Protein AF-A0A7S2UNI7-F1 (afdb_monomer_lite)

InterPro domains:
  IPR012961 ATP-dependent RNA helicase Ski2/MTR4, C-terminal [PF08148] (230-385)
  IPR012961 ATP-dependent RNA helicase Ski2/MTR4, C-terminal [SM01142] (227-398)
  IPR027417 P-loop containing nucleoside triphosphate hydrolase [G3DSA:3.40.50.300] (7-50)
  IPR027417 P-loop containing nucleoside triphosphate hydrolase [SSF52540] (13-75)

Sequence (401 aa):
PDENSSGGAGGMAHRWLRVDEFWQMAGRAGRRGLDVVGYVLYAPALSVAGLKNIAPVHEFNRMLVGQVAPATSQLVVDRPFVLRHLLRGHGVSILSKTLKSDEMRRQNIVALERFSLEQNSALSAKAEEQMKGFERFDEIEATVSGKGGIGGLKIKLSQKQQKKLMAEQRAIINEYPGGMVAFRAAKTKAGEAQKTLQEIETKESLLKSTWNRHLDWLIMAGFVKDDGKNTLTPRGTCAAAFSDGEPLIMGTVIADGGLKKLNIKEICAWICLFIPYRASGDYPALPENPVSPSENLLETVEYSDSLAQQLGREDPLERTLMYLMLDWLTHKDLTRIAMITDPHLLGGFVKAVMRVLSYGDMIRQVLLGLGDYETHNTLDHHADALLGGLVTNESLYLHMH

Structure (mmCIF, N/CA/C/O backbone):
data_AF-A0A7S2UNI7-F1
#
_entry.id   AF-A0A7S2UNI7-F1
#
loop_
_atom_site.group_PDB
_atom_site.id
_atom_site.type_symbol
_atom_site.label_atom_id
_atom_site.label_alt_id
_atom_site.label_comp_id
_atom_site.label_asym_id
_atom_site.label_entity_id
_atom_site.label_seq_id
_atom_site.pdbx_PDB_ins_code
_atom_site.Cartn_x
_atom_site.Cartn_y
_atom_site.Cartn_z
_atom_site.occupancy
_atom_site.B_iso_or_equiv
_atom_site.auth_seq_id
_atom_site.auth_comp_id
_atom_site.auth_asym_id
_atom_site.auth_atom_id
_atom_site.pdbx_PDB_model_num
ATOM 1 N N . PRO A 1 1 ? -12.005 14.914 21.371 1.00 31.73 1 PRO A N 1
ATOM 2 C CA . PRO A 1 1 ? -10.714 15.481 20.932 1.00 31.73 1 PRO A CA 1
ATOM 3 C C . PRO A 1 1 ? -9.920 14.396 20.199 1.00 31.73 1 PRO A C 1
ATOM 5 O O . PRO A 1 1 ? -8.968 13.856 20.736 1.00 31.73 1 PRO A O 1
ATOM 8 N N . ASP A 1 2 ? -10.402 14.048 19.009 1.00 28.36 2 ASP A N 1
ATOM 9 C CA . ASP A 1 2 ? -9.762 13.115 18.082 1.00 28.36 2 ASP A CA 1
ATOM 10 C C . ASP A 1 2 ? -10.020 13.669 16.679 1.00 28.36 2 ASP A C 1
ATOM 12 O O . ASP A 1 2 ? -10.928 13.250 15.967 1.00 28.36 2 ASP A O 1
ATOM 16 N N . GLU A 1 3 ? -9.260 14.702 16.329 1.00 26.75 3 GLU A N 1
ATOM 17 C CA . GLU A 1 3 ? -9.060 15.114 14.945 1.00 26.75 3 GLU A CA 1
ATOM 18 C C . GLU A 1 3 ? -7.667 14.646 14.541 1.00 26.75 3 GLU A C 1
ATOM 20 O O . GLU A 1 3 ? -6.676 15.055 15.145 1.00 26.75 3 GLU A O 1
ATOM 25 N N . ASN A 1 4 ? -7.639 13.744 13.557 1.00 29.83 4 ASN A N 1
ATOM 26 C CA . ASN A 1 4 ? -6.586 13.495 12.561 1.00 29.83 4 ASN A CA 1
ATOM 27 C C . ASN A 1 4 ? -6.456 12.001 12.262 1.00 29.83 4 ASN A C 1
ATOM 29 O O . ASN A 1 4 ? -5.476 11.336 12.589 1.00 29.83 4 ASN A O 1
ATOM 33 N N . SER A 1 5 ? -7.474 11.491 11.573 1.00 29.25 5 SER A N 1
ATOM 34 C CA . SER A 1 5 ? -7.357 10.323 10.701 1.00 29.25 5 SER A CA 1
ATOM 35 C C . SER A 1 5 ? -7.854 10.704 9.305 1.00 29.25 5 SER A C 1
ATOM 37 O O . SER A 1 5 ? -8.846 10.190 8.804 1.00 29.25 5 SER A O 1
ATOM 39 N N . SER A 1 6 ? -7.166 11.653 8.673 1.00 27.09 6 SER A N 1
ATOM 40 C CA . SER A 1 6 ? -7.254 11.880 7.232 1.00 27.09 6 SER A CA 1
ATOM 41 C C . SER A 1 6 ? -5.892 11.570 6.622 1.00 27.09 6 SER A C 1
ATOM 43 O O . SER A 1 6 ? -4.889 12.233 6.880 1.00 27.09 6 SER A O 1
ATOM 45 N N . GLY A 1 7 ? -5.854 10.486 5.847 1.00 32.12 7 GLY A N 1
ATOM 46 C CA . GLY A 1 7 ? -4.756 10.201 4.940 1.00 32.12 7 GLY A CA 1
ATOM 47 C C . GLY A 1 7 ? -4.752 11.263 3.847 1.00 32.12 7 GLY A C 1
ATOM 48 O O . GLY A 1 7 ? -5.707 11.383 3.089 1.00 32.12 7 GLY A O 1
ATOM 49 N N . GLY A 1 8 ? -3.693 12.056 3.813 1.00 25.53 8 GLY A N 1
ATOM 50 C CA . GLY A 1 8 ? -3.479 13.120 2.845 1.00 25.53 8 GLY A CA 1
ATOM 51 C C . GLY A 1 8 ? -2.190 13.832 3.220 1.00 25.53 8 GLY A C 1
ATOM 52 O O . GLY A 1 8 ? -1.941 14.072 4.399 1.00 25.53 8 GLY A O 1
ATOM 53 N N . ALA A 1 9 ? -1.322 14.074 2.245 1.00 34.09 9 ALA A N 1
ATOM 54 C CA . ALA A 1 9 ? 0.006 14.640 2.430 1.00 34.09 9 ALA A CA 1
ATOM 55 C C . ALA A 1 9 ? -0.049 16.070 3.011 1.00 34.09 9 ALA A C 1
ATOM 57 O O . ALA A 1 9 ? 0.022 17.054 2.290 1.00 34.09 9 ALA A O 1
ATOM 58 N N . GLY A 1 10 ? -0.169 16.185 4.333 1.00 29.67 10 GLY A N 1
ATOM 59 C CA . GLY A 1 10 ? 0.085 17.405 5.090 1.00 29.67 10 GLY A CA 1
ATOM 60 C C . GLY A 1 10 ? 1.458 17.302 5.739 1.00 29.67 10 GLY A C 1
ATOM 61 O O . GLY A 1 10 ? 1.732 16.329 6.445 1.00 29.67 10 GLY A O 1
ATOM 62 N N . GLY A 1 11 ? 2.338 18.276 5.491 1.00 37.50 11 GLY A N 1
ATOM 63 C CA . GLY A 1 11 ? 3.626 18.377 6.175 1.00 37.50 11 GLY A CA 1
ATOM 64 C C . GLY A 1 11 ? 3.411 18.276 7.683 1.00 37.50 11 GLY A C 1
ATOM 65 O O . GLY A 1 11 ? 2.747 19.127 8.272 1.00 37.50 11 GLY A O 1
ATOM 66 N N . MET A 1 12 ? 3.899 17.195 8.298 1.00 45.16 12 MET A N 1
ATOM 67 C CA . MET A 1 12 ? 3.709 16.981 9.728 1.00 45.16 12 MET A CA 1
ATOM 68 C C . MET A 1 12 ? 4.378 18.131 10.474 1.00 45.16 12 MET A C 1
ATOM 70 O O . MET A 1 12 ? 5.601 18.277 10.440 1.00 45.16 12 MET A O 1
ATOM 74 N N . ALA A 1 13 ? 3.565 18.937 11.155 1.00 62.25 13 ALA A N 1
ATOM 75 C CA . ALA A 1 13 ? 4.050 19.868 12.156 1.00 62.25 13 ALA A CA 1
ATOM 76 C C . ALA A 1 13 ? 4.971 19.119 13.132 1.00 62.25 13 ALA A C 1
ATOM 78 O O . ALA A 1 13 ? 4.741 17.948 13.453 1.00 62.25 13 ALA A O 1
ATOM 79 N N . HIS A 1 14 ? 6.031 19.788 13.582 1.00 73.50 14 HIS A N 1
ATOM 80 C CA . HIS A 1 14 ? 7.009 19.196 14.486 1.00 73.50 14 HIS A CA 1
ATOM 81 C C . HIS A 1 14 ? 6.301 18.636 15.733 1.00 73.50 14 HIS A C 1
ATOM 83 O O . HIS A 1 14 ? 5.658 19.387 16.469 1.00 73.50 14 HIS A O 1
ATOM 89 N N . ARG A 1 15 ? 6.409 17.322 15.971 1.00 86.50 15 ARG A N 1
ATOM 90 C CA . ARG A 1 15 ? 5.826 16.649 17.143 1.00 86.50 15 ARG A CA 1
ATOM 91 C C . ARG A 1 15 ? 6.909 16.111 18.066 1.00 86.50 15 ARG A C 1
ATOM 93 O O . ARG A 1 15 ? 7.998 15.761 17.616 1.00 86.50 15 ARG A O 1
ATOM 100 N N . TRP A 1 16 ? 6.585 15.989 19.348 1.00 87.50 16 TRP A N 1
ATOM 101 C CA . TRP A 1 16 ? 7.442 15.280 20.293 1.00 87.50 16 TRP A CA 1
ATOM 102 C C . TRP A 1 16 ? 7.503 13.783 19.965 1.00 87.50 16 TRP A C 1
ATOM 104 O O . TRP A 1 16 ? 6.597 13.215 19.336 1.00 87.50 16 TRP A O 1
ATOM 114 N N . LEU A 1 17 ? 8.602 13.153 20.377 1.00 90.31 17 LEU A N 1
ATOM 115 C CA . LEU A 1 17 ? 8.784 11.713 20.248 1.00 90.31 17 LEU A CA 1
ATOM 116 C C . LEU A 1 17 ? 7.745 10.981 21.092 1.00 90.31 17 LEU A C 1
ATOM 118 O O . LEU A 1 17 ? 7.406 11.402 22.201 1.00 90.31 17 LEU A O 1
ATOM 122 N N . ARG A 1 18 ? 7.266 9.855 20.573 1.00 91.12 18 ARG A N 1
ATOM 123 C CA . ARG A 1 18 ? 6.477 8.919 21.366 1.00 91.12 18 ARG A CA 1
ATOM 124 C C . ARG A 1 18 ? 7.389 8.160 22.331 1.00 91.12 18 ARG A C 1
ATOM 126 O O . ARG A 1 18 ? 8.605 8.095 22.148 1.00 91.12 18 ARG A O 1
ATOM 133 N N . VAL A 1 19 ? 6.780 7.578 23.360 1.00 94.12 19 VAL A N 1
ATOM 134 C CA . VAL A 1 19 ? 7.479 6.808 24.401 1.00 94.12 19 VAL A CA 1
ATOM 135 C C . VAL A 1 19 ? 8.316 5.684 23.788 1.00 94.12 19 VAL A C 1
ATOM 137 O O . VAL A 1 19 ? 9.496 5.549 24.090 1.00 94.12 19 VAL A O 1
ATOM 140 N N . ASP A 1 20 ? 7.721 4.918 22.877 1.00 92.94 20 ASP A N 1
ATOM 141 C CA . ASP A 1 20 ? 8.355 3.812 22.160 1.00 92.94 20 ASP A CA 1
ATOM 142 C C . ASP A 1 20 ? 9.530 4.270 21.292 1.00 92.94 20 ASP A C 1
ATOM 144 O O . ASP A 1 20 ? 10.588 3.645 21.316 1.00 92.94 20 ASP A O 1
ATOM 148 N N . GLU A 1 21 ? 9.381 5.392 20.586 1.00 93.44 21 GLU A N 1
ATOM 149 C CA . GLU A 1 21 ? 10.449 5.980 19.767 1.00 93.44 21 GLU A CA 1
ATOM 150 C C . GLU A 1 21 ? 11.643 6.393 20.637 1.00 93.44 21 GLU A C 1
ATOM 152 O O . GLU A 1 21 ? 12.790 6.063 20.325 1.00 93.44 21 GLU A O 1
ATOM 157 N N . PHE A 1 22 ? 11.381 7.074 21.759 1.00 93.88 22 PHE A N 1
ATOM 158 C CA . PHE A 1 22 ? 12.428 7.466 22.700 1.00 93.88 22 PHE A CA 1
ATOM 159 C C . PHE A 1 22 ? 13.125 6.243 23.298 1.00 93.88 22 PHE A C 1
ATOM 161 O O . PHE A 1 22 ? 14.353 6.177 23.282 1.00 93.88 22 PHE A O 1
ATOM 168 N N . TRP A 1 23 ? 12.369 5.246 23.762 1.00 93.44 23 TRP A N 1
ATOM 169 C CA . TRP A 1 23 ? 12.922 4.033 24.370 1.00 93.44 23 TRP A CA 1
ATOM 170 C C . TRP A 1 23 ? 13.747 3.216 23.374 1.00 93.44 23 TRP A C 1
ATOM 172 O O . TRP A 1 23 ? 14.802 2.698 23.736 1.00 93.44 23 TRP A O 1
ATOM 182 N N . GLN A 1 24 ? 13.326 3.140 22.109 1.00 93.25 24 GLN A N 1
ATOM 183 C CA . GLN A 1 24 ? 14.070 2.437 21.065 1.00 93.25 24 GLN A CA 1
ATOM 184 C C . GLN A 1 24 ? 15.435 3.084 20.780 1.00 93.25 24 GLN A C 1
ATOM 186 O O . GLN A 1 24 ? 16.403 2.376 20.488 1.00 93.25 24 GLN A O 1
ATOM 191 N N . MET A 1 25 ? 15.528 4.415 20.865 1.00 94.81 25 MET A N 1
ATOM 192 C CA . MET A 1 25 ? 16.787 5.147 20.701 1.00 94.81 25 MET A CA 1
ATOM 193 C C . MET A 1 25 ? 17.642 5.096 21.972 1.00 94.81 25 MET A C 1
ATOM 195 O O . MET A 1 25 ? 18.801 4.686 21.918 1.00 94.81 25 MET A O 1
ATOM 199 N N . ALA A 1 26 ? 17.063 5.454 23.119 1.00 93.94 26 ALA A N 1
ATOM 200 C CA . ALA A 1 26 ? 17.731 5.499 24.418 1.00 93.94 26 ALA A CA 1
ATOM 201 C C . ALA A 1 26 ? 18.233 4.117 24.868 1.00 93.94 26 ALA A C 1
ATOM 203 O O . ALA A 1 26 ? 19.325 4.000 25.422 1.00 93.94 26 ALA A O 1
ATOM 204 N N . GLY A 1 27 ? 17.488 3.051 24.560 1.00 93.12 27 GLY A N 1
ATOM 205 C CA . GLY A 1 27 ? 17.850 1.670 24.885 1.00 93.12 27 GLY A CA 1
ATOM 206 C C . GLY A 1 27 ? 19.130 1.171 24.206 1.00 93.12 27 GLY A C 1
ATOM 207 O O . GLY A 1 27 ? 19.660 0.137 24.603 1.00 93.12 27 GLY A O 1
ATOM 208 N N . ARG A 1 28 ? 19.665 1.899 23.215 1.00 94.69 28 ARG A N 1
ATOM 209 C CA . ARG A 1 28 ? 20.945 1.582 22.558 1.00 94.69 28 ARG A CA 1
ATOM 210 C C . ARG A 1 28 ? 22.172 2.152 23.282 1.00 94.69 28 ARG A C 1
ATOM 212 O O . ARG A 1 28 ? 23.287 1.825 22.890 1.00 94.69 28 ARG A O 1
ATOM 219 N N . ALA A 1 29 ? 21.995 2.990 24.307 1.00 95.75 29 ALA A N 1
ATOM 220 C CA . ALA A 1 29 ? 23.092 3.729 24.942 1.00 95.75 29 ALA A CA 1
ATOM 221 C C . ALA A 1 29 ? 24.028 2.879 25.826 1.00 95.75 29 ALA A C 1
ATOM 223 O O . ALA A 1 29 ? 25.133 3.320 26.124 1.00 95.75 29 ALA A O 1
ATOM 224 N N . GLY A 1 30 ? 23.608 1.689 26.271 1.00 93.50 30 GLY A N 1
ATOM 225 C CA . GLY A 1 30 ? 24.415 0.816 27.131 1.00 93.50 30 GLY A CA 1
ATOM 226 C C . GLY A 1 30 ? 24.935 -0.418 26.397 1.00 93.50 30 GLY A C 1
ATOM 227 O O . GLY A 1 30 ? 24.144 -1.209 25.879 1.00 93.50 30 GLY A O 1
ATOM 228 N N . ARG A 1 31 ? 26.256 -0.634 26.385 1.00 94.62 31 ARG A N 1
ATOM 229 C CA . ARG A 1 31 ? 26.854 -1.849 25.811 1.00 94.62 31 ARG A CA 1
ATOM 230 C C . ARG A 1 31 ? 26.945 -2.943 26.868 1.00 94.62 31 ARG A C 1
ATOM 232 O O . ARG A 1 31 ? 27.666 -2.825 27.861 1.00 94.62 31 ARG A O 1
ATOM 239 N N . ARG A 1 32 ? 26.225 -4.041 26.631 1.00 95.19 32 ARG A N 1
ATOM 240 C CA . ARG A 1 32 ? 26.165 -5.190 27.543 1.00 95.19 32 ARG A CA 1
ATOM 241 C C . ARG A 1 32 ? 27.569 -5.733 27.836 1.00 95.19 32 ARG A C 1
ATOM 243 O O . ARG A 1 32 ? 28.271 -6.148 26.922 1.00 95.19 32 ARG A O 1
ATOM 250 N N . GLY A 1 33 ? 27.941 -5.761 29.115 1.00 94.25 33 GLY A N 1
ATOM 251 C CA . GLY A 1 33 ? 29.217 -6.308 29.593 1.00 94.25 33 GLY A CA 1
ATOM 252 C C . GLY A 1 33 ? 30.417 -5.357 29.510 1.00 94.25 33 GLY A C 1
ATOM 253 O O . GLY A 1 33 ? 31.473 -5.710 30.020 1.00 94.25 33 GLY A O 1
ATOM 254 N N . LEU A 1 34 ? 30.264 -4.170 28.912 1.00 95.31 34 LEU A N 1
ATOM 255 C CA . LEU A 1 34 ? 31.314 -3.145 28.851 1.00 95.31 34 LEU A CA 1
ATOM 256 C C . LEU A 1 34 ? 30.984 -1.944 29.738 1.00 95.31 34 LEU A C 1
ATOM 258 O O . LEU A 1 34 ? 31.850 -1.452 30.455 1.00 95.31 34 LEU A O 1
ATOM 262 N N . ASP A 1 35 ? 29.730 -1.495 29.700 1.00 96.31 35 ASP A N 1
ATOM 263 C CA . ASP A 1 35 ? 29.294 -0.303 30.417 1.00 96.31 35 ASP A CA 1
ATOM 264 C C . ASP A 1 35 ? 28.469 -0.695 31.651 1.00 96.31 35 ASP A C 1
ATOM 266 O O . ASP A 1 35 ? 27.578 -1.544 31.579 1.00 96.31 35 ASP A O 1
ATOM 270 N N . VAL A 1 36 ? 28.743 -0.052 32.790 1.00 95.06 36 VAL A N 1
ATOM 271 C CA . VAL A 1 36 ? 27.933 -0.195 34.017 1.00 95.06 36 VAL A CA 1
ATOM 272 C C . VAL A 1 36 ? 26.631 0.608 33.903 1.00 95.06 36 VAL A C 1
ATOM 274 O O . VAL A 1 36 ? 25.598 0.204 34.430 1.00 95.06 36 VAL A O 1
ATOM 277 N N . VAL A 1 37 ? 26.677 1.741 33.194 1.00 95.44 37 VAL A N 1
ATOM 278 C CA . VAL A 1 37 ? 25.553 2.661 32.980 1.00 95.44 37 VAL A CA 1
ATOM 279 C C . VAL A 1 37 ? 25.591 3.165 31.536 1.00 95.44 37 VAL A C 1
ATOM 281 O O . VAL A 1 37 ? 26.653 3.540 31.045 1.00 95.44 37 VAL A O 1
ATOM 284 N N . GLY A 1 38 ? 24.439 3.194 30.862 1.00 94.56 38 GLY A N 1
ATOM 285 C CA . GLY A 1 38 ? 24.276 3.861 29.567 1.00 94.56 38 GLY A CA 1
ATOM 286 C C . GLY A 1 38 ? 23.821 5.306 29.762 1.00 94.56 38 GLY A C 1
ATOM 287 O O . GLY A 1 38 ? 22.796 5.547 30.399 1.00 94.56 38 GLY A O 1
ATOM 288 N N . TYR A 1 39 ? 24.566 6.271 29.224 1.00 95.38 39 TYR A N 1
ATOM 289 C CA . TYR A 1 39 ? 24.226 7.692 29.329 1.00 95.38 39 TYR A CA 1
ATOM 290 C C . TYR A 1 39 ? 23.385 8.139 28.131 1.00 95.38 39 TYR A C 1
ATOM 292 O O . TYR A 1 39 ? 23.781 7.956 26.982 1.00 95.38 39 TYR A O 1
ATOM 300 N N . VAL A 1 40 ? 22.239 8.765 28.401 1.00 94.62 40 VAL A N 1
ATOM 301 C CA . VAL A 1 40 ? 21.339 9.320 27.381 1.00 94.62 40 VAL A CA 1
ATOM 302 C C . VAL A 1 40 ? 21.298 10.834 27.546 1.00 94.62 40 VAL A C 1
ATOM 304 O O . VAL A 1 40 ? 20.975 11.335 28.622 1.00 94.62 40 VAL A O 1
ATOM 307 N N . LEU A 1 41 ? 21.628 11.564 26.481 1.00 92.25 41 LEU A N 1
ATOM 308 C CA . LEU A 1 41 ? 21.668 13.025 26.473 1.00 92.25 41 LEU A CA 1
ATOM 309 C C . LEU A 1 41 ? 20.483 13.568 25.670 1.00 92.25 41 LEU A C 1
ATOM 311 O O . LEU A 1 41 ? 20.366 13.314 24.473 1.00 92.25 41 LEU A O 1
ATOM 315 N N . TYR A 1 42 ? 19.611 14.333 26.325 1.00 88.25 42 TYR A N 1
ATOM 316 C CA . TYR A 1 42 ? 18.563 15.099 25.654 1.00 88.25 42 TYR A CA 1
ATOM 317 C C . TYR A 1 42 ? 19.098 16.491 25.305 1.00 88.25 42 TYR A C 1
ATOM 319 O O . TYR A 1 42 ? 19.392 17.286 26.197 1.00 88.25 42 TYR A O 1
ATOM 327 N N . ALA A 1 43 ? 19.227 16.777 24.009 1.00 86.44 43 ALA A N 1
ATOM 328 C CA . ALA A 1 43 ? 19.735 18.046 23.496 1.00 86.44 43 ALA A CA 1
ATOM 329 C C . ALA A 1 43 ? 18.625 18.792 22.730 1.00 86.44 43 ALA A C 1
ATOM 331 O O . ALA A 1 43 ? 18.360 18.464 21.571 1.00 86.44 43 ALA A O 1
ATOM 332 N N . PRO A 1 44 ? 17.942 19.776 23.341 1.00 80.88 44 PRO A N 1
ATOM 333 C CA . PRO A 1 44 ? 16.937 20.565 22.638 1.00 80.88 44 PRO A CA 1
ATOM 334 C C . PRO A 1 44 ? 17.605 21.475 21.596 1.00 80.88 44 PRO A C 1
ATOM 336 O O . PRO A 1 44 ? 18.557 22.192 21.904 1.00 80.88 44 PRO A O 1
ATOM 339 N N . ALA A 1 45 ? 17.096 21.476 20.360 1.00 70.19 45 ALA A N 1
ATOM 340 C CA . ALA A 1 45 ? 17.589 22.360 19.307 1.00 70.19 45 ALA A CA 1
ATOM 341 C C . ALA A 1 45 ? 17.176 23.809 19.606 1.00 70.19 45 ALA A C 1
ATOM 343 O O . ALA A 1 45 ? 16.023 24.186 19.399 1.00 70.19 45 ALA A O 1
ATOM 344 N N . LEU A 1 46 ? 18.102 24.629 20.103 1.00 64.81 46 LEU A N 1
ATOM 345 C CA . LEU A 1 46 ? 17.853 26.048 20.349 1.00 64.81 46 LEU A CA 1
ATOM 346 C C . LEU A 1 46 ? 17.619 26.755 19.004 1.00 64.81 46 LEU A C 1
ATOM 348 O O . LEU A 1 46 ? 18.540 26.923 18.210 1.00 64.81 46 LEU A O 1
ATOM 352 N N . SER A 1 47 ? 16.374 27.145 18.726 1.00 58.16 47 SER A N 1
ATOM 353 C CA . SER A 1 47 ? 16.068 28.018 17.590 1.00 58.16 47 SER A CA 1
ATOM 354 C C . SER A 1 47 ? 16.665 29.407 17.833 1.00 58.16 47 SER A C 1
ATOM 356 O O . SER A 1 47 ? 16.674 29.892 18.967 1.00 58.16 47 SER A O 1
ATOM 358 N N . VAL A 1 48 ? 17.094 30.078 16.757 1.00 54.78 48 VAL A N 1
ATOM 359 C CA . VAL A 1 48 ? 17.603 31.466 16.760 1.00 54.78 48 VAL A CA 1
ATOM 360 C C . VAL A 1 48 ? 16.588 32.450 17.381 1.00 54.78 48 VAL A C 1
ATOM 362 O O . VAL A 1 48 ? 16.965 33.519 17.847 1.00 54.78 48 VAL A O 1
ATOM 365 N N . ALA A 1 49 ? 15.307 32.065 17.471 1.00 53.81 49 ALA A N 1
ATOM 366 C CA . ALA A 1 49 ? 14.225 32.829 18.099 1.00 53.81 49 ALA A CA 1
ATOM 367 C C . ALA A 1 49 ? 13.812 32.337 19.513 1.00 53.81 49 ALA A C 1
ATOM 369 O O . ALA A 1 49 ? 12.680 32.574 19.944 1.00 53.81 49 ALA A O 1
ATOM 370 N N . GLY A 1 50 ? 14.698 31.654 20.249 1.00 53.34 50 GLY A N 1
ATOM 371 C CA . GLY A 1 50 ? 14.502 31.301 21.663 1.00 53.34 50 GLY A CA 1
ATOM 372 C C . GLY A 1 50 ? 13.917 29.905 21.936 1.00 53.34 50 GLY A C 1
ATOM 373 O O . GLY A 1 50 ? 13.719 29.097 21.031 1.00 53.34 50 GLY A O 1
ATOM 374 N N . LEU A 1 51 ? 13.656 29.634 23.227 1.00 56.03 51 LEU A N 1
ATOM 375 C CA . LEU A 1 51 ? 13.367 28.347 23.911 1.00 56.03 51 LEU A CA 1
ATOM 376 C C . LEU A 1 51 ? 12.151 27.525 23.408 1.00 56.03 51 LEU A C 1
ATOM 378 O O . LEU A 1 51 ? 11.692 26.618 24.100 1.00 56.03 51 LEU A O 1
ATOM 382 N N . LYS A 1 52 ? 11.608 27.799 22.219 1.00 60.12 52 LYS A N 1
ATOM 383 C CA . LYS A 1 52 ? 10.375 27.178 21.697 1.00 60.12 52 LYS A CA 1
ATOM 384 C C . LYS A 1 52 ? 10.474 25.669 21.416 1.00 60.12 52 LYS A C 1
ATOM 386 O O . LYS A 1 52 ? 9.446 25.035 21.221 1.00 60.12 52 LYS A O 1
ATOM 391 N N . ASN A 1 53 ? 11.676 25.094 21.442 1.00 69.44 53 ASN A N 1
ATOM 392 C CA . ASN A 1 53 ? 11.929 23.683 21.125 1.00 69.44 53 ASN A CA 1
ATOM 393 C C . ASN A 1 53 ? 12.285 22.823 22.351 1.00 69.44 53 ASN A C 1
ATOM 395 O O . ASN A 1 53 ? 12.799 21.715 22.198 1.00 69.44 53 ASN A O 1
ATOM 399 N N . ILE A 1 54 ? 12.023 23.307 23.568 1.00 81.62 54 ILE A N 1
ATOM 400 C CA . ILE A 1 54 ? 12.136 22.488 24.781 1.00 81.62 54 ILE A CA 1
ATOM 401 C C . ILE A 1 54 ? 10.808 21.774 25.021 1.00 81.62 54 ILE A C 1
ATOM 403 O O . ILE A 1 54 ? 9.755 22.412 25.056 1.00 81.62 54 ILE A O 1
ATOM 407 N N . ALA A 1 55 ? 10.861 20.453 25.207 1.00 84.44 55 ALA A N 1
ATOM 408 C CA . ALA A 1 55 ? 9.682 19.673 25.557 1.00 84.44 55 ALA A CA 1
ATOM 409 C C . ALA A 1 55 ? 9.108 20.163 26.899 1.00 84.44 55 ALA A C 1
ATOM 411 O O . ALA A 1 55 ? 9.848 20.224 27.887 1.00 84.44 55 ALA A O 1
ATOM 412 N N . PRO A 1 56 ? 7.805 20.493 26.980 1.00 88.31 56 PRO A N 1
ATOM 413 C CA . PRO A 1 56 ? 7.160 20.774 28.255 1.00 88.31 56 PRO A CA 1
ATOM 414 C C . PRO A 1 56 ? 7.371 19.622 29.240 1.00 88.31 56 PRO A C 1
ATOM 416 O O . PRO A 1 56 ? 7.365 18.459 28.843 1.00 88.31 56 PRO A O 1
ATOM 419 N N . VAL A 1 57 ? 7.492 19.924 30.537 1.00 89.62 57 VAL A N 1
ATOM 420 C CA . VAL A 1 57 ? 7.799 18.917 31.575 1.00 89.62 57 VAL A CA 1
ATOM 421 C C . VAL A 1 57 ? 6.839 17.723 31.539 1.00 89.62 57 VAL A C 1
ATOM 423 O O . VAL A 1 57 ? 7.270 16.592 31.733 1.00 89.62 57 VAL A O 1
ATOM 426 N N . HIS A 1 58 ? 5.552 17.945 31.257 1.00 91.19 58 HIS A N 1
ATOM 427 C CA . HIS A 1 58 ? 4.569 16.862 31.162 1.00 91.19 58 HIS A CA 1
ATOM 428 C C . HIS A 1 58 ? 4.804 15.948 29.949 1.00 91.19 58 HIS A C 1
ATOM 430 O O . HIS A 1 58 ? 4.737 14.732 30.101 1.00 91.19 58 HIS A O 1
ATOM 436 N N . GLU A 1 59 ? 5.134 16.503 28.779 1.00 90.44 59 GLU A N 1
ATOM 437 C CA . GLU A 1 59 ? 5.487 15.717 27.588 1.00 90.44 59 GLU A CA 1
ATOM 438 C C . GLU A 1 59 ? 6.811 14.983 27.788 1.00 90.44 59 GLU A C 1
ATOM 440 O O . GLU A 1 59 ? 6.931 13.808 27.451 1.00 90.44 59 GLU A O 1
ATOM 445 N N . PHE A 1 60 ? 7.793 15.639 28.410 1.00 91.62 60 PHE A N 1
ATOM 446 C CA . PHE A 1 60 ? 9.071 15.012 28.725 1.00 91.62 60 PHE A CA 1
ATOM 447 C C . PHE A 1 60 ? 8.898 13.849 29.711 1.00 91.62 60 PHE A C 1
ATOM 449 O O . PHE A 1 60 ? 9.399 12.754 29.473 1.00 91.62 60 PHE A O 1
ATOM 456 N N . ASN A 1 61 ? 8.122 14.042 30.781 1.00 93.19 61 ASN A N 1
ATOM 457 C CA . ASN A 1 61 ? 7.822 12.984 31.746 1.00 93.19 61 ASN A CA 1
ATOM 458 C C . ASN A 1 61 ? 7.048 11.830 31.088 1.00 93.19 61 ASN A C 1
ATOM 460 O O . ASN A 1 61 ? 7.369 10.662 31.296 1.00 93.19 61 ASN A O 1
ATOM 464 N N . ARG A 1 62 ? 6.089 12.147 30.211 1.00 92.56 62 ARG A N 1
ATOM 465 C CA . ARG A 1 62 ? 5.380 11.145 29.410 1.00 92.56 62 ARG A CA 1
ATOM 466 C C . ARG A 1 62 ? 6.336 10.353 28.520 1.00 92.56 62 ARG A C 1
ATOM 468 O O . ARG A 1 62 ? 6.228 9.137 28.484 1.00 92.56 62 ARG A O 1
ATOM 475 N N . MET A 1 63 ? 7.273 11.005 27.838 1.00 92.38 63 MET A N 1
ATOM 476 C CA . MET A 1 63 ? 8.278 10.348 26.995 1.00 92.38 63 MET A CA 1
ATOM 477 C C . MET A 1 63 ? 9.205 9.421 27.801 1.00 92.38 63 MET A C 1
ATOM 479 O O . MET A 1 63 ? 9.568 8.351 27.318 1.00 92.38 63 MET A O 1
ATOM 483 N N . LEU A 1 64 ? 9.568 9.810 29.029 1.00 92.06 64 LEU A N 1
ATOM 484 C CA . LEU A 1 64 ? 10.460 9.033 29.894 1.00 92.06 64 LEU A CA 1
ATOM 485 C C . LEU A 1 64 ? 9.769 7.847 30.583 1.00 92.06 64 LEU A C 1
ATOM 487 O O . LEU A 1 64 ? 10.331 6.755 30.611 1.00 92.06 64 LEU A O 1
ATOM 491 N N . VAL A 1 65 ? 8.579 8.062 31.153 1.00 93.25 65 VAL A N 1
ATOM 492 C CA . VAL A 1 65 ? 7.931 7.131 32.105 1.00 93.25 65 VAL A CA 1
ATOM 493 C C . VAL A 1 65 ? 6.575 6.620 31.600 1.00 93.25 65 VAL A C 1
ATOM 495 O O . VAL A 1 65 ? 5.938 5.782 32.235 1.00 93.25 65 VAL A O 1
ATOM 498 N N . GLY A 1 66 ? 6.096 7.122 30.464 1.00 90.88 66 GLY A N 1
ATOM 499 C CA . GLY A 1 66 ? 4.811 6.727 29.904 1.00 90.88 66 GLY A CA 1
ATOM 500 C C . GLY A 1 66 ? 4.740 5.243 29.548 1.00 90.88 66 GLY A C 1
ATOM 501 O O . GLY A 1 66 ? 5.744 4.548 29.409 1.00 90.88 66 GLY A O 1
ATOM 502 N N . GLN A 1 67 ? 3.517 4.749 29.378 1.00 89.38 67 GLN A N 1
ATOM 503 C CA . GLN A 1 67 ? 3.297 3.402 28.865 1.00 89.38 67 GLN A CA 1
ATOM 504 C C . GLN A 1 67 ? 3.464 3.382 27.345 1.00 89.38 67 GLN A C 1
ATOM 506 O O . GLN A 1 67 ? 3.006 4.287 26.642 1.00 89.38 67 GLN A O 1
ATOM 511 N N . VAL A 1 68 ? 4.101 2.325 26.843 1.00 88.00 68 VAL A N 1
ATOM 512 C CA . VAL A 1 68 ? 4.197 2.053 25.407 1.00 88.00 68 VAL A CA 1
ATOM 513 C C . VAL A 1 68 ? 2.798 1.777 24.857 1.00 88.00 68 VAL A C 1
ATOM 515 O O . VAL A 1 68 ? 2.021 1.032 25.456 1.00 88.00 68 VAL A O 1
ATOM 518 N N . ALA A 1 69 ? 2.470 2.392 23.719 1.00 83.19 69 ALA A N 1
ATOM 519 C CA . ALA A 1 69 ? 1.180 2.184 23.075 1.00 83.19 69 ALA A CA 1
ATOM 520 C C . ALA A 1 69 ? 1.017 0.705 22.666 1.00 83.19 69 ALA A C 1
ATOM 522 O O . ALA A 1 69 ? 1.970 0.108 22.155 1.00 83.19 69 ALA A O 1
ATOM 523 N N . PRO A 1 70 ? -0.167 0.097 22.866 1.00 82.25 70 PRO A N 1
ATOM 524 C CA . PRO A 1 70 ? -0.398 -1.275 22.438 1.00 82.25 70 PRO A CA 1
ATOM 525 C C . PRO A 1 70 ? -0.329 -1.384 20.911 1.00 82.25 70 PRO A C 1
ATOM 527 O O . PRO A 1 70 ? -0.622 -0.429 20.186 1.00 82.25 70 PRO A O 1
ATOM 530 N N . ALA A 1 71 ? 0.024 -2.572 20.418 1.00 82.88 71 ALA A N 1
ATOM 531 C CA . ALA A 1 71 ? -0.052 -2.867 18.994 1.00 82.88 71 ALA A CA 1
ATOM 532 C C . ALA A 1 71 ? -1.505 -2.708 18.517 1.00 82.88 71 ALA A C 1
ATOM 534 O O . ALA A 1 71 ? -2.422 -3.257 19.126 1.00 82.88 71 ALA A O 1
ATOM 535 N N . THR A 1 72 ? -1.694 -1.930 17.451 1.00 85.06 72 THR A N 1
ATOM 536 C CA . THR A 1 72 ? -3.000 -1.680 16.832 1.00 85.06 72 THR A CA 1
ATOM 537 C C . THR A 1 72 ? -2.953 -2.023 15.351 1.00 85.06 72 THR A C 1
ATOM 539 O O . THR A 1 72 ? -1.950 -1.789 14.668 1.00 85.06 72 THR A O 1
ATOM 542 N N . SER A 1 73 ? -4.047 -2.569 14.834 1.00 86.69 73 SER A N 1
ATOM 543 C CA . SER A 1 73 ? -4.133 -3.029 13.463 1.00 86.69 73 SER A CA 1
ATOM 544 C C . SER A 1 73 ? -4.259 -1.844 12.515 1.00 86.69 73 SER A C 1
ATOM 546 O O . SER A 1 73 ? -5.205 -1.056 12.596 1.00 86.69 73 SER A O 1
ATOM 548 N N . GLN A 1 74 ? -3.319 -1.783 11.572 1.00 88.56 74 GLN A N 1
ATOM 549 C CA . GLN A 1 74 ? -3.278 -0.836 10.455 1.00 88.56 74 GLN A CA 1
ATOM 550 C C . GLN A 1 74 ? -3.949 -1.405 9.192 1.00 88.56 74 GLN A C 1
ATOM 552 O O . GLN A 1 74 ? -3.631 -1.001 8.078 1.00 88.56 74 GLN A O 1
ATOM 557 N N . LEU A 1 75 ? -4.833 -2.401 9.341 1.00 90.38 75 LEU A N 1
ATOM 558 C CA . LEU A 1 75 ? -5.515 -3.005 8.201 1.00 90.38 75 LEU A CA 1
ATOM 559 C C . LEU A 1 75 ? -6.422 -1.976 7.520 1.00 90.38 75 LEU A C 1
ATOM 561 O O . LEU A 1 75 ? -7.357 -1.463 8.135 1.00 90.38 75 LEU A O 1
ATOM 565 N N . VAL A 1 76 ? -6.191 -1.776 6.226 1.00 90.94 76 VAL A N 1
ATOM 566 C CA . VAL A 1 76 ? -7.073 -1.029 5.331 1.00 90.94 76 VAL A CA 1
ATOM 567 C C . VAL A 1 76 ? -7.664 -2.017 4.331 1.00 90.94 76 VAL A C 1
ATOM 569 O O . VAL A 1 76 ? -6.935 -2.749 3.665 1.00 90.94 76 VAL A O 1
ATOM 572 N N . VAL A 1 77 ? -8.995 -2.070 4.265 1.00 93.38 77 VAL A N 1
ATOM 573 C CA . VAL A 1 77 ? -9.715 -2.862 3.264 1.00 93.38 77 VAL A CA 1
ATOM 574 C C . VAL A 1 77 ? -9.939 -1.957 2.064 1.00 93.38 77 VAL A C 1
ATOM 576 O O . VAL A 1 77 ? -10.881 -1.176 2.061 1.00 93.38 77 VAL A O 1
ATOM 579 N N . ASP A 1 78 ? -9.048 -2.037 1.083 1.00 94.75 78 ASP A N 1
ATOM 580 C CA . ASP A 1 78 ? -9.126 -1.300 -0.176 1.00 94.75 78 ASP A CA 1
ATOM 581 C C . ASP A 1 78 ? -9.410 -2.238 -1.365 1.00 94.75 78 ASP A C 1
ATOM 583 O O . ASP A 1 78 ? -9.539 -3.459 -1.228 1.00 94.75 78 ASP A O 1
ATOM 587 N N . ARG A 1 79 ? -9.539 -1.670 -2.567 1.00 96.12 79 ARG A N 1
ATOM 588 C CA . ARG A 1 79 ? -9.838 -2.441 -3.786 1.00 96.12 79 ARG A CA 1
ATOM 589 C C . ARG A 1 79 ? -8.728 -3.462 -4.118 1.00 96.12 79 ARG A C 1
ATOM 591 O O . ARG A 1 79 ? -9.073 -4.622 -4.353 1.00 96.12 79 ARG A O 1
ATOM 598 N N . PRO A 1 80 ? -7.420 -3.115 -4.082 1.00 95.69 80 PRO A N 1
ATOM 599 C CA . PRO A 1 80 ? -6.348 -4.102 -4.252 1.00 95.69 80 PRO A CA 1
ATOM 600 C C . PRO A 1 80 ? -6.360 -5.219 -3.200 1.00 95.69 80 PRO A C 1
ATOM 602 O O . PRO A 1 80 ? -6.038 -6.369 -3.504 1.00 95.69 80 PRO A O 1
ATOM 605 N N . PHE A 1 81 ? -6.733 -4.924 -1.950 1.00 95.56 81 PHE A N 1
ATOM 606 C CA . PHE A 1 81 ? -6.913 -5.939 -0.916 1.00 95.56 81 PHE A CA 1
ATOM 607 C C . PHE A 1 81 ? -8.008 -6.939 -1.296 1.00 95.56 81 PHE A C 1
ATOM 609 O O . PHE A 1 81 ? -7.766 -8.143 -1.194 1.00 95.56 81 PHE A O 1
ATOM 616 N N . VAL A 1 82 ? -9.168 -6.474 -1.774 1.00 96.50 82 VAL A N 1
ATOM 617 C CA . VAL A 1 82 ? -10.259 -7.355 -2.229 1.00 96.50 82 VAL A CA 1
ATOM 618 C C . VAL A 1 82 ? -9.794 -8.244 -3.385 1.00 96.50 82 VAL A C 1
ATOM 620 O O . VAL A 1 82 ? -9.905 -9.465 -3.289 1.00 96.50 82 VAL A O 1
ATOM 623 N N . LEU A 1 83 ? -9.193 -7.665 -4.431 1.00 96.88 83 LEU A N 1
ATOM 624 C CA . LEU A 1 83 ? -8.718 -8.410 -5.605 1.00 96.88 83 LEU A CA 1
ATOM 625 C C . LEU A 1 83 ? -7.708 -9.510 -5.251 1.00 96.88 83 LEU A C 1
ATOM 627 O O . LEU A 1 83 ? -7.864 -10.652 -5.680 1.00 96.88 83 LEU A O 1
ATOM 631 N N . ARG A 1 84 ? -6.711 -9.200 -4.413 1.00 95.50 84 ARG A N 1
ATOM 632 C CA . ARG A 1 84 ? -5.703 -10.176 -3.959 1.00 95.50 84 ARG A CA 1
ATOM 633 C C . ARG A 1 84 ? -6.314 -11.368 -3.237 1.00 95.50 84 ARG A C 1
ATOM 635 O O . ARG A 1 84 ? -5.838 -12.493 -3.375 1.00 95.50 84 ARG A O 1
ATOM 642 N N . HIS A 1 85 ? -7.347 -11.127 -2.440 1.00 95.12 85 HIS A N 1
ATOM 643 C CA . HIS A 1 85 ? -8.012 -12.188 -1.696 1.00 95.12 85 HIS A CA 1
ATOM 644 C C . HIS A 1 85 ? -8.947 -13.002 -2.588 1.00 95.12 85 HIS A C 1
ATOM 646 O O . HIS A 1 85 ? -8.933 -14.227 -2.481 1.00 95.12 85 HIS A O 1
ATOM 652 N N . LEU A 1 86 ? -9.655 -12.363 -3.523 1.00 95.19 86 LEU A N 1
ATOM 653 C CA . LEU A 1 86 ? -10.437 -13.071 -4.537 1.00 95.19 86 LEU A CA 1
ATOM 654 C C . LEU A 1 86 ? -9.553 -13.973 -5.408 1.00 95.19 86 LEU A C 1
ATOM 656 O O . LEU A 1 86 ? -9.906 -15.131 -5.613 1.00 95.19 86 LEU A O 1
ATOM 660 N N . LEU A 1 87 ? -8.372 -13.501 -5.830 1.00 94.00 87 LEU A N 1
ATOM 661 C CA . LEU A 1 87 ? -7.407 -14.303 -6.598 1.00 94.00 87 LEU A CA 1
ATOM 662 C C . LEU A 1 87 ? -6.992 -15.582 -5.850 1.00 94.00 87 LEU A C 1
ATOM 664 O O . LEU A 1 87 ? -6.790 -16.628 -6.458 1.00 94.00 87 LEU A O 1
ATOM 668 N N . ARG A 1 88 ? -6.902 -15.517 -4.515 1.00 93.44 88 ARG A N 1
ATOM 669 C CA . ARG A 1 88 ? -6.578 -16.657 -3.637 1.00 93.44 88 ARG A CA 1
ATOM 670 C C . ARG A 1 88 ? -7.793 -17.528 -3.284 1.00 93.44 88 ARG A C 1
ATOM 672 O O . ARG A 1 88 ? -7.668 -18.438 -2.468 1.00 93.44 88 ARG A O 1
ATOM 679 N N . GLY A 1 89 ? -8.969 -17.248 -3.847 1.00 91.88 89 GLY A N 1
ATOM 680 C CA . GLY A 1 89 ? -10.210 -17.967 -3.549 1.00 91.88 89 GLY A CA 1
ATOM 681 C C . GLY A 1 89 ? -10.815 -17.620 -2.185 1.00 91.88 89 GLY A C 1
ATOM 682 O O . GLY A 1 89 ? -11.535 -18.426 -1.596 1.00 91.88 89 GLY A O 1
ATOM 683 N N . HIS A 1 90 ? -10.511 -16.441 -1.641 1.00 92.69 90 HIS A N 1
ATOM 684 C CA . HIS A 1 90 ? -11.063 -15.957 -0.378 1.00 92.69 90 HIS A CA 1
ATOM 685 C C . HIS A 1 90 ? -12.108 -14.861 -0.609 1.00 92.69 90 HIS A C 1
ATOM 687 O O . HIS A 1 90 ? -11.875 -13.904 -1.341 1.00 92.69 90 HIS A O 1
ATOM 693 N N . GLY A 1 91 ? -13.253 -14.979 0.068 1.00 90.31 91 GLY A N 1
ATOM 694 C CA . GLY A 1 91 ? -14.277 -13.933 0.128 1.00 90.31 91 GLY A CA 1
ATOM 695 C C . GLY A 1 91 ? -14.193 -13.099 1.408 1.00 90.31 91 GLY A C 1
ATOM 696 O O . GLY A 1 91 ? -13.207 -13.145 2.145 1.00 90.31 91 GLY A O 1
ATOM 697 N N . VAL A 1 92 ? -15.288 -12.406 1.734 1.00 91.25 92 VAL A N 1
ATOM 698 C CA . VAL A 1 92 ? -15.422 -11.540 2.926 1.00 91.25 92 VAL A CA 1
ATOM 699 C C . VAL A 1 92 ? -15.098 -12.243 4.256 1.00 91.25 92 VAL A C 1
ATOM 701 O O . VAL A 1 92 ? -14.737 -11.597 5.240 1.00 91.25 92 VAL A O 1
ATOM 704 N N . SER A 1 93 ? -15.177 -13.577 4.299 1.00 89.50 93 SER A N 1
ATOM 705 C CA . SER A 1 93 ? -14.854 -14.381 5.483 1.00 89.50 93 SER A CA 1
ATOM 706 C C . SER A 1 93 ? -13.415 -14.192 5.969 1.00 89.50 93 SER A C 1
ATOM 708 O O . SER A 1 93 ? -13.159 -14.375 7.161 1.00 89.50 93 SER A O 1
ATOM 710 N N . ILE A 1 94 ? -12.487 -13.763 5.104 1.00 91.12 94 ILE A N 1
ATOM 711 C CA . ILE A 1 94 ? -11.099 -13.495 5.497 1.00 91.12 94 ILE A CA 1
ATOM 712 C C . ILE A 1 94 ? -10.988 -12.418 6.578 1.00 91.12 94 ILE A C 1
ATOM 714 O O . ILE A 1 94 ? -10.102 -12.501 7.427 1.00 91.12 94 ILE A O 1
ATOM 718 N N . LEU A 1 95 ? -11.923 -11.462 6.615 1.00 89.56 95 LEU A N 1
ATOM 719 C CA . LEU A 1 95 ? -11.923 -10.374 7.593 1.00 89.56 95 LEU A CA 1
ATOM 720 C C . LEU A 1 95 ? -11.952 -10.900 9.034 1.00 89.56 95 LEU A C 1
ATOM 722 O O . LEU A 1 95 ? -11.294 -10.327 9.899 1.00 89.56 95 LEU A O 1
ATOM 726 N N . SER A 1 96 ? -12.613 -12.039 9.270 1.00 85.75 96 SER A N 1
ATOM 727 C CA . SER A 1 96 ? -12.687 -12.693 10.587 1.00 85.75 96 SER A CA 1
ATOM 728 C C . SER A 1 96 ? -11.349 -13.248 11.094 1.00 85.75 96 SER A C 1
ATOM 730 O O . SER A 1 96 ? -11.203 -13.511 12.285 1.00 85.75 96 SER A O 1
ATOM 732 N N . LYS A 1 97 ? -10.367 -13.431 10.200 1.00 87.06 97 LYS A N 1
ATOM 733 C CA . LYS A 1 97 ? -9.020 -13.933 10.521 1.00 87.06 97 LYS A CA 1
ATOM 734 C C . LYS A 1 97 ? -7.996 -12.812 10.711 1.00 87.06 97 LYS A C 1
ATOM 736 O O . LYS A 1 97 ? -6.822 -13.086 10.939 1.00 87.06 97 LYS A O 1
ATOM 741 N N . THR A 1 98 ? -8.405 -11.556 10.558 1.00 86.50 98 THR A N 1
ATOM 742 C CA . THR A 1 98 ? -7.487 -10.415 10.621 1.00 86.50 98 THR A CA 1
ATOM 743 C C . THR A 1 98 ? -7.206 -10.001 12.062 1.00 86.50 98 THR A C 1
ATOM 745 O O . THR A 1 98 ? -8.069 -10.132 12.930 1.00 86.50 98 THR A O 1
ATOM 748 N N . LEU A 1 99 ? -6.030 -9.407 12.306 1.00 84.88 99 LEU A N 1
ATOM 749 C CA . LEU A 1 99 ? -5.706 -8.802 13.604 1.00 84.88 99 LEU A CA 1
ATOM 750 C C . LEU A 1 99 ? -6.750 -7.754 14.010 1.00 84.88 99 LEU A C 1
ATOM 752 O O . LEU A 1 99 ? -7.071 -7.640 15.183 1.00 84.88 99 LEU A O 1
ATOM 756 N N . LYS A 1 100 ? -7.337 -7.037 13.043 1.00 84.31 100 LYS A N 1
ATOM 757 C CA . LYS A 1 100 ? -8.406 -6.070 13.308 1.00 84.31 100 LYS A CA 1
ATOM 758 C C . LYS A 1 100 ? -9.642 -6.731 13.919 1.00 84.31 100 LYS A C 1
ATOM 760 O O . LYS A 1 100 ? -10.233 -6.181 14.843 1.00 84.31 100 LYS A O 1
ATOM 765 N N . SER A 1 101 ? -10.024 -7.906 13.416 1.00 83.06 101 SER A N 1
ATOM 766 C CA . SER A 1 101 ? -11.127 -8.686 13.983 1.00 83.06 101 SER A CA 1
ATOM 767 C C . SER A 1 101 ? -10.765 -9.270 15.349 1.00 83.06 101 SER A C 1
ATOM 769 O O . SER A 1 101 ? -11.604 -9.252 16.244 1.00 83.06 101 SER A O 1
ATOM 771 N N . ASP A 1 102 ? -9.520 -9.712 15.555 1.00 82.19 102 ASP A N 1
ATOM 772 C CA . ASP A 1 102 ? -9.063 -10.186 16.869 1.00 82.19 102 ASP A CA 1
ATOM 773 C C . ASP A 1 102 ? -9.005 -9.055 17.912 1.00 82.19 102 ASP A C 1
ATOM 775 O O . ASP A 1 102 ? -9.463 -9.225 19.038 1.00 82.19 102 ASP A O 1
ATOM 779 N N . GLU A 1 103 ? -8.530 -7.865 17.538 1.00 82.38 103 GLU A N 1
ATOM 780 C CA . GLU A 1 103 ? -8.566 -6.661 18.377 1.00 82.38 103 GLU A CA 1
ATOM 781 C C . GLU A 1 103 ? -9.994 -6.298 18.774 1.00 82.38 103 GLU A C 1
ATOM 783 O O . GLU A 1 103 ? -10.257 -6.052 19.952 1.00 82.38 103 GLU A O 1
ATOM 788 N N . MET A 1 104 ? -10.926 -6.317 17.815 1.00 78.44 104 MET A N 1
ATOM 789 C CA . MET A 1 104 ? -12.345 -6.106 18.099 1.00 78.44 104 MET A CA 1
ATOM 790 C C . MET A 1 104 ? -12.898 -7.182 19.033 1.00 78.44 104 MET A C 1
ATOM 792 O O . MET A 1 104 ? -13.598 -6.850 19.986 1.00 78.44 104 MET A O 1
ATOM 796 N N . ARG A 1 105 ? -12.530 -8.454 18.840 1.00 77.56 105 ARG A N 1
ATOM 797 C CA . ARG A 1 105 ? -12.937 -9.553 19.726 1.00 77.56 105 ARG A CA 1
ATOM 798 C C . ARG A 1 105 ? -12.394 -9.380 21.141 1.00 77.56 105 ARG A C 1
ATOM 800 O O . ARG A 1 105 ? -13.138 -9.591 22.089 1.00 77.56 105 ARG A O 1
ATOM 807 N N . ARG A 1 106 ? -11.132 -8.983 21.307 1.00 80.00 106 ARG A N 1
ATOM 808 C CA . ARG A 1 106 ? -10.536 -8.718 22.628 1.00 80.00 106 ARG A CA 1
ATOM 809 C C . ARG A 1 106 ? -11.189 -7.525 23.308 1.00 80.00 106 ARG A C 1
ATOM 811 O O . ARG A 1 106 ? -11.451 -7.594 24.501 1.00 80.00 106 ARG A O 1
ATOM 818 N N . GLN A 1 107 ? -11.500 -6.464 22.562 1.00 75.06 107 GLN A N 1
ATOM 819 C CA . GLN A 1 107 ? -12.307 -5.356 23.079 1.00 75.06 107 GLN A CA 1
ATOM 820 C C . GLN A 1 107 ? -13.690 -5.844 23.520 1.00 75.06 107 GLN A C 1
ATOM 822 O O . GLN A 1 107 ? -14.155 -5.440 24.580 1.00 75.06 107 GLN A O 1
ATOM 827 N N . ASN A 1 108 ? -14.291 -6.766 22.764 1.00 70.81 108 ASN A N 1
ATOM 828 C CA . ASN A 1 108 ? -15.551 -7.418 23.114 1.00 70.81 108 ASN A CA 1
ATOM 829 C C . ASN A 1 108 ? -15.433 -8.216 24.416 1.00 70.81 108 ASN A C 1
ATOM 831 O O . ASN A 1 108 ? -16.247 -8.041 25.314 1.00 70.81 108 ASN A O 1
ATOM 835 N N . ILE A 1 109 ? -14.394 -9.045 24.548 1.00 72.94 109 ILE A N 1
ATOM 836 C CA . ILE A 1 109 ? -14.137 -9.836 25.755 1.00 72.94 109 ILE A CA 1
ATOM 837 C C . ILE A 1 109 ? -13.908 -8.912 26.946 1.00 72.94 109 ILE A C 1
ATOM 839 O O . ILE A 1 109 ? -14.558 -9.102 27.955 1.00 72.94 109 ILE A O 1
ATOM 843 N N . VAL A 1 110 ? -13.082 -7.869 26.835 1.00 73.19 110 VAL A N 1
ATOM 844 C CA . VAL A 1 110 ? -12.847 -6.924 27.940 1.00 73.19 110 VAL A CA 1
ATOM 845 C C . VAL A 1 110 ? -14.111 -6.136 28.292 1.00 73.19 110 VAL A C 1
ATOM 847 O O . VAL A 1 110 ? -14.350 -5.871 29.466 1.00 73.19 110 VAL A O 1
ATOM 850 N N . ALA A 1 111 ? -14.939 -5.760 27.315 1.00 69.12 111 ALA A N 1
ATOM 851 C CA . ALA A 1 111 ? -16.223 -5.111 27.576 1.00 69.12 111 ALA A CA 1
ATOM 852 C C . ALA A 1 111 ? -17.188 -6.060 28.310 1.00 69.12 111 ALA A C 1
ATOM 854 O O . ALA A 1 111 ? -17.794 -5.673 29.309 1.00 69.12 111 ALA A O 1
ATOM 855 N N . LEU A 1 112 ? -17.262 -7.319 27.870 1.00 65.75 112 LEU A N 1
ATOM 856 C CA . LEU A 1 112 ? -18.060 -8.377 28.491 1.00 65.75 112 LEU A CA 1
ATOM 857 C C . LEU A 1 112 ? -17.506 -8.814 29.852 1.00 65.75 112 LEU A C 1
ATOM 859 O O . LEU A 1 112 ? -18.277 -9.140 30.743 1.00 65.75 112 LEU A O 1
ATOM 863 N N . GLU A 1 113 ? -16.194 -8.804 30.055 1.00 65.25 113 GLU A N 1
ATOM 864 C CA . GLU A 1 113 ? -15.523 -9.092 31.323 1.00 65.25 113 GLU A CA 1
ATOM 865 C C . GLU A 1 113 ? -15.684 -7.933 32.296 1.00 65.25 113 GLU A C 1
ATOM 867 O O . GLU A 1 113 ? -15.966 -8.167 33.457 1.00 65.25 113 GLU A O 1
ATOM 872 N N . ARG A 1 114 ? -15.618 -6.673 31.857 1.00 63.09 114 ARG A N 1
ATOM 873 C CA . ARG A 1 114 ? -16.007 -5.536 32.711 1.00 63.09 114 ARG A CA 1
ATOM 874 C C . ARG A 1 114 ? -17.474 -5.615 33.120 1.00 63.09 114 ARG A C 1
ATOM 876 O O . ARG A 1 114 ? -17.812 -5.230 34.233 1.00 63.09 114 ARG A O 1
ATOM 883 N N . PHE A 1 115 ? -18.321 -6.137 32.239 1.00 59.00 115 PHE A N 1
ATOM 884 C CA . PHE A 1 115 ? -19.725 -6.396 32.532 1.00 59.00 115 PHE A CA 1
ATOM 885 C C . PHE A 1 115 ? -19.929 -7.606 33.468 1.00 59.00 115 PHE A C 1
ATOM 887 O O . PHE A 1 115 ? -20.775 -7.558 34.355 1.00 59.00 115 PHE A O 1
ATOM 894 N N . SER A 1 116 ? -19.138 -8.675 33.314 1.00 53.12 116 SER A N 1
ATOM 895 C CA . SER A 1 116 ? -19.309 -9.954 34.028 1.00 53.12 116 SER A CA 1
ATOM 896 C C . SER A 1 116 ? -18.404 -10.156 35.251 1.00 53.12 116 SER A C 1
ATOM 898 O O . SER A 1 116 ? -18.720 -10.970 36.102 1.00 53.12 116 SER A O 1
ATOM 900 N N . LEU A 1 117 ? -17.305 -9.426 35.431 1.00 45.44 117 LEU A N 1
ATOM 901 C CA . LEU A 1 117 ? -16.446 -9.545 36.620 1.00 45.44 117 LEU A CA 1
ATOM 902 C C . LEU A 1 117 ? -17.022 -8.821 37.845 1.00 45.44 117 LEU A C 1
ATOM 904 O O . LEU A 1 117 ? -16.605 -9.105 38.963 1.00 45.44 117 LEU A O 1
ATOM 908 N N . GLU A 1 118 ? -18.015 -7.944 37.680 1.00 49.25 118 GLU A N 1
ATOM 909 C CA . GLU A 1 118 ? -18.760 -7.375 38.817 1.00 49.25 118 GLU A CA 1
ATOM 910 C C . GLU A 1 118 ? -19.972 -8.228 39.223 1.00 49.25 118 GLU A C 1
ATOM 912 O O . GLU A 1 118 ? -20.656 -7.925 40.202 1.00 49.25 118 GLU A O 1
ATOM 917 N N . GLN A 1 119 ? -20.246 -9.318 38.505 1.00 47.59 119 GLN A N 1
ATOM 918 C CA . GLN A 1 119 ? -21.414 -10.139 38.758 1.00 47.59 119 GLN A CA 1
ATOM 919 C C . GLN A 1 119 ? -21.058 -11.596 38.369 1.00 47.59 119 GLN A C 1
ATOM 921 O O . GLN A 1 119 ? -20.893 -11.921 37.203 1.00 47.59 119 GLN A O 1
ATOM 926 N N . ASN A 1 120 ? -20.872 -12.482 39.359 1.00 45.41 120 ASN A N 1
ATOM 927 C CA . ASN A 1 120 ? -20.430 -13.884 39.203 1.00 45.41 120 ASN A CA 1
ATOM 928 C C . ASN A 1 120 ? -21.219 -14.688 38.146 1.00 45.41 120 ASN A C 1
ATOM 930 O O . ASN A 1 120 ? -22.381 -14.986 38.398 1.00 45.41 120 ASN A O 1
ATOM 934 N N . SER A 1 121 ? -20.566 -15.052 37.031 1.00 40.28 121 SER A N 1
ATOM 935 C CA . SER A 1 121 ? -20.675 -16.221 36.107 1.00 40.28 121 SER A CA 1
ATOM 936 C C . SER A 1 121 ? -21.962 -17.075 35.935 1.00 40.28 121 SER A C 1
ATOM 938 O O . SER A 1 121 ? -21.950 -18.019 35.150 1.00 40.28 121 SER A O 1
ATOM 940 N N . ALA A 1 122 ? -23.098 -16.745 36.547 1.00 45.06 122 ALA A N 1
ATOM 941 C CA . ALA A 1 122 ? -24.394 -17.427 36.441 1.00 45.06 122 ALA A CA 1
ATOM 942 C C . ALA A 1 122 ? -25.447 -16.588 35.673 1.00 45.06 122 ALA A C 1
ATOM 944 O O . ALA A 1 122 ? -26.647 -16.723 35.903 1.00 45.06 122 ALA A O 1
ATOM 945 N N . LEU A 1 123 ? -25.010 -15.649 34.820 1.00 48.62 123 LEU A N 1
ATOM 946 C CA . LEU A 1 123 ? -25.686 -14.351 34.674 1.00 48.62 123 LEU A CA 1
ATOM 947 C C . LEU A 1 123 ? -26.161 -13.909 33.290 1.00 48.62 123 LEU A C 1
ATOM 949 O O . LEU A 1 123 ? -26.662 -12.794 33.206 1.00 48.62 123 LEU A O 1
ATOM 953 N N . SER A 1 124 ? -26.112 -14.709 32.222 1.00 53.69 124 SER A N 1
ATOM 954 C CA . SER A 1 124 ? -26.711 -14.227 30.958 1.00 53.69 124 SER A CA 1
ATOM 955 C C . SER A 1 124 ? -28.221 -13.962 31.107 1.00 53.69 124 SER A C 1
ATOM 957 O O . SER A 1 124 ? -28.706 -12.921 30.678 1.00 53.69 124 SER A O 1
ATOM 959 N N . ALA A 1 125 ? -28.942 -14.832 31.827 1.00 55.81 125 ALA A N 1
ATOM 960 C CA . ALA A 1 125 ? -30.377 -14.677 32.081 1.00 55.81 125 ALA A CA 1
ATOM 961 C C . ALA A 1 125 ? -30.704 -13.518 33.044 1.00 55.81 125 ALA A C 1
ATOM 963 O O . ALA A 1 125 ? -31.648 -12.767 32.821 1.00 55.81 125 ALA A O 1
ATOM 964 N N . LYS A 1 126 ? -29.898 -13.333 34.096 1.00 59.19 126 LYS A N 1
ATOM 965 C CA . LYS A 1 126 ? -30.073 -12.234 35.063 1.00 59.19 126 LYS A CA 1
ATOM 966 C C . LYS A 1 126 ? -29.666 -10.876 34.491 1.00 59.19 126 LYS A C 1
ATOM 968 O O . LYS A 1 126 ? -30.272 -9.876 34.849 1.00 59.19 126 LYS A O 1
ATOM 973 N N . ALA A 1 127 ? -28.683 -10.830 33.594 1.00 61.53 127 ALA A N 1
ATOM 974 C CA . ALA A 1 127 ? -28.316 -9.621 32.863 1.00 61.53 127 ALA A CA 1
ATOM 975 C C . ALA A 1 127 ? -29.447 -9.162 31.929 1.00 61.53 127 ALA A C 1
ATOM 977 O O . ALA A 1 127 ? -29.777 -7.978 31.906 1.00 61.53 127 ALA A O 1
ATOM 978 N N . GLU A 1 128 ? -30.087 -10.093 31.212 1.00 65.38 128 GLU A N 1
ATOM 979 C CA . GLU A 1 128 ? -31.290 -9.795 30.421 1.00 65.38 128 GLU A CA 1
ATOM 980 C C . GLU A 1 128 ? -32.455 -9.312 31.298 1.00 65.38 128 GLU A C 1
ATOM 982 O O . GLU A 1 128 ? -33.173 -8.385 30.926 1.00 65.38 128 GLU A O 1
ATOM 987 N N . GLU A 1 129 ? -32.642 -9.912 32.473 1.00 69.88 129 GLU A N 1
ATOM 988 C CA . GLU A 1 129 ? -33.684 -9.523 33.427 1.00 69.88 129 GLU A CA 1
ATOM 989 C C . GLU A 1 129 ? -33.428 -8.126 34.025 1.00 69.88 129 GLU A C 1
ATOM 991 O O . GLU A 1 129 ? -34.343 -7.304 34.099 1.00 69.88 129 GLU A O 1
ATOM 996 N N . GLN A 1 130 ? -32.170 -7.802 34.347 1.00 72.12 130 GLN A N 1
ATOM 997 C CA . GLN A 1 130 ? -31.753 -6.468 34.791 1.00 72.12 130 GLN A CA 1
ATOM 998 C C . GLN A 1 130 ? -31.944 -5.408 33.701 1.00 72.12 130 GLN A C 1
ATOM 1000 O O . GLN A 1 130 ? -32.447 -4.323 33.994 1.00 72.12 130 GLN A O 1
ATOM 1005 N N . MET A 1 131 ? -31.615 -5.727 32.444 1.00 71.31 131 MET A N 1
ATOM 1006 C CA . MET A 1 131 ? -31.847 -4.839 31.298 1.00 71.31 131 MET A CA 1
ATOM 1007 C C . MET A 1 131 ? -33.333 -4.529 31.108 1.00 71.31 131 MET A C 1
ATOM 1009 O O . MET A 1 131 ? -33.700 -3.358 31.003 1.00 71.31 131 MET A O 1
ATOM 1013 N N . LYS A 1 132 ? -34.202 -5.546 31.180 1.00 79.00 132 LYS A N 1
ATOM 1014 C CA . LYS A 1 132 ? -35.662 -5.350 31.165 1.00 79.00 132 LYS A CA 1
ATOM 1015 C C . LYS A 1 132 ? -36.132 -4.486 32.337 1.00 79.00 132 LYS A C 1
ATOM 1017 O O . LYS A 1 132 ? -37.024 -3.659 32.169 1.00 79.00 132 LYS A O 1
ATOM 1022 N N . GLY A 1 133 ? -35.517 -4.635 33.512 1.00 80.06 133 GLY A N 1
ATOM 1023 C CA . GLY A 1 133 ? -35.764 -3.777 34.673 1.00 80.06 133 GLY A CA 1
ATOM 1024 C C . GLY A 1 133 ? -35.392 -2.308 34.431 1.00 80.06 133 GLY A C 1
ATOM 1025 O O . GLY A 1 133 ? -36.142 -1.414 34.831 1.00 80.06 133 GLY A O 1
ATOM 1026 N N . PHE A 1 134 ? -34.278 -2.038 33.741 1.00 82.31 134 PHE A N 1
ATOM 1027 C CA . PHE A 1 134 ? -33.867 -0.680 33.367 1.00 82.31 134 PHE A CA 1
ATOM 1028 C C . PHE A 1 134 ? -34.800 -0.055 32.328 1.00 82.31 134 PHE A C 1
ATOM 1030 O O . PHE A 1 134 ? -35.258 1.069 32.536 1.00 82.31 134 PHE A O 1
ATOM 1037 N N . GLU A 1 135 ? -35.133 -0.791 31.265 1.00 81.44 135 GLU A N 1
ATOM 1038 C CA . GLU A 1 135 ? -36.078 -0.354 30.228 1.00 81.44 135 GLU A CA 1
ATOM 1039 C C . GLU A 1 135 ? -37.448 -0.046 30.836 1.00 81.44 135 GLU A C 1
ATOM 1041 O O . GLU A 1 135 ? -38.023 1.019 30.607 1.00 81.44 135 GLU A O 1
ATOM 1046 N N . ARG A 1 136 ? -37.934 -0.931 31.713 1.00 82.62 136 ARG A N 1
ATOM 1047 C CA . ARG A 1 136 ? -39.203 -0.739 32.411 1.00 82.62 136 ARG A CA 1
ATOM 1048 C C . ARG A 1 136 ? -39.184 0.482 33.328 1.00 82.62 136 ARG A C 1
ATOM 1050 O O . ARG A 1 136 ? -40.177 1.203 33.415 1.00 82.62 136 ARG A O 1
ATOM 1057 N N . PHE A 1 137 ? -38.067 0.742 34.003 1.00 83.88 137 PHE A N 1
ATOM 1058 C CA . PHE A 1 137 ? -37.896 1.948 34.809 1.00 83.88 137 PHE A CA 1
ATOM 1059 C C . PHE A 1 137 ? -37.953 3.220 33.950 1.00 83.88 137 PHE A C 1
ATOM 1061 O O . PHE A 1 137 ? -38.618 4.180 34.345 1.00 83.88 137 PHE A O 1
ATOM 1068 N N . ASP A 1 138 ? -37.305 3.223 32.780 1.00 82.12 138 ASP A N 1
ATOM 1069 C CA . ASP A 1 138 ? -37.349 4.333 31.818 1.00 82.12 138 ASP A CA 1
ATOM 1070 C C . ASP A 1 138 ? -38.757 4.577 31.268 1.00 82.12 138 ASP A C 1
ATOM 1072 O O . ASP A 1 138 ? -39.212 5.721 31.217 1.00 82.12 138 ASP A O 1
ATOM 1076 N N . GLU A 1 139 ? -39.489 3.515 30.928 1.00 82.50 139 GLU A N 1
ATOM 1077 C CA . GLU A 1 139 ? -40.893 3.603 30.517 1.00 82.50 139 GLU A CA 1
ATOM 1078 C C . GLU A 1 139 ? -41.764 4.233 31.608 1.00 82.50 139 GLU A C 1
ATOM 1080 O O . GLU A 1 139 ? -42.567 5.133 31.337 1.00 82.50 139 GLU A O 1
ATOM 1085 N N . ILE A 1 140 ? -41.605 3.781 32.857 1.00 82.81 140 ILE A N 1
ATOM 1086 C CA . ILE A 1 140 ? -42.339 4.312 34.009 1.00 82.81 140 ILE A CA 1
ATOM 1087 C C . ILE A 1 140 ? -41.996 5.793 34.213 1.00 82.81 140 ILE A C 1
ATOM 1089 O O . ILE A 1 140 ? -42.901 6.611 34.388 1.00 82.81 140 ILE A O 1
ATOM 1093 N N . GLU A 1 141 ? -40.718 6.168 34.143 1.00 81.19 141 GLU A N 1
ATOM 1094 C CA . GLU A 1 141 ? -40.263 7.551 34.303 1.00 81.19 141 GLU A CA 1
ATOM 1095 C C . GLU A 1 141 ? -40.772 8.461 33.169 1.00 81.19 141 GLU A C 1
ATOM 1097 O O . GLU A 1 141 ? -41.263 9.565 33.430 1.00 81.19 141 GLU A O 1
ATOM 1102 N N . ALA A 1 142 ? -40.766 7.990 31.919 1.00 77.69 142 ALA A N 1
ATOM 1103 C CA . ALA A 1 142 ? -41.321 8.699 30.764 1.00 77.69 142 ALA A CA 1
ATOM 1104 C C . ALA A 1 142 ? -42.849 8.877 30.858 1.00 77.69 142 ALA A C 1
ATOM 1106 O O . ALA A 1 142 ? -43.385 9.935 30.506 1.00 77.69 142 ALA A O 1
ATOM 1107 N N . THR A 1 143 ? -43.546 7.868 31.385 1.00 78.31 143 THR A N 1
ATOM 1108 C CA . THR A 1 143 ? -45.003 7.871 31.586 1.00 78.31 143 THR A CA 1
ATOM 1109 C C . THR A 1 143 ? -45.410 8.804 32.731 1.00 78.31 143 THR A C 1
ATOM 1111 O O . THR A 1 143 ? -46.350 9.585 32.592 1.00 78.31 143 THR A O 1
ATOM 1114 N N . VAL A 1 144 ? -44.675 8.795 33.849 1.00 74.00 144 VAL A N 1
ATOM 1115 C CA . VAL A 1 144 ? -44.938 9.642 35.029 1.00 74.00 144 VAL A CA 1
ATOM 1116 C C . VAL A 1 144 ? -44.551 11.105 34.789 1.00 74.00 144 VAL A C 1
ATOM 1118 O O . VAL A 1 144 ? -45.266 12.003 35.234 1.00 74.00 144 VAL A O 1
ATOM 1121 N N . SER A 1 145 ? -43.465 11.364 34.054 1.00 69.69 145 SER A N 1
ATOM 1122 C CA . SER A 1 145 ? -43.041 12.724 33.676 1.00 69.69 145 SER A CA 1
ATOM 1123 C C . SER A 1 145 ? -43.868 13.336 32.535 1.00 69.69 145 SER A C 1
ATOM 1125 O O . SER A 1 145 ? -43.737 14.528 32.249 1.00 69.69 145 SER A O 1
ATOM 1127 N N . GLY A 1 146 ? -44.740 12.548 31.893 1.00 62.53 146 GLY A N 1
ATOM 1128 C CA . GLY A 1 146 ? -45.607 12.996 30.802 1.00 62.53 146 GLY A CA 1
ATOM 1129 C C . GLY A 1 146 ? -44.877 13.235 29.476 1.00 62.53 146 GLY A C 1
ATOM 1130 O O . GLY A 1 146 ? -45.393 13.968 28.634 1.00 62.53 146 GLY A O 1
ATOM 1131 N N . LYS A 1 147 ? -43.688 12.644 29.290 1.00 55.12 147 LYS A N 1
ATOM 1132 C CA . LYS A 1 147 ? -42.875 12.754 28.065 1.00 55.12 147 LYS A CA 1
ATOM 1133 C C . LYS A 1 147 ? -43.187 11.680 27.007 1.00 55.12 147 LYS A C 1
ATOM 1135 O O . LYS A 1 147 ? -42.705 11.800 25.890 1.00 55.12 147 LYS A O 1
ATOM 1140 N N . GLY A 1 148 ? -43.997 10.666 27.326 1.00 45.56 148 GLY A N 1
ATOM 1141 C CA . GLY A 1 148 ? -44.264 9.502 26.460 1.00 45.56 148 GLY A CA 1
ATOM 1142 C C . GLY A 1 148 ? -45.501 9.560 25.544 1.00 45.56 148 GLY A C 1
ATOM 1143 O O . GLY A 1 148 ? -45.961 8.516 25.096 1.00 45.56 148 GLY A O 1
ATOM 1144 N N . GLY A 1 149 ? -46.099 10.728 25.289 1.00 45.62 149 GLY A N 1
ATOM 1145 C CA . GLY A 1 149 ? -47.292 10.820 24.432 1.00 45.62 149 GLY A CA 1
ATOM 1146 C C . GLY A 1 149 ? -46.960 10.807 22.935 1.00 45.62 149 GLY A C 1
ATOM 1147 O O . GLY A 1 149 ? -46.191 11.651 22.475 1.00 45.62 149 GLY A O 1
ATOM 1148 N N . ILE A 1 150 ? -47.600 9.926 22.156 1.00 44.66 150 ILE A N 1
ATOM 1149 C CA . ILE A 1 150 ? -47.614 10.003 20.684 1.00 44.66 150 ILE A CA 1
ATOM 1150 C C . ILE A 1 150 ? -48.210 11.368 20.296 1.00 44.66 150 ILE A C 1
ATOM 1152 O O . ILE A 1 150 ? -49.378 11.640 20.567 1.00 44.66 150 ILE A O 1
ATOM 1156 N N . GLY A 1 151 ? -47.394 12.256 19.721 1.00 48.88 151 GLY A N 1
ATOM 1157 C CA . GLY A 1 151 ? -47.832 13.581 19.261 1.00 48.88 151 GLY A CA 1
ATOM 1158 C C . GLY A 1 151 ? -47.976 14.670 20.338 1.00 48.88 151 GLY A C 1
ATOM 1159 O O . GLY A 1 151 ? -48.687 15.642 20.110 1.00 48.88 151 GLY A O 1
ATOM 1160 N N . GLY A 1 152 ? -47.336 14.549 21.510 1.00 51.22 152 GLY A N 1
ATOM 1161 C CA . GLY A 1 152 ? -47.273 15.652 22.491 1.00 51.22 152 GLY A CA 1
ATOM 1162 C C . GLY A 1 152 ? -48.529 15.868 23.355 1.00 51.22 152 GLY A C 1
ATOM 1163 O O . GLY A 1 152 ? -48.587 16.818 24.138 1.00 51.22 152 GLY A O 1
ATOM 1164 N N . LEU A 1 153 ? -49.521 14.977 23.276 1.00 46.50 153 LEU A N 1
ATOM 1165 C CA . LEU A 1 153 ? -50.691 14.979 24.160 1.00 46.50 153 LEU A CA 1
ATOM 1166 C C . LEU A 1 153 ? -50.326 14.433 25.553 1.00 46.50 153 LEU A C 1
ATOM 1168 O O . LEU A 1 153 ? -50.026 13.252 25.724 1.00 46.50 153 LEU A O 1
ATOM 1172 N N . LYS A 1 154 ? -50.373 15.303 26.573 1.00 54.53 154 LYS A N 1
ATOM 1173 C CA . LYS A 1 154 ? -50.173 14.933 27.985 1.00 54.53 154 LYS A CA 1
ATOM 1174 C C . LYS A 1 154 ? -51.343 14.083 28.485 1.00 54.53 154 LYS A C 1
ATOM 1176 O O . LYS A 1 154 ? -52.397 14.612 28.834 1.00 54.53 154 LYS A O 1
ATOM 1181 N N . ILE A 1 155 ? -51.147 12.771 28.578 1.00 58.91 155 ILE A N 1
ATOM 1182 C CA . ILE A 1 155 ? -52.107 11.865 29.217 1.00 58.91 155 ILE A CA 1
ATOM 1183 C C . ILE A 1 155 ? -52.080 12.130 30.733 1.00 58.91 155 ILE A C 1
ATOM 1185 O O . ILE A 1 155 ? -51.096 11.837 31.411 1.00 58.91 155 ILE A O 1
ATOM 1189 N N . LYS A 1 156 ? -53.155 12.710 31.286 1.00 60.03 156 LYS A N 1
ATOM 1190 C CA . LYS A 1 156 ? -53.329 12.852 32.743 1.00 60.03 156 LYS A CA 1
ATOM 1191 C C . LYS A 1 156 ? -53.620 11.478 33.350 1.00 60.03 156 LYS A C 1
ATOM 1193 O O . LYS A 1 156 ? -54.740 10.983 33.266 1.00 60.03 156 LYS A O 1
ATOM 1198 N N . LEU A 1 157 ? -52.615 10.874 33.978 1.00 69.19 157 LEU A N 1
ATOM 1199 C CA . LEU A 1 157 ? -52.776 9.642 34.754 1.00 69.19 157 LEU A CA 1
ATOM 1200 C C . LEU A 1 157 ? -53.629 9.881 36.009 1.00 69.19 157 LEU A C 1
ATOM 1202 O O . LEU A 1 157 ? -53.491 10.898 36.690 1.00 69.19 157 LEU A O 1
ATOM 1206 N N . SER A 1 158 ? -54.478 8.909 36.348 1.00 76.69 158 SER A N 1
ATOM 1207 C CA . SER A 1 158 ? -55.225 8.896 37.613 1.00 76.69 158 SER A CA 1
ATOM 1208 C C . SER A 1 158 ? -54.274 8.786 38.813 1.00 76.69 158 SER A C 1
ATOM 1210 O O . SER A 1 158 ? -53.278 8.062 38.748 1.00 76.69 158 SER A O 1
ATOM 1212 N N . GLN A 1 159 ? -54.608 9.412 39.951 1.00 73.25 159 GLN A N 1
ATOM 1213 C CA . GLN A 1 159 ? -53.835 9.297 41.203 1.00 73.25 159 GLN A CA 1
ATOM 1214 C C . GLN A 1 159 ? -53.576 7.835 41.606 1.00 73.25 159 GLN A C 1
ATOM 1216 O O . GLN A 1 159 ? -52.518 7.507 42.146 1.00 73.25 159 GLN A O 1
ATOM 1221 N N . LYS A 1 160 ? -54.521 6.932 41.311 1.00 76.75 160 LYS A N 1
ATOM 1222 C CA . LYS A 1 160 ? -54.387 5.497 41.600 1.00 76.75 160 LYS A CA 1
ATOM 1223 C C . LYS A 1 160 ? -53.365 4.817 40.678 1.00 76.75 160 LYS A C 1
ATOM 1225 O O . LYS A 1 160 ? -52.625 3.947 41.128 1.00 76.75 160 LYS A O 1
ATOM 1230 N N . GLN A 1 161 ? -53.290 5.237 39.415 1.00 77.62 161 GLN A N 1
ATOM 1231 C CA . GLN A 1 161 ? -52.313 4.741 38.439 1.00 77.62 161 GLN A CA 1
ATOM 1232 C C . GLN A 1 161 ? -50.907 5.276 38.734 1.00 77.62 161 GLN A C 1
ATOM 1234 O O . GLN A 1 161 ? -49.954 4.504 38.711 1.00 77.62 161 GLN A O 1
ATOM 1239 N N . GLN A 1 162 ? -50.782 6.553 39.111 1.00 76.12 162 GLN A N 1
ATOM 1240 C CA . GLN A 1 162 ? -49.504 7.132 39.541 1.00 76.12 162 GLN A CA 1
ATOM 1241 C C . GLN A 1 162 ? -48.941 6.422 40.777 1.00 76.12 162 GLN A C 1
ATOM 1243 O O . GLN A 1 162 ? -47.767 6.063 40.791 1.00 76.12 162 GLN A O 1
ATOM 1248 N N . LYS A 1 163 ? -49.777 6.143 41.789 1.00 78.19 163 LYS A N 1
ATOM 1249 C CA . LYS A 1 163 ? -49.350 5.375 42.971 1.00 78.19 163 LYS A CA 1
ATOM 1250 C C . LYS A 1 163 ? -48.872 3.966 42.615 1.00 78.19 163 LYS A C 1
ATOM 1252 O O . LYS A 1 163 ? -47.901 3.503 43.205 1.00 78.19 163 LYS A O 1
ATOM 1257 N N . LYS A 1 164 ? -49.534 3.299 41.664 1.00 84.44 164 LYS A N 1
ATOM 1258 C CA . LYS A 1 164 ? -49.146 1.957 41.205 1.00 84.44 164 LYS A CA 1
ATOM 1259 C C . LYS A 1 164 ? -47.782 1.979 40.504 1.00 84.44 164 LYS A C 1
ATOM 1261 O O . LYS A 1 164 ? -46.914 1.200 40.873 1.00 84.44 164 LYS A O 1
ATOM 1266 N N . LEU A 1 165 ? -47.578 2.921 39.583 1.00 82.50 165 LEU A N 1
ATOM 1267 C CA . LEU A 1 165 ? -46.315 3.092 38.855 1.00 82.50 165 LEU A CA 1
ATOM 1268 C C . LEU A 1 165 ? -45.152 3.487 39.782 1.00 82.50 165 LEU A C 1
ATOM 1270 O O . LEU A 1 165 ? -44.054 2.964 39.645 1.00 82.50 165 LEU A O 1
ATOM 1274 N N . MET A 1 166 ? -45.388 4.347 40.779 1.00 80.44 166 MET A N 1
ATOM 1275 C CA . MET A 1 166 ? -44.365 4.693 41.779 1.00 80.44 166 MET A CA 1
ATOM 1276 C C . MET A 1 166 ? -44.019 3.528 42.719 1.00 80.44 166 MET A C 1
ATOM 1278 O O . MET A 1 166 ? -42.881 3.427 43.179 1.00 80.44 166 MET A O 1
ATOM 1282 N N . ALA A 1 167 ? -44.980 2.652 43.029 1.00 83.38 167 ALA A N 1
ATOM 1283 C CA . ALA A 1 167 ? -44.719 1.442 43.810 1.00 83.38 167 ALA A CA 1
ATOM 1284 C C . ALA A 1 167 ? -43.884 0.429 43.010 1.00 83.38 167 ALA A C 1
ATOM 1286 O O . ALA A 1 167 ? -42.936 -0.133 43.551 1.00 83.38 167 ALA A O 1
ATOM 1287 N N . GLU A 1 168 ? -44.188 0.265 41.721 1.00 83.81 168 GLU A N 1
ATOM 1288 C CA . GLU A 1 168 ? -43.415 -0.548 40.771 1.00 83.81 168 GLU A CA 1
ATOM 1289 C C . GLU A 1 168 ? -41.982 -0.008 40.623 1.00 83.81 168 GLU A C 1
ATOM 1291 O O . GLU A 1 168 ? -41.018 -0.752 40.765 1.00 83.81 168 GLU A O 1
ATOM 1296 N N . GLN A 1 169 ? -41.824 1.313 40.488 1.00 81.88 169 GLN A N 1
ATOM 1297 C CA . GLN A 1 169 ? -40.515 1.969 40.436 1.00 81.88 169 GLN A CA 1
ATOM 1298 C C . GLN A 1 169 ? -39.673 1.713 41.697 1.00 81.88 169 GLN A C 1
ATOM 1300 O O . GLN A 1 169 ? -38.470 1.469 41.615 1.00 81.88 169 GLN A O 1
ATOM 1305 N N . ARG A 1 170 ? -40.297 1.759 42.882 1.00 82.06 170 ARG A N 1
ATOM 1306 C CA . ARG A 1 170 ? -39.616 1.449 44.148 1.00 82.06 170 ARG A CA 1
ATOM 1307 C C . ARG A 1 170 ? -39.262 -0.028 44.276 1.00 82.06 170 ARG A C 1
ATOM 1309 O O . ARG A 1 170 ? -38.219 -0.319 44.847 1.00 82.06 170 ARG A O 1
ATOM 1316 N N . ALA A 1 171 ? -40.095 -0.931 43.761 1.00 84.50 171 ALA A N 1
ATOM 1317 C CA . ALA A 1 171 ? -39.791 -2.358 43.749 1.00 84.50 171 ALA A CA 1
ATOM 1318 C C . ALA A 1 171 ? -38.512 -2.634 42.943 1.00 84.50 171 ALA A C 1
ATOM 1320 O O . ALA A 1 171 ? -37.598 -3.248 43.480 1.00 84.50 171 ALA A O 1
ATOM 1321 N N . ILE A 1 172 ? -38.398 -2.050 41.742 1.00 82.75 172 ILE A N 1
ATOM 1322 C CA . ILE A 1 172 ? -37.204 -2.160 40.885 1.00 82.75 172 ILE A CA 1
ATOM 1323 C C . ILE A 1 172 ? -35.955 -1.604 41.592 1.00 82.75 172 ILE A C 1
ATOM 1325 O O . ILE A 1 172 ? -34.894 -2.217 41.564 1.00 82.75 172 ILE A O 1
ATOM 1329 N N . ILE A 1 173 ? -36.059 -0.451 42.265 1.00 82.31 173 ILE A N 1
ATOM 1330 C CA . ILE A 1 173 ? -34.919 0.136 42.994 1.00 82.31 173 ILE A CA 1
ATOM 1331 C C . ILE A 1 173 ? -34.495 -0.737 44.187 1.00 82.31 173 ILE A C 1
ATOM 1333 O O . ILE A 1 173 ? -33.304 -0.841 44.478 1.00 82.31 173 ILE A O 1
ATOM 1337 N N . ASN A 1 174 ? -35.454 -1.336 44.897 1.00 83.00 174 ASN A N 1
ATOM 1338 C CA . ASN A 1 174 ? -35.194 -2.111 46.112 1.00 83.00 174 ASN A CA 1
ATOM 1339 C C . ASN A 1 174 ? -34.465 -3.436 45.848 1.00 83.00 174 ASN A C 1
ATOM 1341 O O . ASN A 1 174 ? -33.917 -4.011 46.785 1.00 83.00 174 ASN A O 1
ATOM 1345 N N . GLU A 1 175 ? -34.419 -3.899 44.599 1.00 82.31 175 GLU A N 1
ATOM 1346 C CA . GLU A 1 175 ? -33.603 -5.049 44.194 1.00 82.31 175 GLU A CA 1
ATOM 1347 C C . GLU A 1 175 ? -32.093 -4.751 44.236 1.00 82.31 175 GLU A C 1
ATOM 1349 O O . GLU A 1 175 ? -31.282 -5.677 44.247 1.00 82.31 175 GLU A O 1
ATOM 1354 N N . TYR A 1 176 ? -31.699 -3.473 44.320 1.00 77.00 176 TYR A N 1
ATOM 1355 C CA . TYR A 1 176 ? -30.300 -3.050 44.323 1.00 77.00 176 TYR A CA 1
ATOM 1356 C C . TYR A 1 176 ? -29.836 -2.641 45.735 1.00 77.00 176 TYR A C 1
ATOM 1358 O O . TYR A 1 176 ? -30.353 -1.672 46.308 1.00 77.00 176 TYR A O 1
ATOM 1366 N N . PRO A 1 177 ? -28.824 -3.319 46.315 1.00 74.44 177 PRO A N 1
ATOM 1367 C CA . PRO A 1 177 ? -28.271 -2.951 47.616 1.00 74.44 177 PRO A CA 1
ATOM 1368 C C . PRO A 1 177 ? -27.584 -1.581 47.523 1.00 74.44 177 PRO A C 1
ATOM 1370 O O . PRO A 1 177 ? -26.607 -1.406 46.802 1.00 74.44 177 PRO A O 1
ATOM 1373 N N . GLY A 1 178 ? -28.126 -0.588 48.233 1.00 76.75 178 GLY A N 1
ATOM 1374 C CA . GLY A 1 178 ? -27.736 0.826 48.101 1.00 76.75 178 GLY A CA 1
ATOM 1375 C C . GLY A 1 178 ? -28.793 1.708 47.422 1.00 76.75 178 GLY A C 1
ATOM 1376 O O . GLY A 1 178 ? -28.573 2.908 47.238 1.00 76.75 178 GLY A O 1
ATOM 1377 N N . GLY A 1 179 ? -29.953 1.138 47.079 1.00 81.56 179 GLY A N 1
ATOM 1378 C CA . GLY A 1 179 ? -31.129 1.866 46.616 1.00 81.56 179 GLY A CA 1
ATOM 1379 C C . GLY A 1 179 ? -30.877 2.635 45.319 1.00 81.56 179 GLY A C 1
ATOM 1380 O O . GLY A 1 179 ? -30.216 2.155 44.401 1.00 81.56 179 GLY A O 1
ATOM 1381 N N . MET A 1 180 ? -31.400 3.861 45.229 1.00 80.38 180 MET A N 1
ATOM 1382 C CA . MET A 1 180 ? -31.382 4.637 43.981 1.00 80.38 180 MET A CA 1
ATOM 1383 C C . MET A 1 180 ? -29.964 4.974 43.488 1.00 80.38 180 MET A C 1
ATOM 1385 O O . MET A 1 180 ? -29.757 5.092 42.282 1.00 80.38 180 MET A O 1
ATOM 1389 N N . VAL A 1 181 ? -28.986 5.123 44.389 1.00 79.69 181 VAL A N 1
ATOM 1390 C CA . VAL A 1 181 ? -27.595 5.436 44.014 1.00 79.69 181 VAL A CA 1
ATOM 1391 C C . VAL A 1 181 ? -26.944 4.236 43.330 1.00 79.69 181 VAL A C 1
ATOM 1393 O O . VAL A 1 181 ? -26.386 4.384 42.244 1.00 79.69 181 VAL A O 1
ATOM 1396 N N . ALA A 1 182 ? -27.081 3.046 43.922 1.00 78.88 182 ALA A N 1
ATOM 1397 C CA . ALA A 1 182 ? -26.578 1.803 43.343 1.00 78.88 182 ALA A CA 1
ATOM 1398 C C . ALA A 1 182 ? -27.286 1.466 42.021 1.00 78.88 182 ALA A C 1
ATOM 1400 O O . ALA A 1 182 ? -26.622 1.136 41.042 1.00 78.88 182 ALA A O 1
ATOM 1401 N N . PHE A 1 183 ? -28.610 1.648 41.960 1.00 80.81 183 PHE A N 1
ATOM 1402 C CA . PHE A 1 183 ? -29.391 1.468 40.735 1.00 80.81 183 PHE A CA 1
ATOM 1403 C C . PHE A 1 183 ? -28.921 2.393 39.603 1.00 80.81 183 PHE A C 1
ATOM 1405 O O . PHE A 1 183 ? -28.680 1.936 38.490 1.00 80.81 183 PHE A O 1
ATOM 1412 N N . ARG A 1 184 ? -28.742 3.695 39.876 1.00 81.50 184 ARG A N 1
ATOM 1413 C CA . ARG A 1 184 ? -28.261 4.652 38.865 1.00 81.50 184 ARG A CA 1
ATOM 1414 C C . ARG A 1 184 ? -26.854 4.314 38.383 1.00 81.50 184 ARG A C 1
ATOM 1416 O O . ARG A 1 184 ? -26.614 4.370 37.185 1.00 81.50 184 ARG A O 1
ATOM 1423 N N . ALA A 1 185 ? -25.947 3.946 39.288 1.00 78.94 185 ALA A N 1
ATOM 1424 C CA . ALA A 1 185 ? -24.595 3.539 38.915 1.00 78.94 185 ALA A CA 1
ATOM 1425 C C . ALA A 1 185 ? -24.603 2.281 38.026 1.00 78.94 185 ALA A C 1
ATOM 1427 O O . ALA A 1 185 ? -23.926 2.260 37.000 1.00 78.94 185 ALA A O 1
ATOM 1428 N N . ALA A 1 186 ? -25.409 1.273 38.378 1.00 78.38 186 ALA A N 1
ATOM 1429 C CA . ALA A 1 186 ? -25.580 0.059 37.581 1.00 78.38 186 ALA A CA 1
ATOM 1430 C C . ALA A 1 186 ? -26.175 0.361 36.196 1.00 78.38 186 ALA A C 1
ATOM 1432 O O . ALA A 1 186 ? -25.652 -0.110 35.189 1.00 78.38 186 ALA A O 1
ATOM 1433 N N . LYS A 1 187 ? -27.204 1.213 36.133 1.00 80.00 187 LYS A N 1
ATOM 1434 C CA . LYS A 1 187 ? -27.839 1.640 34.881 1.00 80.00 187 LYS A CA 1
ATOM 1435 C C . LYS A 1 187 ? -26.876 2.399 33.962 1.00 80.00 187 LYS A C 1
ATOM 1437 O O . LYS A 1 187 ? -26.824 2.106 32.772 1.00 80.00 187 LYS A O 1
ATOM 1442 N N . THR A 1 188 ? -26.093 3.344 34.490 1.00 80.19 188 THR A N 1
ATOM 1443 C CA . THR A 1 188 ? -25.094 4.078 33.693 1.00 80.19 188 THR A CA 1
ATOM 1444 C C . THR A 1 188 ? -24.036 3.131 33.131 1.00 80.19 188 THR A C 1
ATOM 1446 O O . THR A 1 188 ? -23.767 3.167 31.933 1.00 80.19 188 THR A O 1
ATOM 1449 N N . LYS A 1 189 ? -23.492 2.231 33.961 1.00 73.06 189 LYS A N 1
ATOM 1450 C CA . LYS A 1 189 ? -22.512 1.228 33.515 1.00 73.06 189 LYS A CA 1
ATOM 1451 C C . LYS A 1 189 ? -23.084 0.281 32.455 1.00 73.06 189 LYS A C 1
ATOM 1453 O O . LYS A 1 189 ? -22.412 -0.004 31.469 1.00 73.06 189 LYS A O 1
ATOM 1458 N N . ALA A 1 190 ? -24.320 -0.191 32.632 1.00 73.88 190 ALA A N 1
ATOM 1459 C CA . ALA A 1 190 ? -24.995 -1.041 31.652 1.00 73.88 190 ALA A CA 1
ATOM 1460 C C . ALA A 1 190 ? -25.203 -0.308 30.317 1.00 73.88 190 ALA A C 1
ATOM 1462 O O . ALA A 1 190 ? -24.931 -0.876 29.261 1.00 73.88 190 ALA A O 1
ATOM 1463 N N . GLY A 1 191 ? -25.583 0.974 30.359 1.00 74.62 191 GLY A N 1
ATOM 1464 C CA . GLY A 1 191 ? -25.684 1.823 29.170 1.00 74.62 191 GLY A CA 1
ATOM 1465 C C . GLY A 1 191 ? -24.343 2.017 28.451 1.00 74.62 191 GLY A C 1
ATOM 1466 O O . GLY A 1 191 ? -24.287 1.935 27.226 1.00 74.62 191 GLY A O 1
ATOM 1467 N N . GLU A 1 192 ? -23.244 2.215 29.186 1.00 76.62 192 GLU A N 1
ATOM 1468 C CA . GLU A 1 192 ? -21.889 2.297 28.616 1.00 76.62 192 GLU A CA 1
ATOM 1469 C C . GLU A 1 192 ? -21.446 0.975 27.968 1.00 76.62 192 GLU A C 1
ATOM 1471 O O . GLU A 1 192 ? -20.882 0.979 26.870 1.00 76.62 192 GLU A O 1
ATOM 1476 N N . ALA A 1 193 ? -21.731 -0.164 28.605 1.00 70.56 193 ALA A N 1
ATOM 1477 C CA . ALA A 1 193 ? -21.430 -1.487 28.064 1.00 70.56 193 ALA A CA 1
ATOM 1478 C C . ALA A 1 193 ? -22.257 -1.791 26.805 1.00 70.56 193 ALA A C 1
ATOM 1480 O O . ALA A 1 193 ? -21.698 -2.213 25.793 1.00 70.56 193 ALA A O 1
ATOM 1481 N N . GLN A 1 194 ? -23.564 -1.512 26.825 1.00 73.75 194 GLN A N 1
ATOM 1482 C CA . GLN A 1 194 ? -24.442 -1.673 25.665 1.00 73.75 194 GLN A CA 1
ATOM 1483 C C . GLN A 1 194 ? -24.000 -0.779 24.505 1.00 73.75 194 GLN A C 1
ATOM 1485 O O . GLN A 1 194 ? -23.932 -1.240 23.367 1.00 73.75 194 GLN A O 1
ATOM 1490 N N . LYS A 1 195 ? -23.632 0.475 24.790 1.00 78.81 195 LYS A N 1
ATOM 1491 C CA . LYS A 1 195 ? -23.066 1.384 23.790 1.00 78.81 195 LYS A CA 1
ATOM 1492 C C . LYS A 1 195 ? -21.772 0.822 23.200 1.00 78.81 195 LYS A C 1
ATOM 1494 O O . LYS A 1 195 ? -21.611 0.824 21.986 1.00 78.81 195 LYS A O 1
ATOM 1499 N N . THR A 1 196 ? -20.888 0.279 24.036 1.00 72.12 196 THR A N 1
ATOM 1500 C CA . THR A 1 196 ? -19.638 -0.351 23.584 1.00 72.12 196 THR A CA 1
ATOM 1501 C C . THR A 1 196 ? -19.911 -1.564 22.686 1.00 72.12 196 THR A C 1
ATOM 1503 O O . THR A 1 196 ? -19.286 -1.698 21.636 1.00 72.12 196 THR A O 1
ATOM 1506 N N . LEU A 1 197 ? -20.872 -2.423 23.045 1.00 72.44 197 LEU A N 1
ATOM 1507 C CA . LEU A 1 197 ? -21.278 -3.574 22.228 1.00 72.44 197 LEU A CA 1
ATOM 1508 C C . LEU A 1 197 ? -21.863 -3.137 20.878 1.00 72.44 197 LEU A C 1
ATOM 1510 O O . LEU A 1 197 ? -21.452 -3.653 19.839 1.00 72.44 197 LEU A O 1
ATOM 1514 N N . GLN A 1 198 ? -22.754 -2.141 20.877 1.00 78.31 198 GLN A N 1
ATOM 1515 C CA . GLN A 1 198 ? -23.311 -1.564 19.649 1.00 78.31 198 GLN A CA 1
ATOM 1516 C C . GLN A 1 198 ? -22.224 -0.945 18.764 1.00 78.31 198 GLN A C 1
ATOM 1518 O O . GLN A 1 198 ? -22.233 -1.132 17.548 1.00 78.31 198 GLN A O 1
ATOM 1523 N N . GLU A 1 199 ? -21.259 -0.233 19.349 1.00 77.56 199 GLU A N 1
ATOM 1524 C CA . GLU A 1 199 ? -20.118 0.318 18.615 1.00 77.56 199 GLU A CA 1
ATOM 1525 C C . GLU A 1 199 ? -19.276 -0.784 17.959 1.00 77.56 199 GLU A C 1
ATOM 1527 O O . GLU A 1 199 ? -18.797 -0.603 16.838 1.00 77.56 199 GLU A O 1
ATOM 1532 N N . ILE A 1 200 ? -19.092 -1.926 18.624 1.00 71.06 200 ILE A N 1
ATOM 1533 C CA . ILE A 1 200 ? -18.341 -3.065 18.082 1.00 71.06 200 ILE A CA 1
ATOM 1534 C C . ILE A 1 200 ? -19.101 -3.726 16.930 1.00 71.06 200 ILE A C 1
ATOM 1536 O O . ILE A 1 200 ? -18.525 -3.914 15.859 1.00 71.06 200 ILE A O 1
ATOM 1540 N N . GLU A 1 201 ? -20.389 -4.023 17.106 1.00 77.12 201 GLU A N 1
ATOM 1541 C CA . GLU A 1 201 ? -21.225 -4.602 16.047 1.00 77.12 201 GLU A CA 1
ATOM 1542 C C . GLU A 1 201 ? -21.273 -3.683 14.815 1.00 77.12 201 GLU A C 1
ATOM 1544 O O . GLU A 1 201 ? -21.103 -4.126 13.674 1.00 77.12 201 GLU A O 1
ATOM 1549 N N . THR A 1 202 ? -21.380 -2.372 15.051 1.00 82.31 202 THR A N 1
ATOM 1550 C CA . THR A 1 202 ? -21.309 -1.353 13.999 1.00 82.31 202 THR A CA 1
ATOM 1551 C C . THR A 1 202 ? -19.965 -1.401 13.269 1.00 82.31 202 THR A C 1
ATOM 1553 O O . THR A 1 202 ? -19.938 -1.331 12.042 1.00 82.31 202 THR A O 1
ATOM 1556 N N . LYS A 1 203 ? -18.840 -1.569 13.981 1.00 79.75 203 LYS A N 1
ATOM 1557 C CA . LYS A 1 203 ? -17.497 -1.669 13.375 1.00 79.75 203 LYS A CA 1
ATOM 1558 C C . LYS A 1 203 ? -17.302 -2.955 12.565 1.00 79.75 203 LYS A C 1
ATOM 1560 O O . LYS A 1 203 ? -16.704 -2.903 11.489 1.00 79.75 203 LYS A O 1
ATOM 1565 N N . GLU A 1 204 ? -17.808 -4.098 13.025 1.00 79.12 204 GLU A N 1
ATOM 1566 C CA . GLU A 1 204 ? -17.752 -5.347 12.250 1.00 79.12 204 GLU A CA 1
ATOM 1567 C C . GLU A 1 204 ? -18.589 -5.256 10.969 1.00 79.12 204 GLU A C 1
ATOM 1569 O O . GLU A 1 204 ? -18.130 -5.633 9.883 1.00 79.12 204 GLU A O 1
ATOM 1574 N N . SER A 1 205 ? -19.799 -4.702 11.080 1.00 85.38 205 SER A N 1
ATOM 1575 C CA . SER A 1 205 ? -20.657 -4.404 9.933 1.00 85.38 205 SER A CA 1
ATOM 1576 C C . SER A 1 205 ? -19.996 -3.401 8.980 1.00 85.38 205 SER A C 1
ATOM 1578 O O . SER A 1 205 ? -20.050 -3.555 7.756 1.00 85.38 205 SER A O 1
ATOM 1580 N N . LEU A 1 206 ? -19.268 -2.417 9.516 1.00 87.38 206 LEU A N 1
ATOM 1581 C CA . LEU A 1 206 ? -18.531 -1.434 8.728 1.00 87.38 206 LEU A CA 1
ATOM 1582 C C . LEU A 1 206 ? -17.428 -2.079 7.877 1.00 87.38 206 LEU A C 1
ATOM 1584 O O . LEU A 1 206 ? -17.290 -1.732 6.706 1.00 87.38 206 LEU A O 1
ATOM 1588 N N . LEU A 1 207 ? -16.670 -3.047 8.403 1.00 88.06 207 LEU A N 1
ATOM 1589 C CA . LEU A 1 207 ? -15.660 -3.750 7.600 1.00 88.06 207 LEU A CA 1
ATOM 1590 C C . LEU A 1 207 ? -16.292 -4.558 6.462 1.00 88.06 207 LEU A C 1
ATOM 1592 O O . LEU A 1 207 ? -15.827 -4.482 5.324 1.00 88.06 207 LEU A O 1
ATOM 1596 N N . LYS A 1 208 ? -17.367 -5.302 6.748 1.00 91.44 208 LYS A N 1
ATOM 1597 C CA . LYS A 1 208 ? -18.082 -6.092 5.730 1.00 91.44 208 LYS A CA 1
ATOM 1598 C C . LYS A 1 208 ? -18.712 -5.202 4.660 1.00 91.44 208 LYS A C 1
ATOM 1600 O O . LYS A 1 208 ? -18.579 -5.481 3.474 1.00 91.44 208 LYS A O 1
ATOM 1605 N N . SER A 1 209 ? -19.356 -4.110 5.063 1.00 92.88 209 SER A N 1
ATOM 1606 C CA . SER A 1 209 ? -19.939 -3.143 4.126 1.00 92.88 209 SER A CA 1
ATOM 1607 C C . SER A 1 209 ? -18.873 -2.423 3.299 1.00 92.88 209 SER A C 1
ATOM 1609 O O . SER A 1 209 ? -19.098 -2.168 2.121 1.00 92.88 209 SER A O 1
ATOM 1611 N N . THR A 1 210 ? -17.697 -2.145 3.870 1.00 94.69 210 THR A N 1
ATOM 1612 C CA . THR A 1 210 ? -16.557 -1.575 3.133 1.00 94.69 210 THR A CA 1
ATOM 1613 C C . THR A 1 210 ? -16.032 -2.559 2.089 1.00 94.69 210 THR A C 1
ATOM 1615 O O . THR A 1 210 ? -15.851 -2.178 0.936 1.00 94.69 210 THR A O 1
ATOM 1618 N N . TRP A 1 211 ? -15.872 -3.837 2.453 1.00 95.88 211 TRP A N 1
ATOM 1619 C CA . TRP A 1 211 ? -15.525 -4.896 1.501 1.00 95.88 211 TRP A CA 1
ATOM 1620 C C . TRP A 1 211 ? -16.532 -4.974 0.351 1.00 95.88 211 TRP A C 1
ATOM 1622 O O . TRP A 1 211 ? -16.131 -4.929 -0.810 1.00 95.88 211 TRP A O 1
ATOM 1632 N N . ASN A 1 212 ? -17.829 -5.048 0.664 1.00 95.50 212 ASN A N 1
ATOM 1633 C CA . ASN A 1 212 ? -18.878 -5.160 -0.352 1.00 95.50 212 ASN A CA 1
ATOM 1634 C C . ASN A 1 212 ? -18.898 -3.933 -1.269 1.00 95.50 212 ASN A C 1
ATOM 1636 O O . ASN A 1 212 ? -18.895 -4.089 -2.478 1.00 95.50 212 ASN A O 1
ATOM 1640 N N . ARG A 1 213 ? -18.769 -2.720 -0.719 1.00 96.88 213 ARG A N 1
ATOM 1641 C CA . ARG A 1 213 ? -18.683 -1.487 -1.517 1.00 96.88 213 ARG A CA 1
ATOM 1642 C C . ARG A 1 213 ? -17.512 -1.506 -2.502 1.00 96.88 213 ARG A C 1
ATOM 1644 O O . ARG A 1 213 ? -17.644 -1.039 -3.631 1.00 96.88 213 ARG A O 1
ATOM 1651 N N . HIS A 1 214 ? -16.354 -2.015 -2.080 1.00 96.94 214 HIS A N 1
ATOM 1652 C CA . HIS A 1 214 ? -15.207 -2.165 -2.973 1.00 96.94 214 HIS A CA 1
ATOM 1653 C C . HIS A 1 214 ? -15.432 -3.255 -4.021 1.00 96.94 214 HIS A C 1
ATOM 1655 O O . HIS A 1 214 ? -15.049 -3.051 -5.170 1.00 96.94 214 HIS A O 1
ATOM 1661 N N . LEU A 1 215 ? -16.071 -4.367 -3.655 1.00 97.00 215 LEU A N 1
ATOM 1662 C CA . LEU A 1 215 ? -16.441 -5.431 -4.585 1.00 97.00 215 LEU A CA 1
ATOM 1663 C C . LEU A 1 215 ? -17.427 -4.939 -5.653 1.00 97.00 215 LEU A C 1
ATOM 1665 O O . LEU A 1 215 ? -17.168 -5.131 -6.835 1.00 97.00 215 LEU A O 1
ATOM 1669 N N . ASP A 1 216 ? -18.491 -4.243 -5.256 1.00 96.88 216 ASP A N 1
ATOM 1670 C CA . ASP A 1 216 ? -19.500 -3.693 -6.168 1.00 96.88 216 ASP A CA 1
ATOM 1671 C C . ASP A 1 216 ? -18.858 -2.738 -7.180 1.00 96.88 216 ASP A C 1
ATOM 1673 O O . ASP A 1 216 ? -19.121 -2.801 -8.382 1.00 96.88 216 ASP A O 1
ATOM 1677 N N . TRP A 1 217 ? -17.941 -1.885 -6.708 1.00 97.12 217 TRP A N 1
ATOM 1678 C CA . TRP A 1 217 ? -17.168 -1.010 -7.583 1.00 97.12 217 TRP A CA 1
ATOM 1679 C C . TRP A 1 217 ? -16.278 -1.804 -8.550 1.00 97.12 217 TRP A C 1
ATOM 1681 O O . TRP A 1 217 ? -16.198 -1.461 -9.725 1.00 97.12 217 TRP A O 1
ATOM 1691 N N . LEU A 1 218 ? -15.615 -2.867 -8.084 1.00 97.62 218 LEU A N 1
ATOM 1692 C CA . LEU A 1 218 ? -14.749 -3.705 -8.922 1.00 97.62 218 LEU A CA 1
ATOM 1693 C C . LEU A 1 218 ? -15.532 -4.472 -9.995 1.00 97.62 218 LEU A C 1
ATOM 1695 O O . LEU A 1 218 ? -15.005 -4.677 -11.090 1.00 97.62 218 LEU A O 1
ATOM 1699 N N . ILE A 1 219 ? -16.769 -4.873 -9.695 1.00 97.06 219 ILE A N 1
ATOM 1700 C CA . ILE A 1 219 ? -17.692 -5.468 -10.665 1.00 97.06 219 ILE A CA 1
ATOM 1701 C C . ILE A 1 219 ? -18.082 -4.420 -11.711 1.00 97.06 219 ILE A C 1
ATOM 1703 O O . ILE A 1 219 ? -17.891 -4.642 -12.905 1.00 97.06 219 ILE A O 1
ATOM 1707 N N . MET A 1 220 ? -18.534 -3.242 -11.267 1.00 95.94 220 MET A N 1
ATOM 1708 C CA . MET A 1 220 ? -18.899 -2.128 -12.151 1.00 95.94 220 MET A CA 1
ATOM 1709 C C . MET A 1 220 ? -17.744 -1.715 -13.078 1.00 95.94 220 MET A C 1
ATOM 1711 O O . MET A 1 220 ? -17.954 -1.486 -14.265 1.00 95.94 220 MET A O 1
ATOM 1715 N N . ALA A 1 221 ? -16.521 -1.644 -12.550 1.00 95.50 221 ALA A N 1
ATOM 1716 C CA . ALA A 1 221 ? -15.329 -1.249 -13.295 1.00 95.50 221 ALA A CA 1
ATOM 1717 C C . ALA A 1 221 ? -14.716 -2.386 -14.144 1.00 95.50 221 ALA A C 1
ATOM 1719 O O . ALA A 1 221 ? -13.691 -2.184 -14.794 1.00 95.50 221 ALA A O 1
ATOM 1720 N N . GLY A 1 222 ? -15.315 -3.584 -14.153 1.00 96.12 222 GLY A N 1
ATOM 1721 C CA . GLY A 1 222 ? -14.894 -4.697 -15.009 1.00 96.12 222 GLY A CA 1
ATOM 1722 C C . GLY A 1 222 ? -13.626 -5.428 -14.552 1.00 96.12 222 GLY A C 1
ATOM 1723 O O . GLY A 1 222 ? -12.988 -6.110 -15.355 1.00 96.12 222 GLY A O 1
ATOM 1724 N N . PHE A 1 223 ? -13.242 -5.319 -13.278 1.00 97.69 223 PHE A N 1
ATOM 1725 C CA . PHE A 1 223 ? -12.159 -6.120 -12.687 1.00 97.69 223 PHE A CA 1
ATOM 1726 C C . PHE A 1 223 ? -12.658 -7.488 -12.197 1.00 97.69 223 PHE A C 1
ATOM 1728 O O . PHE A 1 223 ? -11.898 -8.456 -12.148 1.00 97.69 223 PHE A O 1
ATOM 1735 N N . VAL A 1 224 ? -13.942 -7.585 -11.853 1.00 98.00 224 VAL A N 1
ATOM 1736 C CA . VAL A 1 224 ? -14.604 -8.812 -11.392 1.00 98.00 224 VAL A CA 1
ATOM 1737 C C . VAL A 1 224 ? -15.830 -9.059 -12.268 1.00 98.00 224 VAL A C 1
ATOM 1739 O O . VAL A 1 224 ? -16.535 -8.119 -12.624 1.00 98.00 224 VAL A O 1
ATOM 1742 N N . LYS A 1 225 ? -16.082 -10.313 -12.647 1.00 95.75 225 LYS A N 1
ATOM 1743 C CA . LYS A 1 225 ? -17.288 -10.690 -13.391 1.00 95.75 225 LYS A CA 1
ATOM 1744 C C . LYS A 1 225 ? -18.487 -10.781 -12.452 1.00 95.75 225 LYS A C 1
ATOM 1746 O O . LYS A 1 225 ? -18.377 -11.326 -11.356 1.00 95.75 225 LYS A O 1
ATOM 1751 N N . ASP A 1 226 ? -19.641 -10.331 -12.930 1.00 91.94 226 ASP A N 1
ATOM 1752 C CA . ASP A 1 226 ? -20.925 -10.510 -12.249 1.00 91.94 226 ASP A CA 1
ATOM 1753 C C . ASP A 1 226 ? -21.506 -11.908 -12.538 1.00 91.94 226 ASP A C 1
ATOM 1755 O O . ASP A 1 226 ? -22.477 -12.077 -13.271 1.00 91.94 226 ASP A O 1
ATOM 1759 N N . ASP A 1 227 ? -20.825 -12.949 -12.052 1.00 90.00 227 ASP A N 1
ATOM 1760 C CA . ASP A 1 227 ? -21.195 -14.358 -12.262 1.00 90.00 227 ASP A CA 1
ATOM 1761 C C . ASP A 1 227 ? -21.624 -15.074 -10.968 1.00 90.00 227 ASP A C 1
ATOM 1763 O O . ASP A 1 227 ? -21.759 -16.301 -10.934 1.00 90.00 227 ASP A O 1
ATOM 1767 N N . GLY A 1 228 ? -21.778 -14.321 -9.874 1.00 84.06 228 GLY A N 1
ATOM 1768 C CA . GLY A 1 228 ? -22.052 -14.835 -8.528 1.00 84.06 228 GLY A CA 1
ATOM 1769 C C . GLY A 1 228 ? -20.897 -15.618 -7.885 1.00 84.06 228 GLY A C 1
ATOM 1770 O O . GLY A 1 228 ? -20.971 -15.954 -6.703 1.00 84.06 228 GLY A O 1
ATOM 1771 N N . LYS A 1 229 ? -19.817 -15.900 -8.626 1.00 86.88 229 LYS A N 1
ATOM 1772 C CA . LYS A 1 229 ? -18.594 -16.562 -8.144 1.00 86.88 229 LYS A CA 1
ATOM 1773 C C . LYS A 1 229 ? -17.448 -15.574 -7.926 1.00 86.88 229 LYS A C 1
ATOM 1775 O O . LYS A 1 229 ? -16.418 -15.972 -7.384 1.00 86.88 229 LYS A O 1
ATOM 1780 N N . ASN A 1 230 ? -17.638 -14.306 -8.300 1.00 90.69 230 ASN A N 1
ATOM 1781 C CA . ASN A 1 230 ? -16.647 -13.234 -8.215 1.00 90.69 230 ASN A CA 1
ATOM 1782 C C . ASN A 1 230 ? -15.349 -13.597 -8.951 1.00 90.69 230 ASN A C 1
ATOM 1784 O O . ASN A 1 230 ? -14.249 -13.381 -8.436 1.00 90.69 230 ASN A O 1
ATOM 1788 N N . THR A 1 231 ? -15.466 -14.189 -10.145 1.00 94.88 231 THR A N 1
ATOM 1789 C CA . THR A 1 231 ? -14.283 -14.539 -10.938 1.00 94.88 231 THR A CA 1
ATOM 1790 C C . THR A 1 231 ? -13.595 -13.284 -11.475 1.00 94.88 231 THR A C 1
ATOM 1792 O O . THR A 1 231 ? -14.241 -12.335 -11.921 1.00 94.88 231 THR A O 1
ATOM 1795 N N . LEU A 1 232 ? -12.263 -13.256 -11.422 1.00 96.88 232 LEU A N 1
ATOM 1796 C CA . LEU A 1 232 ? -11.493 -12.105 -11.889 1.00 96.88 232 LEU A CA 1
ATOM 1797 C C . LEU A 1 232 ? -11.465 -12.046 -13.421 1.00 96.88 232 LEU A C 1
ATOM 1799 O O . LEU A 1 232 ? -11.362 -13.067 -14.106 1.00 96.88 232 LEU A O 1
ATOM 1803 N N . THR A 1 233 ? -11.538 -10.836 -13.970 1.00 97.62 233 THR A N 1
ATOM 1804 C CA . THR A 1 233 ? -11.241 -10.584 -15.389 1.00 97.62 233 THR A CA 1
ATOM 1805 C C . THR A 1 233 ? -9.722 -10.571 -15.614 1.00 97.62 233 THR A C 1
ATOM 1807 O O . THR A 1 233 ? -8.965 -10.601 -14.638 1.00 97.62 233 THR A O 1
ATOM 1810 N N . PRO A 1 234 ? -9.222 -10.504 -16.865 1.00 97.25 234 PRO A N 1
ATOM 1811 C CA . PRO A 1 234 ? -7.794 -10.295 -17.111 1.00 97.25 234 PRO A CA 1
ATOM 1812 C C . PRO A 1 234 ? -7.250 -9.063 -16.374 1.00 97.25 234 PRO A C 1
ATOM 1814 O O . PRO A 1 234 ? -6.263 -9.179 -15.652 1.00 97.25 234 PRO A O 1
ATOM 1817 N N . ARG A 1 235 ? -7.962 -7.925 -16.430 1.00 97.56 235 ARG A N 1
ATOM 1818 C CA . ARG A 1 235 ? -7.617 -6.702 -15.679 1.00 97.56 235 ARG A CA 1
ATOM 1819 C C . ARG A 1 235 ? -7.582 -6.942 -14.167 1.00 97.56 235 ARG A C 1
ATOM 1821 O O . ARG A 1 235 ? -6.627 -6.545 -13.506 1.00 97.56 235 ARG A O 1
ATOM 1828 N N . GLY A 1 236 ? -8.589 -7.633 -13.620 1.00 97.44 236 GLY A N 1
ATOM 1829 C CA . GLY A 1 236 ? -8.640 -8.006 -12.199 1.00 97.44 236 GLY A CA 1
ATOM 1830 C C . GLY A 1 236 ? -7.492 -8.907 -11.764 1.00 97.44 236 GLY A C 1
ATOM 1831 O O . GLY A 1 236 ? -6.903 -8.686 -10.710 1.00 97.44 236 GLY A O 1
ATOM 1832 N N . THR A 1 237 ? -7.153 -9.892 -12.593 1.00 96.94 237 THR A N 1
ATOM 1833 C CA . THR A 1 237 ? -6.065 -10.844 -12.341 1.00 96.94 237 THR A CA 1
ATOM 1834 C C . THR A 1 237 ? -4.714 -10.135 -12.346 1.00 96.94 237 THR A C 1
ATOM 1836 O O . THR A 1 237 ? -3.920 -10.335 -11.430 1.00 96.94 237 THR A O 1
ATOM 1839 N N . CYS A 1 238 ? -4.484 -9.246 -13.316 1.00 97.19 238 CYS A N 1
ATOM 1840 C CA . CYS A 1 238 ? -3.263 -8.445 -13.391 1.00 97.19 238 CYS A CA 1
ATOM 1841 C C . CYS A 1 238 ? -3.146 -7.495 -12.200 1.00 97.19 238 CYS A C 1
ATOM 1843 O O . CYS A 1 238 ? -2.123 -7.479 -11.524 1.00 97.19 238 CYS A O 1
ATOM 1845 N N . ALA A 1 239 ? -4.207 -6.748 -11.887 1.00 97.69 239 ALA A N 1
ATOM 1846 C CA . ALA A 1 239 ? -4.209 -5.824 -10.757 1.00 97.69 239 ALA A CA 1
ATOM 1847 C C . ALA A 1 239 ? -4.025 -6.544 -9.408 1.00 97.69 239 ALA A C 1
ATOM 1849 O O . ALA A 1 239 ? -3.393 -6.011 -8.502 1.00 97.69 239 ALA A O 1
ATOM 1850 N N . ALA A 1 240 ? -4.526 -7.773 -9.264 1.00 97.12 240 ALA A N 1
ATOM 1851 C CA . ALA A 1 240 ? -4.327 -8.579 -8.062 1.00 97.12 240 ALA A CA 1
ATOM 1852 C C . ALA A 1 240 ? -2.866 -9.025 -7.850 1.00 97.12 240 ALA A C 1
ATOM 1854 O O . ALA A 1 240 ? -2.512 -9.385 -6.729 1.00 97.12 240 ALA A O 1
ATOM 1855 N N . ALA A 1 241 ? -2.021 -9.025 -8.885 1.00 95.94 241 ALA A N 1
ATOM 1856 C CA . ALA A 1 241 ? -0.625 -9.442 -8.764 1.00 95.94 241 ALA A CA 1
ATOM 1857 C C . ALA A 1 241 ? 0.247 -8.403 -8.036 1.00 95.94 241 ALA A C 1
ATOM 1859 O O . ALA A 1 241 ? 1.211 -8.765 -7.361 1.00 95.94 241 ALA A O 1
ATOM 1860 N N . PHE A 1 242 ? -0.112 -7.118 -8.113 1.00 95.38 242 PHE A N 1
ATOM 1861 C CA . PHE A 1 242 ? 0.683 -6.030 -7.547 1.00 95.38 242 PHE A CA 1
ATOM 1862 C C . PHE A 1 242 ? 0.285 -5.716 -6.101 1.00 95.38 242 PHE A C 1
ATOM 1864 O O . PHE A 1 242 ? -0.893 -5.666 -5.733 1.00 95.38 242 PHE A O 1
ATOM 1871 N N . SER A 1 243 ? 1.290 -5.508 -5.249 1.00 90.00 243 SER A N 1
ATOM 1872 C CA . SER A 1 243 ? 1.090 -5.185 -3.833 1.00 90.00 243 SER A CA 1
ATOM 1873 C C . SER A 1 243 ? 0.988 -3.694 -3.528 1.00 90.00 243 SER A C 1
ATOM 1875 O O . SER A 1 243 ? 0.444 -3.337 -2.481 1.00 90.00 243 SER A O 1
ATOM 1877 N N . ASP A 1 244 ? 1.526 -2.871 -4.417 1.00 90.88 244 ASP A N 1
ATOM 1878 C CA . ASP A 1 244 ? 1.770 -1.437 -4.306 1.00 90.88 244 ASP A CA 1
ATOM 1879 C C . ASP A 1 244 ? 1.759 -0.808 -5.719 1.00 90.88 244 ASP A C 1
ATOM 1881 O O . ASP A 1 244 ? 1.487 -1.506 -6.694 1.00 90.88 244 ASP A O 1
ATOM 1885 N N . GLY A 1 245 ? 1.984 0.508 -5.828 1.00 86.44 245 GLY A N 1
ATOM 1886 C CA . GLY A 1 245 ? 2.158 1.187 -7.122 1.00 86.44 245 GLY A CA 1
ATOM 1887 C C . GLY A 1 245 ? 0.902 1.289 -7.992 1.00 86.44 245 GLY A C 1
ATOM 1888 O O . GLY A 1 245 ? 0.938 0.986 -9.171 1.00 86.44 245 GLY A O 1
ATOM 1889 N N . GLU A 1 246 ? -0.229 1.709 -7.427 1.00 95.12 246 GLU A N 1
ATOM 1890 C CA . GLU A 1 246 ? -1.510 1.827 -8.151 1.00 95.12 246 GLU A CA 1
ATOM 1891 C C . GLU A 1 246 ? -1.910 0.572 -8.968 1.00 95.12 246 GLU A C 1
ATOM 1893 O O . GLU A 1 246 ? -2.082 0.637 -10.192 1.00 95.12 246 GLU A O 1
ATOM 1898 N N . PRO A 1 247 ? -2.142 -0.583 -8.304 1.00 96.94 247 PRO A N 1
ATOM 1899 C CA . PRO A 1 247 ? -2.379 -1.866 -8.973 1.00 96.94 247 PRO A CA 1
ATOM 1900 C C . PRO A 1 247 ? -3.497 -1.866 -10.022 1.00 96.94 247 PRO A C 1
ATOM 1902 O O . PRO A 1 247 ? -3.422 -2.592 -11.010 1.00 96.94 247 PRO A O 1
ATOM 1905 N N . LEU A 1 248 ? -4.544 -1.057 -9.820 1.00 97.88 248 LEU A N 1
ATOM 1906 C CA . LEU A 1 248 ? -5.674 -0.961 -10.748 1.00 97.88 248 LEU A CA 1
ATOM 1907 C C . LEU A 1 248 ? -5.274 -0.327 -12.085 1.00 97.88 248 LEU A C 1
ATOM 1909 O O . LEU A 1 248 ? -5.760 -0.768 -13.125 1.00 97.88 248 LEU A O 1
ATOM 1913 N N . ILE A 1 249 ? -4.385 0.671 -12.065 1.00 97.88 249 ILE A N 1
ATOM 1914 C CA . ILE A 1 249 ? -3.887 1.330 -13.277 1.00 97.88 249 ILE A CA 1
ATOM 1915 C C . ILE A 1 249 ? -2.935 0.376 -13.989 1.00 97.88 249 ILE A C 1
ATOM 1917 O O . ILE A 1 249 ? -3.185 0.004 -15.133 1.00 97.88 249 ILE A O 1
ATOM 1921 N N . MET A 1 250 ? -1.903 -0.096 -13.281 1.00 97.88 250 MET A N 1
ATOM 1922 C CA . MET A 1 250 ? -0.897 -0.997 -13.849 1.00 97.88 250 MET A CA 1
ATOM 1923 C C . MET A 1 250 ? -1.528 -2.256 -14.441 1.00 97.88 250 MET A C 1
ATOM 1925 O O . MET A 1 250 ? -1.268 -2.603 -15.591 1.00 97.88 250 MET A O 1
ATOM 1929 N N . GLY A 1 251 ? -2.406 -2.913 -13.679 1.00 97.56 251 GLY A N 1
ATOM 1930 C CA . GLY A 1 251 ? -3.081 -4.126 -14.121 1.00 97.56 251 GLY A CA 1
ATOM 1931 C C . GLY A 1 251 ? -3.964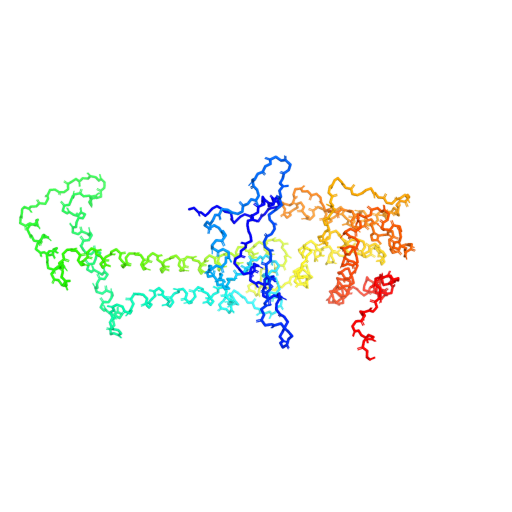 -3.911 -15.348 1.00 97.56 251 GLY A C 1
ATOM 1932 O O . GLY A 1 251 ? -4.047 -4.802 -16.189 1.00 97.56 251 GLY A O 1
ATOM 1933 N N . THR A 1 252 ? -4.581 -2.734 -15.483 1.00 98.38 252 THR A N 1
ATOM 1934 C CA . THR A 1 252 ? -5.389 -2.386 -16.660 1.00 98.38 252 THR A CA 1
ATOM 1935 C C . THR A 1 252 ? -4.512 -2.157 -17.885 1.00 98.38 252 THR A C 1
ATOM 1937 O O . THR A 1 252 ? -4.750 -2.783 -18.913 1.00 98.38 252 THR A O 1
ATOM 1940 N N . VAL A 1 253 ? -3.456 -1.344 -17.763 1.00 98.44 253 VAL A N 1
ATOM 1941 C CA . VAL A 1 253 ? -2.526 -1.062 -18.870 1.00 98.44 253 VAL A CA 1
ATOM 1942 C C . VAL A 1 253 ? -1.884 -2.343 -19.400 1.00 98.44 253 VAL A C 1
ATOM 1944 O O . VAL A 1 253 ? -1.811 -2.542 -20.611 1.00 98.44 253 VAL A O 1
ATOM 1947 N N . ILE A 1 254 ? -1.464 -3.239 -18.503 1.00 98.38 254 ILE A N 1
ATOM 1948 C CA . ILE A 1 254 ? -0.856 -4.521 -18.877 1.00 98.38 254 ILE A CA 1
ATOM 1949 C C . ILE A 1 254 ? -1.879 -5.430 -19.563 1.00 98.38 254 ILE A C 1
ATOM 1951 O O . ILE A 1 254 ? -1.605 -5.941 -20.647 1.00 98.38 254 ILE A O 1
ATOM 1955 N N . ALA A 1 255 ? -3.061 -5.616 -18.966 1.00 98.06 255 ALA A N 1
ATOM 1956 C CA . ALA A 1 255 ? -4.095 -6.496 -19.515 1.00 98.06 255 ALA A CA 1
ATOM 1957 C C . ALA A 1 255 ? -4.615 -6.033 -20.884 1.00 98.06 255 ALA A C 1
ATOM 1959 O O . ALA A 1 255 ? -4.975 -6.867 -21.714 1.00 98.06 255 ALA A O 1
ATOM 1960 N N . ASP A 1 256 ? -4.622 -4.724 -21.127 1.00 97.94 256 ASP A N 1
ATOM 1961 C CA . ASP A 1 256 ? -5.051 -4.132 -22.394 1.00 97.94 256 ASP A CA 1
ATOM 1962 C C . ASP A 1 256 ? -3.927 -4.108 -23.450 1.00 97.94 256 ASP A C 1
ATOM 1964 O O . ASP A 1 256 ? -4.142 -3.689 -24.587 1.00 97.94 256 ASP A O 1
ATOM 1968 N N . GLY A 1 257 ? -2.727 -4.595 -23.108 1.00 97.81 257 GLY A N 1
ATOM 1969 C CA . GLY A 1 257 ? -1.592 -4.687 -24.024 1.00 97.81 257 GLY A CA 1
ATOM 1970 C C . GLY A 1 257 ? -0.868 -3.361 -24.263 1.00 97.81 257 GLY A C 1
ATOM 1971 O O . GLY A 1 257 ? -0.174 -3.230 -25.271 1.00 97.81 257 GLY A O 1
ATOM 1972 N N . GLY A 1 258 ? -0.986 -2.392 -23.349 1.00 97.69 258 GLY A N 1
ATOM 1973 C CA . GLY A 1 258 ? -0.331 -1.083 -23.458 1.00 97.69 258 GLY A CA 1
ATOM 1974 C C . GLY A 1 258 ? 1.199 -1.156 -23.535 1.00 97.69 258 GLY A C 1
ATOM 1975 O O . GLY A 1 258 ? 1.832 -0.247 -24.055 1.00 97.69 258 GLY A O 1
ATOM 1976 N N . LEU A 1 259 ? 1.805 -2.263 -23.091 1.00 98.19 259 LEU A N 1
ATOM 1977 C CA . LEU A 1 259 ? 3.260 -2.449 -23.106 1.00 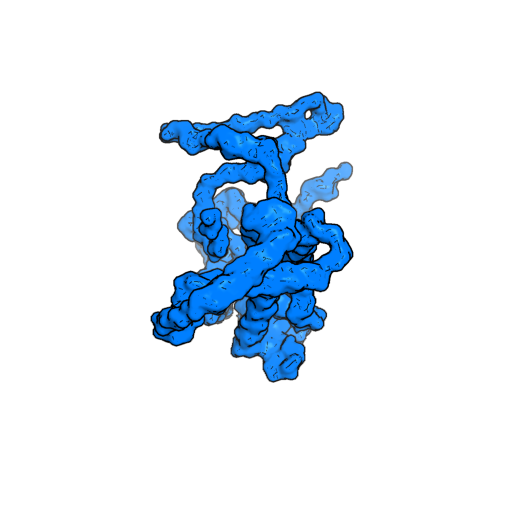98.19 259 LEU A CA 1
ATOM 1978 C C . LEU A 1 259 ? 3.817 -3.009 -24.426 1.00 98.19 259 LEU A C 1
ATOM 1980 O O . LEU A 1 259 ? 5.029 -2.996 -24.614 1.00 98.19 259 LEU A O 1
ATOM 1984 N N . LYS A 1 260 ? 2.973 -3.482 -25.353 1.00 97.75 260 LYS A N 1
ATOM 1985 C CA . LYS A 1 260 ? 3.414 -4.224 -26.554 1.00 97.75 260 LYS A CA 1
ATOM 1986 C C . LYS A 1 260 ? 4.358 -3.445 -27.466 1.00 97.75 260 LYS A C 1
ATOM 1988 O O . LYS A 1 260 ? 5.203 -4.032 -28.130 1.00 97.75 260 LYS A O 1
ATOM 1993 N N . LYS A 1 261 ? 4.194 -2.122 -27.526 1.00 97.38 261 LYS A N 1
ATOM 1994 C CA . LYS A 1 261 ? 5.008 -1.239 -28.375 1.00 97.38 261 LYS A CA 1
ATOM 1995 C C . LYS A 1 261 ? 6.260 -0.703 -27.671 1.00 97.38 261 LYS A C 1
ATOM 1997 O O . LYS A 1 261 ? 7.010 0.057 -28.285 1.00 97.38 261 LYS A O 1
ATOM 2002 N N . LEU A 1 262 ? 6.444 -1.025 -26.391 1.00 98.31 262 LEU A N 1
ATOM 2003 C CA . LEU A 1 262 ? 7.517 -0.475 -25.575 1.00 98.31 262 LEU A CA 1
ATOM 2004 C C . LEU A 1 262 ? 8.730 -1.395 -25.581 1.00 98.31 262 LEU A C 1
ATOM 2006 O O . LEU A 1 262 ? 8.614 -2.616 -25.483 1.00 98.31 262 LEU A O 1
ATOM 2010 N N . ASN A 1 263 ? 9.914 -0.796 -25.638 1.00 97.44 263 ASN A N 1
ATOM 2011 C CA . ASN A 1 263 ? 11.150 -1.522 -25.385 1.00 97.44 263 ASN A CA 1
ATOM 2012 C C . ASN A 1 263 ? 11.421 -1.655 -23.875 1.00 97.44 263 ASN A C 1
ATOM 2014 O O . ASN A 1 263 ? 10.796 -1.008 -23.036 1.00 97.44 263 ASN A O 1
ATOM 2018 N N . ILE A 1 264 ? 12.417 -2.467 -23.519 1.00 97.75 264 ILE A N 1
ATOM 2019 C CA . ILE A 1 264 ? 12.785 -2.739 -22.124 1.00 97.75 264 ILE A CA 1
ATOM 2020 C C . ILE A 1 264 ? 13.071 -1.476 -21.297 1.00 97.75 264 ILE A C 1
ATOM 2022 O O . ILE A 1 264 ? 12.696 -1.406 -20.128 1.00 97.75 264 ILE A O 1
ATOM 2026 N N . LYS A 1 265 ? 13.700 -0.457 -21.899 1.00 97.81 265 LYS A N 1
ATOM 2027 C CA . LYS A 1 265 ? 14.037 0.792 -21.206 1.00 97.81 265 LYS A CA 1
ATOM 2028 C C . LYS A 1 265 ? 12.783 1.593 -20.889 1.00 97.81 265 LYS A C 1
ATOM 2030 O O . LYS A 1 265 ? 12.653 2.139 -19.798 1.00 97.81 265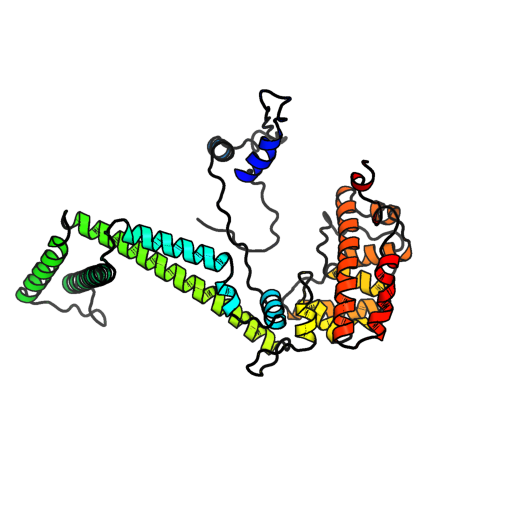 LYS A O 1
ATOM 2035 N N . GLU A 1 266 ? 11.856 1.619 -21.837 1.00 98.19 266 GLU A N 1
ATOM 2036 C CA . GLU A 1 266 ? 10.580 2.317 -21.726 1.00 98.19 266 GLU A CA 1
ATOM 2037 C C . GLU A 1 266 ? 9.641 1.635 -20.740 1.00 98.19 266 GLU A C 1
ATOM 2039 O O . GLU A 1 266 ? 9.018 2.330 -19.946 1.00 98.19 266 GLU A O 1
ATOM 2044 N N . ILE A 1 267 ? 9.586 0.299 -20.713 1.00 98.50 267 ILE A N 1
ATOM 2045 C CA . ILE A 1 267 ? 8.797 -0.424 -19.705 1.00 98.50 267 ILE A CA 1
ATOM 2046 C C . ILE A 1 267 ? 9.340 -0.120 -18.304 1.00 98.50 267 ILE A C 1
ATOM 2048 O O . ILE A 1 267 ? 8.575 0.247 -17.414 1.00 98.50 267 ILE A O 1
ATOM 2052 N N . CYS A 1 268 ? 10.659 -0.204 -18.105 1.00 98.25 268 CYS A N 1
ATOM 2053 C CA . CYS A 1 268 ? 11.286 0.132 -16.825 1.00 98.25 268 CYS A CA 1
ATOM 2054 C C . CYS A 1 268 ? 11.023 1.586 -16.403 1.00 98.25 268 CYS A C 1
ATOM 2056 O O . CYS A 1 268 ? 10.761 1.845 -15.229 1.00 98.25 268 CYS A O 1
ATOM 2058 N N . ALA A 1 269 ? 11.059 2.529 -17.346 1.00 97.94 269 ALA A N 1
ATOM 2059 C CA . ALA A 1 269 ? 10.733 3.926 -17.086 1.00 97.94 269 ALA A CA 1
ATOM 2060 C C . ALA A 1 269 ? 9.245 4.138 -16.768 1.00 97.94 269 ALA A C 1
ATOM 2062 O O . ALA A 1 269 ? 8.920 4.876 -15.842 1.00 97.94 269 ALA A O 1
ATOM 2063 N N . TRP A 1 270 ? 8.341 3.466 -17.481 1.00 98.44 270 TRP A N 1
ATOM 2064 C CA . TRP A 1 270 ? 6.901 3.515 -17.225 1.00 98.44 270 TRP A CA 1
ATOM 2065 C C . TRP A 1 270 ? 6.552 2.996 -15.822 1.00 98.44 270 TRP A C 1
ATOM 2067 O O . TRP A 1 270 ? 5.760 3.619 -15.119 1.00 98.44 270 TRP A O 1
ATOM 2077 N N . ILE A 1 271 ? 7.207 1.926 -15.349 1.00 98.19 271 ILE A N 1
ATOM 2078 C CA . ILE A 1 271 ? 7.039 1.422 -13.971 1.00 98.19 271 ILE A CA 1
ATOM 2079 C C . ILE A 1 271 ? 7.336 2.520 -12.935 1.00 98.19 271 ILE A C 1
ATOM 2081 O O . ILE A 1 271 ? 6.695 2.579 -11.883 1.00 98.19 271 ILE A O 1
ATOM 2085 N N . CYS A 1 272 ? 8.281 3.424 -13.215 1.00 97.19 272 CYS A N 1
ATOM 2086 C CA . CYS A 1 272 ? 8.651 4.491 -12.288 1.00 97.19 272 CYS A CA 1
ATOM 2087 C C . CYS A 1 272 ? 7.534 5.498 -12.002 1.00 97.19 272 CYS A C 1
ATOM 2089 O O . CYS A 1 272 ? 7.603 6.147 -10.960 1.00 97.19 272 CYS A O 1
ATOM 2091 N N . LEU A 1 273 ? 6.501 5.593 -12.847 1.00 96.25 273 LEU A N 1
ATOM 2092 C CA . LEU A 1 273 ? 5.316 6.422 -12.579 1.00 96.25 273 LEU A CA 1
ATOM 2093 C C . LEU A 1 273 ? 4.596 6.012 -11.284 1.00 96.25 273 LEU A C 1
ATOM 2095 O O . LEU A 1 273 ? 3.898 6.815 -10.664 1.00 96.25 273 LEU A O 1
ATOM 2099 N N . PHE A 1 274 ? 4.769 4.754 -10.874 1.00 96.19 274 PHE A N 1
ATOM 2100 C CA . PHE A 1 274 ? 4.067 4.139 -9.753 1.00 96.19 274 PHE A CA 1
ATOM 2101 C C . PHE A 1 274 ? 4.937 3.979 -8.503 1.00 96.19 274 PHE A C 1
ATOM 2103 O O . PHE A 1 274 ? 4.458 3.543 -7.454 1.00 96.19 274 PHE A O 1
ATOM 2110 N N . ILE A 1 275 ? 6.220 4.344 -8.577 1.00 94.31 275 ILE A N 1
ATOM 2111 C CA . ILE A 1 275 ? 7.138 4.262 -7.442 1.00 94.31 275 ILE A CA 1
ATOM 2112 C C . ILE A 1 275 ? 7.153 5.615 -6.725 1.00 94.31 275 ILE A C 1
ATOM 2114 O O . ILE A 1 275 ? 7.551 6.615 -7.320 1.00 94.31 275 ILE A O 1
ATOM 2118 N N . PRO A 1 276 ? 6.796 5.674 -5.426 1.00 88.12 276 PRO A N 1
ATOM 2119 C CA . PRO A 1 276 ? 6.867 6.913 -4.666 1.00 88.12 276 PRO A CA 1
ATOM 2120 C C . PRO A 1 276 ? 8.300 7.449 -4.628 1.00 88.12 276 PRO A C 1
ATOM 2122 O O . PRO A 1 276 ? 9.171 6.868 -3.974 1.00 88.12 276 PRO A O 1
ATOM 2125 N N . TYR A 1 277 ? 8.527 8.577 -5.293 1.00 84.06 277 TYR A N 1
ATOM 2126 C CA . TYR A 1 277 ? 9.793 9.294 -5.287 1.00 84.06 277 TYR A CA 1
ATOM 2127 C C . TYR A 1 277 ? 9.543 10.721 -4.816 1.00 84.06 277 TYR A C 1
ATOM 2129 O O . TYR A 1 277 ? 8.903 11.514 -5.498 1.00 84.06 277 TYR A O 1
ATOM 2137 N N . ARG A 1 278 ? 9.992 11.032 -3.598 1.00 71.69 278 ARG A N 1
ATOM 2138 C CA . ARG A 1 278 ? 9.872 12.381 -3.044 1.00 71.69 278 ARG A CA 1
ATOM 2139 C C . ARG A 1 278 ? 11.084 13.181 -3.489 1.00 71.69 278 ARG A C 1
ATOM 2141 O O . ARG A 1 278 ? 12.139 13.062 -2.874 1.00 71.69 278 ARG A O 1
ATOM 2148 N N . ALA A 1 279 ? 10.924 13.964 -4.546 1.00 62.84 279 ALA A N 1
ATOM 2149 C CA . ALA A 1 279 ? 11.835 15.065 -4.796 1.00 62.84 279 ALA A CA 1
ATOM 2150 C C . ALA A 1 279 ? 11.657 16.118 -3.690 1.00 62.84 279 ALA A C 1
ATOM 2152 O O . ALA A 1 279 ? 10.535 16.424 -3.281 1.00 62.84 279 ALA A O 1
ATOM 2153 N N . SER A 1 280 ? 12.764 16.619 -3.158 1.00 54.06 280 SER A N 1
ATOM 2154 C CA . SER A 1 280 ? 12.760 17.691 -2.170 1.00 54.06 280 SER A CA 1
ATOM 2155 C C . SER A 1 280 ? 12.642 19.028 -2.910 1.00 54.06 280 SER A C 1
ATOM 2157 O O . SER A 1 280 ? 13.614 19.471 -3.503 1.00 54.06 280 SER A O 1
ATOM 2159 N N . GLY A 1 281 ? 11.476 19.682 -2.869 1.00 59.31 281 GLY A N 1
ATOM 2160 C CA . GLY A 1 281 ? 11.279 21.026 -3.445 1.00 59.31 281 GLY A CA 1
ATOM 2161 C C . GLY A 1 281 ? 10.729 21.049 -4.876 1.00 59.31 281 GLY A C 1
ATOM 2162 O O . GLY A 1 281 ? 10.149 20.062 -5.329 1.00 59.31 281 GLY A O 1
ATOM 2163 N N . ASP A 1 282 ? 10.868 22.205 -5.544 1.00 55.41 282 ASP A N 1
ATOM 2164 C CA . ASP A 1 282 ? 10.544 22.377 -6.967 1.00 55.41 282 ASP A CA 1
ATOM 2165 C C . ASP A 1 282 ? 11.236 21.271 -7.775 1.00 55.41 282 ASP A C 1
ATOM 2167 O O . ASP A 1 282 ? 12.397 20.955 -7.513 1.00 55.41 282 ASP A O 1
ATOM 2171 N N . TYR A 1 283 ? 10.494 20.653 -8.699 1.00 57.38 283 TYR A N 1
ATOM 2172 C CA . TYR A 1 283 ? 10.908 19.513 -9.522 1.00 57.38 283 TYR A CA 1
ATOM 2173 C C . TYR A 1 283 ? 12.414 19.527 -9.839 1.00 57.38 283 TYR A C 1
ATOM 2175 O O . TYR A 1 283 ? 12.893 20.533 -10.374 1.00 57.38 283 TYR A O 1
ATOM 2183 N N . PRO A 1 284 ? 13.169 18.446 -9.542 1.00 61.88 284 PRO A N 1
ATOM 2184 C CA . PRO A 1 284 ? 14.597 18.425 -9.816 1.00 61.88 284 PRO A CA 1
ATOM 2185 C C . PRO A 1 284 ? 14.800 18.711 -11.297 1.00 61.88 284 PRO A C 1
ATOM 2187 O O . PRO A 1 284 ? 14.108 18.134 -12.143 1.00 61.88 284 PRO A O 1
ATOM 2190 N N . ALA A 1 285 ? 15.732 19.609 -11.610 1.00 66.38 285 ALA A N 1
ATOM 2191 C CA . ALA A 1 285 ? 16.094 19.861 -12.992 1.00 66.38 285 ALA A CA 1
ATOM 2192 C C . ALA A 1 285 ? 16.482 18.529 -13.654 1.00 66.38 285 ALA A C 1
ATOM 2194 O O . ALA A 1 285 ? 17.256 17.744 -13.102 1.00 66.38 285 ALA A O 1
ATOM 2195 N N . LEU A 1 286 ? 15.908 18.256 -14.826 1.00 74.88 286 LEU A N 1
ATOM 2196 C CA . LEU A 1 286 ? 16.296 17.106 -15.637 1.00 74.88 286 LEU A CA 1
ATOM 2197 C C . LEU A 1 286 ? 17.788 17.212 -16.019 1.00 74.88 286 LEU A C 1
ATOM 2199 O O . LEU A 1 286 ? 18.319 18.326 -16.073 1.00 74.88 286 LEU A O 1
ATOM 2203 N N . PRO A 1 287 ? 18.474 16.083 -16.292 1.00 69.50 287 PRO A N 1
ATOM 2204 C CA . PRO A 1 287 ? 19.874 16.117 -16.705 1.00 69.50 287 PRO A CA 1
ATOM 2205 C C . PRO A 1 287 ? 20.073 16.978 -17.955 1.00 69.50 287 PRO A C 1
ATOM 2207 O O . PRO A 1 287 ? 19.172 17.089 -18.787 1.00 69.50 287 PRO A O 1
ATOM 2210 N N . GLU A 1 288 ? 21.269 17.553 -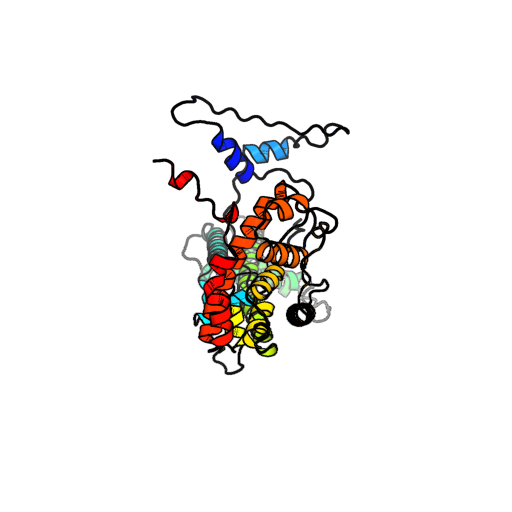18.119 1.00 69.88 288 GLU A N 1
ATOM 2211 C CA . GLU A 1 288 ? 21.640 18.219 -19.370 1.00 69.88 288 GLU A CA 1
ATOM 2212 C C . GLU A 1 288 ? 21.517 17.221 -20.535 1.00 69.88 288 GLU A C 1
ATOM 2214 O O . GLU A 1 288 ? 22.156 16.162 -20.534 1.00 69.88 288 GLU A O 1
ATOM 2219 N N . ASN A 1 289 ? 20.676 17.573 -21.516 1.00 78.75 289 ASN A N 1
ATOM 2220 C CA . ASN A 1 289 ? 20.232 16.716 -22.623 1.00 78.75 289 ASN A CA 1
ATOM 2221 C C . ASN A 1 289 ? 19.548 15.423 -22.139 1.00 78.75 289 ASN A C 1
ATOM 2223 O O . ASN A 1 289 ? 20.122 14.339 -22.279 1.00 78.75 289 ASN A O 1
ATOM 2227 N N . PRO A 1 290 ? 18.330 15.509 -21.571 1.00 81.19 290 PRO A N 1
ATOM 2228 C CA . PRO A 1 290 ? 17.638 14.326 -21.093 1.00 81.19 290 PRO A CA 1
ATOM 2229 C C . PRO A 1 290 ? 17.290 13.411 -22.267 1.00 81.19 290 PRO A C 1
ATOM 2231 O O . PRO A 1 290 ? 16.917 13.866 -23.354 1.00 81.19 290 PRO A O 1
ATOM 2234 N N . VAL A 1 291 ? 17.374 12.103 -22.029 1.00 88.81 291 VAL A N 1
ATOM 2235 C CA . VAL A 1 291 ? 16.886 11.109 -22.986 1.00 88.81 291 VAL A CA 1
ATOM 2236 C C . VAL A 1 291 ? 15.400 11.364 -23.222 1.00 88.81 291 VAL A C 1
ATOM 2238 O O . VAL A 1 291 ? 14.590 11.309 -22.295 1.00 88.81 291 VAL A O 1
ATOM 2241 N N . SER A 1 292 ? 15.052 11.680 -24.469 1.00 91.75 292 SER A N 1
ATOM 2242 C CA . SER A 1 292 ? 13.671 11.974 -24.840 1.00 91.75 292 SER A CA 1
ATOM 2243 C C . SER A 1 292 ? 12.864 10.673 -24.913 1.00 91.75 292 SER A C 1
ATOM 2245 O O . SER A 1 292 ? 13.323 9.720 -25.549 1.00 91.75 292 SER A O 1
ATOM 2247 N N . PRO A 1 293 ? 11.686 10.601 -24.269 1.00 95.56 293 PRO A N 1
ATOM 2248 C CA . PRO A 1 293 ? 10.813 9.438 -24.347 1.00 95.56 293 PRO A CA 1
ATOM 2249 C C . PRO A 1 293 ? 10.283 9.274 -25.776 1.00 95.56 293 PRO A C 1
ATOM 2251 O O . PRO A 1 293 ? 10.097 10.258 -26.493 1.00 95.56 293 PRO A O 1
ATOM 2254 N N . SER A 1 294 ? 10.037 8.033 -26.193 1.00 97.62 294 SER A N 1
ATOM 2255 C CA . SER A 1 294 ? 9.390 7.771 -27.480 1.00 97.62 294 SER A CA 1
ATOM 2256 C C . SER A 1 294 ? 7.908 8.137 -27.451 1.00 97.62 294 SER A C 1
ATOM 2258 O O . SER A 1 294 ? 7.290 8.225 -26.388 1.00 97.62 294 SER A O 1
ATOM 2260 N N . GLU A 1 295 ? 7.320 8.283 -28.638 1.00 97.81 295 GLU A N 1
ATOM 2261 C CA . GLU A 1 295 ? 5.880 8.492 -28.806 1.00 97.81 295 GLU A CA 1
ATOM 2262 C C . GLU A 1 295 ? 5.066 7.361 -28.157 1.00 97.81 295 GLU A C 1
ATOM 2264 O O . GLU A 1 295 ? 4.135 7.637 -27.412 1.00 97.81 295 GLU A O 1
ATOM 2269 N N . ASN A 1 296 ? 5.488 6.098 -28.305 1.00 98.12 296 ASN A N 1
ATOM 2270 C CA . ASN A 1 296 ? 4.808 4.958 -27.679 1.00 98.12 296 ASN A CA 1
ATOM 2271 C C . ASN A 1 296 ? 4.815 5.040 -26.141 1.00 98.12 296 ASN A C 1
ATOM 2273 O O . ASN A 1 296 ? 3.821 4.701 -25.491 1.00 98.12 296 ASN A O 1
ATOM 2277 N N . LEU A 1 297 ? 5.933 5.472 -25.542 1.00 98.25 297 LEU A N 1
ATOM 2278 C CA . LEU A 1 297 ? 6.008 5.657 -24.093 1.00 98.25 297 LEU A CA 1
ATOM 2279 C C . LEU A 1 297 ? 5.078 6.789 -23.648 1.00 98.25 297 LEU A C 1
ATOM 2281 O O . LEU A 1 297 ? 4.353 6.618 -22.671 1.00 98.25 297 LEU A O 1
ATOM 2285 N N . LEU A 1 298 ? 5.058 7.908 -24.374 1.00 97.88 298 LEU A N 1
ATOM 2286 C CA . LEU A 1 298 ? 4.162 9.028 -24.085 1.00 97.88 298 LEU A CA 1
ATOM 2287 C C . LEU A 1 298 ? 2.684 8.626 -24.210 1.00 97.88 298 LEU A C 1
ATOM 2289 O O . LEU A 1 298 ? 1.928 8.884 -23.278 1.00 97.88 298 LEU A O 1
ATOM 2293 N N . GLU A 1 299 ? 2.298 7.899 -25.263 1.00 98.25 299 GLU A N 1
ATOM 2294 C CA . GLU A 1 299 ? 0.948 7.327 -25.418 1.00 98.25 299 GLU A CA 1
ATOM 2295 C C . GLU A 1 299 ? 0.563 6.459 -24.204 1.00 98.25 299 GLU A C 1
ATOM 2297 O O . GLU A 1 299 ? -0.546 6.545 -23.675 1.00 98.25 299 GLU A O 1
ATOM 2302 N N . THR A 1 300 ? 1.493 5.628 -23.721 1.00 98.38 300 THR A N 1
ATOM 2303 C CA . THR A 1 300 ? 1.246 4.736 -22.576 1.00 98.38 300 THR A CA 1
ATOM 2304 C C . THR A 1 300 ? 1.134 5.512 -21.258 1.00 98.38 300 THR A C 1
ATOM 2306 O O . THR A 1 300 ? 0.329 5.160 -20.387 1.00 98.38 300 THR A O 1
ATOM 2309 N N . VAL A 1 301 ? 1.919 6.583 -21.098 1.00 98.12 301 VAL A N 1
ATOM 2310 C CA . VAL A 1 301 ? 1.842 7.508 -19.956 1.00 98.12 301 VAL A CA 1
ATOM 2311 C C . VAL A 1 301 ? 0.499 8.234 -19.958 1.00 98.12 301 VAL A C 1
ATOM 2313 O O . VAL A 1 301 ? -0.186 8.219 -18.941 1.00 98.12 301 VAL A O 1
ATOM 2316 N N . GLU A 1 302 ? 0.080 8.793 -21.093 1.00 97.94 302 GLU A N 1
ATOM 2317 C CA . GLU A 1 302 ? -1.216 9.466 -21.245 1.00 97.94 302 GLU A CA 1
ATOM 2318 C C . GLU A 1 302 ? -2.379 8.518 -20.958 1.00 97.94 302 GLU A C 1
ATOM 2320 O O . GLU A 1 302 ? -3.331 8.872 -20.258 1.00 97.94 302 GLU A O 1
ATOM 2325 N N . TYR A 1 303 ? -2.282 7.274 -21.429 1.00 98.12 303 TYR A N 1
ATOM 2326 C CA . TYR A 1 303 ? -3.267 6.259 -21.100 1.00 98.12 303 TYR A CA 1
ATOM 2327 C C . TYR A 1 303 ? -3.314 5.980 -19.588 1.00 98.12 303 TYR A C 1
ATOM 2329 O O . TYR A 1 303 ? -4.398 5.924 -19.001 1.00 98.12 303 TYR A O 1
ATOM 2337 N N . SER A 1 304 ? -2.154 5.901 -18.932 1.00 98.00 304 SER A N 1
ATOM 2338 C CA . SER A 1 304 ? -2.052 5.728 -17.476 1.00 98.00 304 SER A CA 1
ATOM 2339 C C . SER A 1 304 ? -2.637 6.923 -16.707 1.00 98.00 304 SER A C 1
ATOM 2341 O O . SER A 1 304 ? -3.354 6.721 -15.726 1.00 98.00 304 SER A O 1
ATOM 2343 N N . ASP A 1 305 ? -2.401 8.151 -17.175 1.00 97.44 305 ASP A N 1
ATOM 2344 C CA . ASP A 1 305 ? -2.986 9.375 -16.617 1.00 97.44 305 ASP A CA 1
ATOM 2345 C C . ASP A 1 305 ? -4.514 9.392 -16.781 1.00 97.44 305 ASP A C 1
ATOM 2347 O O . ASP A 1 305 ? -5.235 9.721 -15.838 1.00 97.44 305 ASP A O 1
ATOM 2351 N N . SER A 1 306 ? -5.034 8.961 -17.937 1.00 97.12 306 SER A N 1
ATOM 2352 C CA . SER A 1 306 ? -6.483 8.882 -18.172 1.00 97.12 306 SER A CA 1
ATOM 2353 C C . SER A 1 306 ? -7.174 7.925 -17.191 1.00 97.12 306 SER A C 1
ATOM 2355 O O . SER A 1 306 ? -8.245 8.229 -16.660 1.00 97.12 306 SER A O 1
ATOM 2357 N N . LEU A 1 307 ? -6.532 6.794 -16.881 1.00 96.75 307 LEU A N 1
ATOM 2358 C CA . LEU A 1 307 ? -7.008 5.845 -15.878 1.00 96.75 307 LEU A CA 1
ATOM 2359 C C . LEU A 1 307 ? -6.910 6.433 -14.467 1.00 96.75 307 LEU A C 1
ATOM 2361 O O . LEU A 1 307 ? -7.831 6.264 -13.669 1.00 96.75 307 LEU A O 1
ATOM 2365 N N . ALA A 1 308 ? -5.829 7.153 -14.155 1.00 95.62 308 ALA A N 1
ATOM 2366 C CA . ALA A 1 308 ? -5.679 7.834 -12.873 1.00 95.62 308 ALA A CA 1
ATOM 2367 C C . ALA A 1 308 ? -6.803 8.860 -12.643 1.00 95.62 308 ALA A C 1
ATOM 2369 O O . ALA A 1 308 ? -7.409 8.883 -11.568 1.00 95.62 308 ALA A O 1
ATOM 2370 N N . GLN A 1 309 ? -7.148 9.635 -13.674 1.00 95.12 309 GLN A N 1
ATOM 2371 C CA . GLN A 1 309 ? -8.249 10.595 -13.636 1.00 95.12 309 GLN A CA 1
ATOM 2372 C C . GLN A 1 309 ? -9.603 9.901 -13.431 1.00 95.12 309 GLN A C 1
ATOM 2374 O O . GLN A 1 309 ? -10.398 10.327 -12.593 1.00 95.12 309 GLN A O 1
ATOM 2379 N N . GLN A 1 310 ? -9.856 8.786 -14.128 1.00 93.44 310 GLN A N 1
ATOM 2380 C CA . GLN A 1 310 ? -11.066 7.974 -13.928 1.00 93.44 310 GLN A CA 1
ATOM 2381 C C . GLN A 1 310 ? -11.174 7.406 -12.503 1.00 93.44 310 GLN A C 1
ATOM 2383 O O . GLN A 1 310 ? -12.279 7.200 -11.998 1.00 93.44 310 GLN A O 1
ATOM 2388 N N . LEU A 1 311 ? -10.042 7.177 -11.833 1.00 92.00 311 LEU A N 1
ATOM 2389 C CA . LEU A 1 311 ? -9.977 6.737 -10.438 1.00 92.00 311 LEU A CA 1
ATOM 2390 C C . LEU A 1 311 ? -10.073 7.889 -9.421 1.00 92.00 311 LEU A C 1
ATOM 2392 O O . LEU A 1 311 ? -10.045 7.628 -8.216 1.00 92.00 311 LEU A O 1
ATOM 2396 N N . GLY A 1 312 ? -10.244 9.130 -9.886 1.00 91.69 312 GLY A N 1
ATOM 2397 C CA . GLY A 1 312 ? -10.445 10.315 -9.051 1.00 91.69 312 GLY A CA 1
ATOM 2398 C C . GLY A 1 312 ? -9.156 11.014 -8.622 1.00 91.69 312 GLY A C 1
ATOM 2399 O O . GLY A 1 312 ? -9.178 11.765 -7.650 1.00 91.69 312 GLY A O 1
ATOM 2400 N N . ARG A 1 313 ? -8.033 10.762 -9.301 1.00 92.06 313 ARG A N 1
ATOM 2401 C CA . ARG A 1 313 ? -6.796 11.516 -9.086 1.00 92.06 313 ARG A CA 1
ATOM 2402 C C . ARG A 1 313 ? -6.857 12.832 -9.866 1.00 92.06 313 ARG A C 1
ATOM 2404 O O . ARG A 1 313 ? -7.141 12.820 -11.060 1.00 92.06 313 ARG A O 1
ATOM 2411 N N . GLU A 1 314 ? -6.607 13.949 -9.187 1.00 89.00 314 GLU A N 1
ATOM 2412 C CA . GLU A 1 314 ? -6.609 15.284 -9.806 1.00 89.00 314 GLU A CA 1
ATOM 2413 C C . GLU A 1 314 ? -5.279 15.582 -10.509 1.00 89.00 314 GLU A C 1
ATOM 2415 O O . GLU A 1 314 ? -5.269 16.086 -11.631 1.00 89.00 314 GLU A O 1
ATOM 2420 N N . ASP A 1 315 ? -4.165 15.208 -9.874 1.00 88.00 315 ASP A N 1
ATOM 2421 C CA . ASP A 1 315 ? -2.823 15.446 -10.399 1.00 88.00 315 ASP A CA 1
ATOM 2422 C C . ASP A 1 315 ? -2.342 14.310 -11.315 1.00 88.00 315 ASP A C 1
ATOM 2424 O O . ASP A 1 315 ? -2.561 13.128 -11.003 1.00 88.00 315 ASP A O 1
ATOM 2428 N N . PRO A 1 316 ? -1.603 14.633 -12.393 1.00 89.06 316 PRO A N 1
ATOM 2429 C CA . PRO A 1 316 ? -0.976 13.625 -13.238 1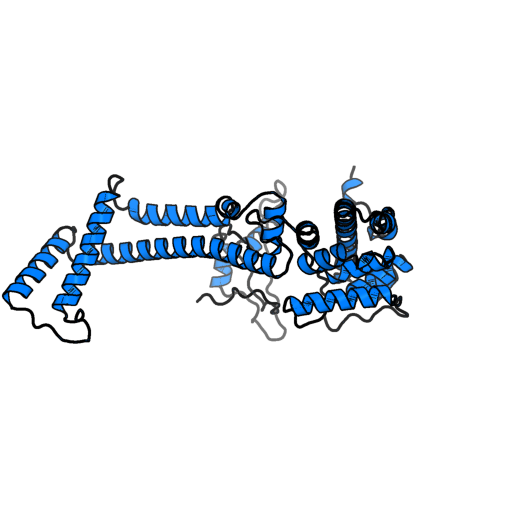.00 89.06 316 PRO A CA 1
ATOM 2430 C C . PRO A 1 316 ? 0.036 12.768 -12.460 1.00 89.06 316 PRO A C 1
ATOM 2432 O O . PRO A 1 316 ? 0.480 13.100 -11.353 1.00 89.06 316 PRO A O 1
ATOM 2435 N N . LEU A 1 317 ? 0.416 11.635 -13.049 1.00 92.56 317 LEU A N 1
ATOM 2436 C CA . LEU A 1 317 ? 1.466 10.784 -12.501 1.00 92.56 317 LEU A CA 1
ATOM 2437 C C . LEU A 1 317 ? 2.818 11.514 -12.510 1.00 92.56 317 LEU A C 1
ATOM 2439 O O . LEU A 1 317 ? 3.143 12.276 -13.421 1.00 92.56 317 LEU A O 1
ATOM 2443 N N . GLU A 1 318 ? 3.615 11.276 -11.470 1.00 90.88 318 GLU A N 1
ATOM 2444 C CA . GLU A 1 318 ? 4.908 11.932 -11.276 1.00 90.88 318 GLU A CA 1
ATOM 2445 C C . GLU A 1 318 ? 5.933 11.394 -12.285 1.00 90.88 318 GLU A C 1
ATOM 2447 O O . GLU A 1 318 ? 6.220 10.196 -12.315 1.00 90.88 318 GLU A O 1
ATOM 2452 N N . ARG A 1 319 ? 6.502 12.277 -13.115 1.00 91.50 319 ARG A N 1
ATOM 2453 C CA . ARG A 1 319 ? 7.359 11.878 -14.251 1.00 91.50 319 ARG A CA 1
ATOM 2454 C C . ARG A 1 319 ? 8.855 11.975 -13.962 1.00 91.50 319 ARG A C 1
ATOM 2456 O O . ARG A 1 319 ? 9.646 11.436 -14.730 1.00 91.50 319 ARG A O 1
ATOM 2463 N N . THR A 1 320 ? 9.271 12.611 -12.865 1.00 90.69 320 THR A N 1
ATOM 2464 C CA . THR A 1 320 ? 10.696 12.826 -12.550 1.00 90.69 320 THR A CA 1
ATOM 2465 C C . THR A 1 320 ? 11.490 11.520 -12.569 1.00 90.69 320 THR A C 1
ATOM 2467 O O . THR A 1 320 ? 12.483 11.398 -13.284 1.00 90.69 320 THR A O 1
ATOM 2470 N N . LEU A 1 321 ? 11.026 10.504 -11.836 1.00 92.81 321 LEU A N 1
ATOM 2471 C CA . LEU A 1 321 ? 11.735 9.228 -11.743 1.00 92.81 321 LEU A CA 1
ATOM 2472 C C . LEU A 1 321 ? 11.745 8.458 -13.077 1.00 92.81 321 LEU A C 1
ATOM 2474 O O . LEU A 1 321 ? 12.724 7.774 -13.362 1.00 92.81 321 LEU A O 1
ATOM 2478 N N . MET A 1 322 ? 10.707 8.606 -13.911 1.00 95.38 322 MET A N 1
ATOM 2479 C CA . MET A 1 322 ? 10.663 8.033 -15.264 1.00 95.38 322 MET A CA 1
ATOM 2480 C C . MET A 1 322 ? 11.828 8.557 -16.115 1.00 95.38 322 MET A C 1
ATOM 2482 O O . MET A 1 322 ? 12.550 7.763 -16.716 1.00 95.38 322 MET A O 1
ATOM 2486 N N . TYR A 1 323 ? 12.067 9.872 -16.118 1.00 93.31 323 TYR A N 1
ATOM 2487 C CA . TYR A 1 323 ? 13.184 10.459 -16.865 1.00 93.31 323 TYR A CA 1
ATOM 2488 C C . TYR A 1 323 ? 14.550 10.045 -16.308 1.00 93.31 323 TYR A C 1
ATOM 2490 O O . TYR A 1 323 ? 15.442 9.698 -17.081 1.00 93.31 323 TYR A O 1
ATOM 2498 N N . LEU A 1 324 ? 14.708 10.016 -14.979 1.00 92.88 324 LEU A N 1
ATOM 2499 C CA . LEU A 1 324 ? 15.942 9.530 -14.344 1.00 92.88 324 LEU A CA 1
ATOM 2500 C C . LEU A 1 324 ? 16.235 8.073 -14.720 1.00 92.88 324 LEU A C 1
ATOM 2502 O O . LEU A 1 324 ? 17.384 7.709 -14.961 1.00 92.88 324 LEU A O 1
ATOM 2506 N N . MET A 1 325 ? 15.195 7.239 -14.794 1.00 95.56 325 MET A N 1
ATOM 2507 C CA . MET A 1 325 ? 15.330 5.840 -15.182 1.00 95.56 325 MET A CA 1
ATOM 2508 C C . MET A 1 325 ? 15.709 5.685 -16.658 1.00 95.56 325 MET A C 1
ATOM 2510 O O . MET A 1 325 ? 16.567 4.864 -16.974 1.00 95.56 325 MET A O 1
ATOM 2514 N N . LEU A 1 326 ? 15.138 6.489 -17.561 1.00 95.50 326 LEU A N 1
ATOM 2515 C CA . LEU A 1 326 ? 15.542 6.497 -18.973 1.00 95.50 326 LEU A CA 1
ATOM 2516 C C . LEU A 1 326 ? 17.010 6.900 -19.152 1.00 95.50 326 LEU A C 1
ATOM 2518 O O . LEU A 1 326 ? 17.729 6.245 -19.913 1.00 95.50 326 LEU A O 1
ATOM 2522 N N . ASP A 1 327 ? 17.464 7.940 -18.444 1.00 94.12 327 ASP A N 1
ATOM 2523 C CA . ASP A 1 327 ? 18.866 8.380 -18.475 1.00 94.12 327 ASP A CA 1
ATOM 2524 C C . ASP A 1 327 ? 19.787 7.274 -17.935 1.00 94.12 327 ASP A C 1
ATOM 2526 O O . ASP A 1 327 ? 20.752 6.886 -18.599 1.00 94.12 327 ASP A O 1
ATOM 2530 N N . TRP A 1 328 ? 19.422 6.653 -16.807 1.00 94.69 328 TRP A N 1
ATOM 2531 C CA . TRP A 1 328 ? 20.160 5.529 -16.225 1.00 94.69 328 TRP A CA 1
ATOM 2532 C C . TRP A 1 328 ? 20.269 4.325 -17.167 1.00 94.69 328 TRP A C 1
ATOM 2534 O O . TRP A 1 328 ? 21.359 3.794 -17.368 1.00 94.69 328 TRP A O 1
ATOM 2544 N N . LEU A 1 329 ? 19.167 3.901 -17.785 1.00 95.00 329 LEU A N 1
ATOM 2545 C CA . LEU A 1 329 ? 19.146 2.756 -18.704 1.00 95.00 329 LEU A CA 1
ATOM 2546 C C . LEU A 1 329 ? 19.847 3.041 -20.038 1.00 95.00 329 LEU A C 1
ATOM 2548 O O . LEU A 1 329 ? 20.129 2.119 -20.809 1.00 95.00 329 LEU A O 1
ATOM 2552 N N . THR A 1 330 ? 20.122 4.309 -20.332 1.00 94.25 330 THR A N 1
ATOM 2553 C CA . THR A 1 330 ? 20.825 4.727 -21.547 1.00 94.25 330 THR A CA 1
ATOM 2554 C C . THR A 1 330 ? 22.314 4.905 -21.309 1.00 94.25 330 THR A C 1
ATOM 2556 O O . THR A 1 330 ? 23.107 4.410 -22.107 1.00 94.25 330 THR A O 1
ATOM 2559 N N . HIS A 1 331 ? 22.694 5.565 -20.217 1.00 92.94 331 HIS A N 1
ATOM 2560 C CA . HIS A 1 331 ? 24.079 5.951 -19.960 1.00 92.94 331 HIS A CA 1
ATOM 2561 C C . HIS A 1 331 ? 24.776 5.089 -18.911 1.00 92.94 331 HIS A C 1
ATOM 2563 O O . HIS A 1 331 ? 26.002 5.023 -18.914 1.00 92.94 331 HIS A O 1
ATOM 2569 N N . LYS A 1 332 ? 24.022 4.422 -18.026 1.00 91.94 332 LYS A N 1
ATOM 2570 C CA . LYS A 1 332 ? 24.555 3.611 -16.917 1.00 91.94 332 LYS A CA 1
ATOM 2571 C C . LYS A 1 332 ? 25.546 4.363 -16.026 1.00 91.94 332 LYS A C 1
ATOM 2573 O O . LYS A 1 332 ? 26.447 3.771 -15.436 1.00 91.94 332 LYS A O 1
ATOM 2578 N N . ASP A 1 333 ? 25.350 5.672 -15.906 1.00 90.50 333 ASP A N 1
ATOM 2579 C CA . ASP A 1 333 ? 26.252 6.572 -15.203 1.00 90.50 333 ASP A CA 1
ATOM 2580 C C . ASP A 1 333 ? 25.549 7.205 -13.999 1.00 90.50 333 ASP A C 1
ATOM 2582 O O . ASP A 1 333 ? 24.686 8.074 -14.129 1.00 90.50 333 ASP A O 1
ATOM 2586 N N . LEU A 1 334 ? 25.934 6.765 -12.799 1.00 89.44 334 LEU A N 1
ATOM 2587 C CA . LEU A 1 334 ? 25.358 7.273 -11.557 1.00 89.44 334 LEU A CA 1
ATOM 2588 C C . LEU A 1 334 ? 25.784 8.717 -11.283 1.00 89.44 334 LEU A C 1
ATOM 2590 O O . LEU A 1 334 ? 25.058 9.447 -10.615 1.00 89.44 334 LEU A O 1
ATOM 2594 N N . THR A 1 335 ? 26.938 9.141 -11.800 1.00 89.25 335 THR A N 1
ATOM 2595 C CA . THR A 1 335 ? 27.443 10.505 -11.628 1.00 89.25 335 THR A CA 1
ATOM 2596 C C . THR A 1 335 ? 26.487 11.512 -12.262 1.00 89.25 335 THR A C 1
ATOM 2598 O O . THR A 1 335 ? 26.195 12.530 -11.640 1.00 89.25 335 THR A O 1
ATOM 2601 N N . ARG A 1 336 ? 25.901 11.185 -13.425 1.00 89.19 336 ARG A N 1
ATOM 2602 C CA . ARG A 1 336 ? 24.845 11.994 -14.063 1.00 89.19 336 ARG A CA 1
ATOM 2603 C C . ARG A 1 336 ? 23.613 12.138 -13.176 1.00 89.19 336 ARG A C 1
ATOM 2605 O O . ARG A 1 336 ? 23.125 13.245 -12.982 1.00 89.19 336 ARG A O 1
ATOM 2612 N N . ILE A 1 337 ? 23.153 11.035 -12.583 1.00 89.38 337 ILE A N 1
ATOM 2613 C CA . ILE A 1 337 ? 21.991 11.034 -11.682 1.00 89.38 337 ILE A CA 1
ATOM 2614 C C . ILE A 1 337 ? 22.286 11.808 -10.387 1.00 89.38 337 ILE A C 1
ATOM 2616 O O . ILE A 1 337 ? 21.428 12.531 -9.883 1.00 89.38 337 ILE A O 1
ATOM 2620 N N . ALA A 1 338 ? 23.503 11.690 -9.856 1.00 88.25 338 ALA A N 1
ATOM 2621 C CA . ALA A 1 338 ? 23.932 12.367 -8.635 1.00 88.25 338 ALA A CA 1
ATOM 2622 C C . ALA A 1 338 ? 24.123 13.883 -8.810 1.00 88.25 338 ALA A C 1
ATOM 2624 O O . ALA A 1 338 ? 24.032 14.610 -7.828 1.00 88.25 338 ALA A O 1
ATOM 2625 N N . MET A 1 339 ? 24.373 14.372 -10.030 1.00 86.44 339 MET A N 1
ATOM 2626 C CA . MET A 1 339 ? 24.473 15.814 -10.304 1.00 86.44 339 MET A CA 1
ATOM 2627 C C . MET A 1 339 ? 23.122 16.537 -10.223 1.00 86.44 339 MET A C 1
ATOM 2629 O O . MET A 1 339 ? 23.089 17.731 -9.945 1.00 86.44 339 MET A O 1
ATOM 2633 N N . ILE A 1 340 ? 22.021 15.822 -10.457 1.00 83.31 340 ILE A N 1
ATOM 2634 C CA . ILE A 1 340 ? 20.655 16.374 -10.507 1.00 83.31 340 ILE A CA 1
ATOM 2635 C C . ILE A 1 340 ? 19.792 15.981 -9.312 1.00 83.31 340 ILE A C 1
ATOM 2637 O O . ILE A 1 340 ? 18.767 16.598 -9.038 1.00 83.31 340 ILE A O 1
ATOM 2641 N N . THR A 1 341 ? 20.194 14.930 -8.605 1.00 83.31 341 THR A N 1
ATOM 2642 C CA . THR A 1 341 ? 19.504 14.449 -7.416 1.00 83.31 341 THR A CA 1
ATOM 2643 C C . THR A 1 341 ? 20.254 14.936 -6.193 1.00 83.31 341 THR A C 1
ATOM 2645 O O . THR A 1 341 ? 21.457 14.712 -6.082 1.00 83.31 341 THR A O 1
ATOM 2648 N N . ASP A 1 342 ? 19.548 15.531 -5.233 1.00 81.81 342 ASP A N 1
ATOM 2649 C CA . ASP A 1 342 ? 20.174 15.899 -3.969 1.00 81.81 342 ASP A CA 1
ATOM 2650 C C . ASP A 1 342 ? 20.900 14.694 -3.343 1.00 81.81 342 ASP A C 1
ATOM 2652 O O . ASP A 1 342 ? 20.330 13.596 -3.299 1.00 81.81 342 ASP A O 1
ATOM 2656 N N . PRO A 1 343 ? 22.094 14.868 -2.746 1.00 80.88 343 PRO A N 1
ATOM 2657 C CA . PRO A 1 343 ? 22.885 13.753 -2.220 1.00 80.88 343 PRO A CA 1
ATOM 2658 C C . PRO A 1 343 ? 22.119 12.824 -1.262 1.00 80.88 343 PRO A C 1
ATOM 2660 O O . PRO A 1 343 ? 22.307 11.608 -1.282 1.00 80.88 343 PRO A O 1
ATOM 2663 N N . HIS A 1 344 ? 21.200 13.371 -0.457 1.00 80.88 344 HIS A N 1
ATOM 2664 C CA . HIS A 1 344 ? 20.353 12.589 0.453 1.00 80.88 344 HIS A CA 1
ATOM 2665 C C . HIS A 1 344 ? 19.300 11.698 -0.244 1.00 80.88 344 HIS A C 1
ATOM 2667 O O . HIS A 1 344 ? 18.838 10.724 0.354 1.00 80.88 344 HIS A O 1
ATOM 2673 N N . LEU A 1 345 ? 18.939 11.987 -1.500 1.00 82.12 345 LEU A N 1
ATOM 2674 C CA . LEU A 1 345 ? 17.953 11.249 -2.299 1.00 82.12 345 LEU A CA 1
ATOM 2675 C C . LEU A 1 345 ? 18.586 10.203 -3.223 1.00 82.12 345 LEU A C 1
ATOM 2677 O O . LEU A 1 345 ? 17.865 9.345 -3.732 1.00 82.12 345 LEU A O 1
ATOM 2681 N N . LEU A 1 346 ? 19.914 10.188 -3.385 1.00 88.19 346 LEU A N 1
ATOM 2682 C CA . LEU A 1 346 ? 20.599 9.199 -4.227 1.00 88.19 346 LEU A CA 1
ATOM 2683 C C . LEU A 1 346 ? 20.299 7.757 -3.781 1.00 88.19 346 LEU A C 1
ATOM 2685 O O . LEU A 1 346 ? 20.020 6.881 -4.597 1.00 88.19 346 LEU A O 1
ATOM 2689 N N . GLY A 1 347 ? 20.252 7.516 -2.466 1.00 88.62 347 GLY A N 1
ATOM 2690 C CA . GLY A 1 347 ? 19.817 6.227 -1.920 1.00 88.62 347 GLY A CA 1
ATOM 2691 C C . GLY A 1 347 ? 18.345 5.904 -2.215 1.00 88.62 347 GLY A C 1
ATOM 2692 O O . GLY A 1 347 ? 17.972 4.735 -2.289 1.00 88.62 347 GLY A O 1
ATOM 2693 N N . GLY A 1 348 ? 17.503 6.923 -2.404 1.00 90.00 348 GLY A N 1
ATOM 2694 C CA . GLY A 1 348 ? 16.126 6.786 -2.879 1.00 90.00 348 GLY A CA 1
ATOM 2695 C C . GLY A 1 348 ? 16.062 6.311 -4.330 1.00 90.00 348 GLY A C 1
ATOM 2696 O O . GLY A 1 348 ? 15.302 5.390 -4.622 1.00 90.00 348 GLY A O 1
ATOM 2697 N N . PHE A 1 349 ? 16.910 6.856 -5.207 1.00 91.94 349 PHE A N 1
ATOM 2698 C CA . PHE A 1 349 ? 17.025 6.398 -6.594 1.00 91.94 349 PHE A CA 1
ATOM 2699 C C . PHE A 1 349 ? 17.489 4.936 -6.679 1.00 91.94 349 PHE A C 1
ATOM 2701 O O . PHE A 1 349 ? 16.843 4.126 -7.338 1.00 91.94 349 PHE A O 1
ATOM 2708 N N . VAL A 1 350 ? 18.535 4.552 -5.936 1.00 92.44 350 VAL A N 1
ATOM 2709 C CA . VAL A 1 350 ? 19.001 3.149 -5.896 1.00 92.44 350 VAL A CA 1
ATOM 2710 C C . VAL A 1 350 ? 17.882 2.206 -5.432 1.00 92.44 350 VAL A C 1
ATOM 2712 O O . VAL A 1 350 ? 17.651 1.162 -6.040 1.00 92.44 350 VAL A O 1
ATOM 2715 N N . LYS A 1 351 ? 17.117 2.588 -4.399 1.00 92.62 351 LYS A N 1
ATOM 2716 C CA . LYS A 1 351 ? 15.935 1.824 -3.957 1.00 92.62 351 LYS A CA 1
ATOM 2717 C C . LYS A 1 351 ? 14.852 1.744 -5.032 1.00 92.62 351 LYS A C 1
ATOM 2719 O O . LYS A 1 351 ? 14.182 0.719 -5.123 1.00 92.62 351 LYS A O 1
ATOM 2724 N N . ALA A 1 352 ? 14.663 2.801 -5.819 1.00 94.19 352 ALA A N 1
ATOM 2725 C CA . ALA A 1 352 ? 13.720 2.800 -6.926 1.00 94.19 352 ALA A CA 1
ATOM 2726 C C . ALA A 1 352 ? 14.145 1.817 -8.024 1.00 94.19 352 ALA A C 1
ATOM 2728 O O . ALA A 1 352 ? 13.308 1.030 -8.449 1.00 94.19 352 ALA A O 1
ATOM 2729 N N . VAL A 1 353 ? 15.430 1.767 -8.401 1.00 95.56 353 VAL A N 1
ATOM 2730 C CA . VAL A 1 353 ? 15.952 0.761 -9.351 1.00 95.56 353 VAL A CA 1
ATOM 2731 C C . VAL A 1 353 ? 15.658 -0.660 -8.861 1.00 95.56 353 VAL A C 1
ATOM 2733 O O . VAL A 1 353 ? 15.126 -1.473 -9.613 1.00 95.56 353 VAL A O 1
ATOM 2736 N N . MET A 1 354 ? 15.909 -0.941 -7.576 1.00 94.50 354 MET A N 1
ATOM 2737 C CA . MET A 1 354 ? 15.598 -2.251 -6.986 1.00 94.50 354 MET A CA 1
ATOM 2738 C C . MET A 1 354 ? 14.097 -2.564 -6.979 1.00 94.50 354 MET A C 1
ATOM 2740 O O . MET A 1 354 ? 13.712 -3.720 -7.111 1.00 94.50 354 MET A O 1
ATOM 2744 N N . ARG A 1 355 ? 13.229 -1.554 -6.845 1.00 95.62 355 ARG A N 1
ATOM 2745 C CA . ARG A 1 355 ? 11.779 -1.744 -6.983 1.00 95.62 355 ARG A CA 1
ATOM 2746 C C . ARG A 1 355 ? 11.377 -2.014 -8.428 1.00 95.62 355 ARG A C 1
ATOM 2748 O O . ARG A 1 355 ? 10.595 -2.929 -8.643 1.00 95.62 355 ARG A O 1
ATOM 2755 N N . VAL A 1 356 ? 11.917 -1.277 -9.401 1.00 96.94 356 VAL A N 1
ATOM 2756 C CA . VAL A 1 356 ? 11.653 -1.530 -10.830 1.00 96.94 356 VAL A CA 1
ATOM 2757 C C . VAL A 1 356 ? 12.033 -2.959 -11.199 1.00 96.94 356 VAL A C 1
ATOM 2759 O O . VAL A 1 356 ? 11.264 -3.613 -11.892 1.00 96.94 356 VAL A O 1
ATOM 2762 N N . LEU A 1 357 ? 13.153 -3.468 -10.676 1.00 96.31 357 LEU A N 1
ATOM 2763 C CA . LEU A 1 357 ? 13.552 -4.866 -10.843 1.00 96.31 357 LEU A CA 1
ATOM 2764 C C . LEU A 1 357 ? 12.451 -5.829 -10.363 1.00 96.31 357 LEU A C 1
ATOM 2766 O O . LEU A 1 357 ? 11.948 -6.627 -11.147 1.00 96.31 357 LEU A O 1
ATOM 2770 N N . SER A 1 358 ? 11.992 -5.684 -9.115 1.00 95.81 358 SER A N 1
ATOM 2771 C CA . SER A 1 358 ? 10.918 -6.525 -8.565 1.00 95.81 358 SER A CA 1
ATOM 2772 C C . SER A 1 358 ? 9.598 -6.417 -9.341 1.00 95.81 358 SER A C 1
ATOM 2774 O O . SER A 1 358 ? 8.874 -7.402 -9.481 1.00 95.81 358 SER A O 1
ATOM 2776 N N . TYR A 1 359 ? 9.258 -5.224 -9.836 1.00 97.25 359 TYR A N 1
ATOM 2777 C CA . TYR A 1 359 ? 8.069 -5.022 -10.666 1.00 97.25 359 TYR A CA 1
ATOM 2778 C C . TYR A 1 359 ? 8.229 -5.642 -12.054 1.00 97.25 359 TYR A C 1
ATOM 2780 O O . TYR A 1 359 ? 7.263 -6.202 -12.562 1.00 97.25 359 TYR A O 1
ATOM 2788 N N . GLY A 1 360 ? 9.422 -5.586 -12.651 1.00 97.12 360 GLY A N 1
ATOM 2789 C CA . GLY A 1 360 ? 9.739 -6.250 -13.915 1.00 97.12 360 GLY A CA 1
ATOM 2790 C C . GLY A 1 360 ? 9.504 -7.757 -13.832 1.00 97.12 360 GLY A C 1
ATOM 2791 O O . GLY A 1 360 ? 8.796 -8.315 -14.671 1.00 97.12 360 GLY A O 1
ATOM 2792 N N . ASP A 1 361 ? 9.982 -8.395 -12.761 1.00 97.06 361 ASP A N 1
ATOM 2793 C CA . ASP A 1 361 ? 9.720 -9.812 -12.489 1.00 97.06 361 ASP A CA 1
ATOM 2794 C C . ASP A 1 361 ? 8.221 -10.111 -12.329 1.00 97.06 361 ASP A C 1
ATOM 2796 O O . ASP A 1 361 ? 7.714 -11.090 -12.886 1.00 97.06 361 ASP A O 1
ATOM 2800 N N . MET A 1 362 ? 7.484 -9.256 -11.613 1.00 97.25 362 MET A N 1
ATOM 2801 C CA . MET A 1 362 ? 6.035 -9.413 -11.446 1.00 97.25 362 MET A CA 1
ATOM 2802 C C . MET A 1 362 ? 5.285 -9.267 -12.777 1.00 97.25 362 MET A C 1
ATOM 2804 O O . MET A 1 362 ? 4.410 -10.074 -13.090 1.00 97.25 362 MET A O 1
ATOM 2808 N N . ILE A 1 363 ? 5.645 -8.272 -13.594 1.00 97.94 363 ILE A N 1
ATOM 2809 C CA . ILE A 1 363 ? 5.044 -8.042 -14.913 1.00 97.94 363 ILE A CA 1
ATOM 2810 C C . ILE A 1 363 ? 5.280 -9.250 -15.818 1.00 97.94 363 ILE A C 1
ATOM 2812 O O . ILE A 1 363 ? 4.339 -9.699 -16.465 1.00 97.94 363 ILE A O 1
ATOM 2816 N N . ARG A 1 364 ? 6.484 -9.837 -15.820 1.00 97.75 364 ARG A N 1
ATOM 2817 C CA . ARG A 1 364 ? 6.758 -11.069 -16.580 1.00 97.75 364 ARG A CA 1
ATOM 2818 C C . ARG A 1 364 ? 5.823 -12.207 -16.174 1.00 97.75 364 ARG A C 1
ATOM 2820 O O . ARG A 1 364 ? 5.221 -12.836 -17.041 1.00 97.75 364 ARG A O 1
ATOM 2827 N N . GLN A 1 365 ? 5.638 -12.440 -14.874 1.00 96.56 365 GLN A N 1
ATOM 2828 C CA . GLN A 1 365 ? 4.715 -13.475 -14.388 1.00 96.56 365 GLN A CA 1
ATOM 2829 C C . GLN A 1 365 ? 3.271 -13.218 -14.840 1.00 96.56 365 GLN A C 1
ATOM 2831 O O . GLN A 1 365 ? 2.574 -14.146 -15.255 1.00 96.56 365 GLN A O 1
ATOM 2836 N N . VAL A 1 366 ? 2.830 -11.959 -14.801 1.00 96.94 366 VAL A N 1
ATOM 2837 C CA . VAL A 1 366 ? 1.493 -11.556 -15.254 1.00 96.94 366 VAL A CA 1
ATOM 2838 C C . VAL A 1 366 ? 1.327 -11.759 -16.762 1.00 96.94 366 VAL A C 1
ATOM 2840 O O . VAL A 1 366 ? 0.345 -12.369 -17.181 1.00 96.94 366 VAL A O 1
ATOM 2843 N N . LEU A 1 367 ? 2.286 -11.309 -17.576 1.00 97.88 367 LEU A N 1
ATOM 2844 C CA . LEU A 1 367 ? 2.267 -11.467 -19.036 1.00 97.88 367 LEU A CA 1
ATOM 2845 C C . LEU A 1 367 ? 2.232 -12.943 -19.442 1.00 97.88 367 LEU A C 1
ATOM 2847 O O . LEU A 1 367 ? 1.471 -13.319 -20.334 1.00 97.88 367 LEU A O 1
ATOM 2851 N N . LEU A 1 368 ? 2.977 -13.796 -18.731 1.00 96.94 368 LEU A N 1
ATOM 2852 C CA . LEU A 1 368 ? 2.927 -15.243 -18.924 1.00 96.94 368 LEU A CA 1
ATOM 2853 C C . LEU A 1 368 ? 1.523 -15.802 -18.642 1.00 96.94 368 LEU A C 1
ATOM 2855 O O . LEU A 1 368 ? 1.019 -16.612 -19.417 1.00 96.94 368 LEU A O 1
ATOM 2859 N N . GLY A 1 369 ? 0.873 -15.342 -17.568 1.00 95.88 369 GLY A N 1
ATOM 2860 C CA . GLY A 1 369 ? -0.507 -15.710 -17.232 1.00 95.88 369 GLY A CA 1
ATOM 2861 C C . GLY A 1 369 ? -1.549 -15.224 -18.248 1.00 95.88 369 GLY A C 1
ATOM 2862 O O . GLY A 1 369 ? -2.590 -15.861 -18.403 1.00 95.88 369 GLY A O 1
ATOM 2863 N N . LEU A 1 370 ? -1.264 -14.132 -18.962 1.00 96.31 370 LEU A N 1
ATOM 2864 C CA . LEU A 1 370 ? -2.091 -13.615 -20.057 1.00 96.31 370 LEU A CA 1
ATOM 2865 C C . LEU A 1 370 ? -1.814 -14.288 -21.412 1.00 96.31 370 LEU A C 1
ATOM 2867 O O . LEU A 1 370 ? -2.607 -14.123 -22.338 1.00 96.31 370 LEU A O 1
ATOM 2871 N N . GLY A 1 371 ? -0.708 -15.025 -21.544 1.00 97.31 371 GLY A N 1
ATOM 2872 C CA . GLY A 1 371 ? -0.248 -15.574 -22.822 1.00 97.31 371 GLY A CA 1
ATOM 2873 C C . GLY A 1 371 ? 0.399 -14.538 -23.754 1.00 97.31 371 GLY A C 1
ATOM 2874 O O . GLY A 1 371 ? 0.486 -14.775 -24.957 1.00 97.31 371 GLY A O 1
ATOM 2875 N N . ASP A 1 372 ? 0.849 -13.394 -23.228 1.00 97.44 372 ASP A N 1
ATOM 2876 C CA . ASP A 1 372 ? 1.555 -12.355 -23.992 1.00 97.44 372 ASP A CA 1
ATOM 2877 C C . ASP A 1 372 ? 3.068 -12.626 -23.990 1.00 97.44 372 ASP A C 1
ATOM 2879 O O . ASP A 1 372 ? 3.854 -12.018 -23.258 1.00 97.44 372 ASP A O 1
ATOM 2883 N N . TYR A 1 373 ? 3.470 -13.617 -24.786 1.00 97.69 373 TYR A N 1
ATOM 2884 C CA . TYR A 1 373 ? 4.853 -14.096 -24.829 1.00 97.69 373 TYR A CA 1
ATOM 2885 C C . TYR A 1 373 ? 5.821 -13.097 -25.475 1.00 97.69 373 TYR A C 1
ATOM 2887 O O . TYR A 1 373 ? 6.995 -13.069 -25.118 1.00 97.69 373 TYR A O 1
ATOM 2895 N N . GLU A 1 374 ? 5.353 -12.275 -26.415 1.00 97.69 374 GLU A N 1
ATOM 2896 C CA . GLU A 1 374 ? 6.199 -11.290 -27.096 1.00 97.69 374 GLU A CA 1
ATOM 2897 C C . GLU A 1 374 ? 6.658 -10.204 -26.117 1.00 97.69 374 GLU A C 1
ATOM 2899 O O . GLU A 1 374 ? 7.859 -10.000 -25.940 1.00 97.69 374 GLU A O 1
ATOM 2904 N N . THR A 1 375 ? 5.716 -9.592 -25.392 1.00 97.12 375 THR A N 1
ATOM 2905 C CA . THR A 1 375 ? 6.034 -8.580 -24.374 1.00 97.12 375 THR A CA 1
ATOM 2906 C C . THR A 1 375 ? 6.823 -9.187 -23.212 1.00 97.12 375 THR A C 1
ATOM 2908 O O . THR A 1 375 ? 7.721 -8.544 -22.666 1.00 97.12 375 THR A O 1
ATOM 2911 N N . HIS A 1 376 ? 6.531 -10.441 -22.843 1.00 97.88 376 HIS A N 1
ATOM 2912 C CA . HIS A 1 376 ? 7.308 -11.175 -21.844 1.00 97.88 376 HIS A CA 1
ATOM 2913 C C . HIS A 1 376 ? 8.789 -11.269 -22.241 1.00 97.88 376 HIS A C 1
ATOM 2915 O O . HIS A 1 376 ? 9.660 -10.945 -21.433 1.00 97.88 376 HIS A O 1
ATOM 2921 N N . ASN A 1 377 ? 9.076 -11.663 -23.485 1.00 97.38 377 ASN A N 1
ATOM 2922 C CA . ASN A 1 377 ? 10.444 -11.852 -23.969 1.00 97.38 377 ASN A CA 1
ATOM 2923 C C . ASN A 1 377 ? 11.218 -10.528 -24.057 1.00 97.38 377 ASN A C 1
ATOM 2925 O O . ASN A 1 377 ? 12.422 -10.505 -23.805 1.00 97.38 377 ASN A O 1
ATOM 2929 N N . THR A 1 378 ? 10.538 -9.405 -24.319 1.00 97.06 378 THR A N 1
ATOM 2930 C CA . THR A 1 378 ? 11.145 -8.060 -24.247 1.00 97.06 378 THR A CA 1
ATOM 2931 C C . THR A 1 378 ? 11.738 -7.758 -22.863 1.00 97.06 378 THR A C 1
ATOM 2933 O O . THR A 1 378 ? 12.686 -6.978 -22.755 1.00 97.06 378 THR A O 1
ATOM 2936 N N . LEU A 1 379 ? 11.228 -8.391 -21.799 1.00 96.38 379 LEU A N 1
ATOM 2937 C CA . LEU A 1 379 ? 11.695 -8.218 -20.422 1.00 96.38 379 LEU A CA 1
ATOM 2938 C C . LEU A 1 379 ? 12.702 -9.283 -19.953 1.00 96.38 379 LEU A C 1
ATOM 2940 O O . LEU A 1 379 ? 13.145 -9.202 -18.809 1.00 96.38 379 LEU A O 1
ATOM 2944 N N . ASP A 1 380 ? 13.112 -10.259 -20.769 1.00 93.38 380 ASP A N 1
ATOM 2945 C CA . ASP A 1 380 ? 13.960 -11.372 -20.295 1.00 93.38 380 ASP A CA 1
ATOM 2946 C C . ASP A 1 380 ? 15.285 -10.915 -19.658 1.00 93.38 380 ASP A C 1
ATOM 2948 O O . ASP A 1 380 ? 15.721 -11.495 -18.662 1.00 93.38 380 ASP A O 1
ATOM 2952 N N . HIS A 1 381 ? 15.864 -9.817 -20.156 1.00 92.75 381 HIS A N 1
ATOM 2953 C CA . HIS A 1 381 ? 17.143 -9.254 -19.701 1.00 92.75 381 HIS A CA 1
ATOM 2954 C C . HIS A 1 381 ? 17.000 -7.947 -18.905 1.00 92.75 381 HIS A C 1
ATOM 2956 O O . HIS A 1 381 ? 17.924 -7.134 -18.851 1.00 92.75 381 HIS A O 1
ATOM 2962 N N . HIS A 1 382 ? 15.839 -7.701 -18.289 1.00 94.62 382 HIS A N 1
ATOM 2963 C CA . HIS A 1 382 ? 15.595 -6.438 -17.577 1.00 94.62 382 HIS A CA 1
ATOM 2964 C C . HIS A 1 382 ? 16.508 -6.264 -16.356 1.00 94.62 382 HIS A C 1
ATOM 2966 O O . HIS A 1 382 ? 16.918 -5.143 -16.059 1.00 94.62 382 HIS A O 1
ATOM 2972 N N . ALA A 1 383 ? 16.888 -7.364 -15.697 1.00 95.00 383 ALA A N 1
ATOM 2973 C CA . ALA A 1 383 ? 17.839 -7.347 -14.593 1.00 95.00 383 ALA A CA 1
ATOM 2974 C C . ALA A 1 383 ? 19.208 -6.816 -15.034 1.00 95.00 383 ALA A C 1
ATOM 2976 O O . ALA A 1 383 ? 19.689 -5.841 -14.461 1.00 95.00 383 ALA A O 1
ATOM 2977 N N . ASP A 1 384 ? 19.779 -7.371 -16.104 1.00 94.00 384 ASP A N 1
ATOM 2978 C CA . ASP A 1 384 ? 21.054 -6.915 -16.675 1.00 94.00 384 ASP A CA 1
ATOM 2979 C C . ASP A 1 384 ? 20.953 -5.457 -17.150 1.00 94.00 384 ASP A C 1
ATOM 2981 O O . ASP A 1 384 ? 21.849 -4.634 -16.937 1.00 94.00 384 ASP A O 1
ATOM 2985 N N . ALA A 1 385 ? 19.808 -5.101 -17.741 1.00 93.62 385 ALA A N 1
ATOM 2986 C CA . ALA A 1 385 ? 19.538 -3.743 -18.181 1.00 93.62 385 ALA A CA 1
ATOM 2987 C C . ALA A 1 385 ? 19.428 -2.749 -17.021 1.00 93.62 385 ALA A C 1
ATOM 2989 O O . ALA A 1 385 ? 19.769 -1.594 -17.229 1.00 93.62 385 ALA A O 1
ATOM 2990 N N . LEU A 1 386 ? 19.034 -3.144 -15.806 1.00 94.00 386 LEU A N 1
ATOM 2991 C CA . LEU A 1 386 ? 18.898 -2.256 -14.639 1.00 94.00 386 LEU A CA 1
ATOM 2992 C C . LEU A 1 386 ? 20.158 -2.219 -13.776 1.00 94.00 386 LEU A C 1
ATOM 2994 O O . LEU A 1 386 ? 20.630 -1.140 -13.414 1.00 94.00 386 LEU A O 1
ATOM 2998 N N . LEU A 1 387 ? 20.736 -3.381 -13.506 1.00 92.69 387 LEU A N 1
ATOM 2999 C CA . LEU A 1 387 ? 21.864 -3.571 -12.609 1.00 92.69 387 LEU A CA 1
ATOM 3000 C C . LEU A 1 387 ? 23.171 -3.020 -13.213 1.00 92.69 387 LEU A C 1
ATOM 3002 O O . LEU A 1 387 ? 23.431 -3.134 -14.410 1.00 92.69 387 LEU A O 1
ATOM 3006 N N . GLY A 1 388 ? 23.969 -2.331 -12.396 1.00 87.38 388 GLY A N 1
ATOM 3007 C CA . GLY A 1 388 ? 25.283 -1.810 -12.778 1.00 87.38 388 GLY A CA 1
ATOM 3008 C C . GLY A 1 388 ? 25.859 -0.805 -11.775 1.00 87.38 388 GLY A C 1
ATOM 3009 O O . GLY A 1 388 ? 25.123 -0.109 -11.072 1.00 87.38 388 GLY A O 1
ATOM 3010 N N . GLY A 1 389 ? 27.191 -0.712 -11.719 1.00 83.88 389 GLY A N 1
ATOM 3011 C CA . GLY A 1 389 ? 27.909 0.242 -10.868 1.00 83.88 389 GLY A CA 1
ATOM 3012 C C . GLY A 1 389 ? 27.575 0.099 -9.378 1.00 83.88 389 GLY A C 1
ATOM 3013 O O . GLY A 1 389 ? 27.546 -1.003 -8.838 1.00 83.88 389 GLY A O 1
ATOM 3014 N N . LEU A 1 390 ? 27.293 1.222 -8.707 1.00 80.38 390 LEU A N 1
ATOM 3015 C CA . LEU A 1 390 ? 26.981 1.246 -7.269 1.00 80.38 390 LEU A CA 1
ATOM 3016 C C . LEU A 1 390 ? 25.674 0.511 -6.916 1.00 80.38 390 LEU A C 1
ATOM 3018 O O . LEU A 1 390 ? 25.496 0.099 -5.773 1.00 80.38 390 LEU A O 1
ATOM 3022 N N . VAL A 1 391 ? 24.755 0.355 -7.876 1.00 81.00 391 VAL A N 1
ATOM 3023 C CA . VAL A 1 391 ? 23.464 -0.323 -7.656 1.00 81.00 391 VAL A CA 1
ATOM 3024 C C . VAL A 1 391 ? 23.667 -1.819 -7.384 1.00 81.00 391 VAL A C 1
ATOM 3026 O O . VAL A 1 391 ? 22.870 -2.431 -6.682 1.00 81.00 391 VAL A O 1
ATOM 3029 N N . THR A 1 392 ? 24.754 -2.394 -7.900 1.00 80.81 392 THR A N 1
ATOM 3030 C CA . THR A 1 392 ? 25.106 -3.818 -7.773 1.00 80.81 392 THR A CA 1
ATOM 3031 C C . THR A 1 392 ? 26.108 -4.123 -6.672 1.00 80.81 392 THR A C 1
ATOM 3033 O O . THR A 1 392 ? 26.535 -5.267 -6.556 1.00 80.81 392 THR A O 1
ATOM 3036 N N . ASN A 1 393 ? 26.524 -3.130 -5.883 1.00 81.62 393 ASN A N 1
ATOM 3037 C CA . ASN A 1 393 ? 27.523 -3.379 -4.853 1.00 81.62 393 ASN A CA 1
ATOM 3038 C C . ASN A 1 393 ? 26.998 -4.390 -3.834 1.00 81.62 393 ASN A C 1
ATOM 3040 O O . ASN A 1 393 ? 25.955 -4.183 -3.207 1.00 81.62 393 ASN A O 1
ATOM 3044 N N . GLU A 1 394 ? 27.755 -5.471 -3.659 1.00 83.12 394 GLU A N 1
ATOM 3045 C CA . GLU 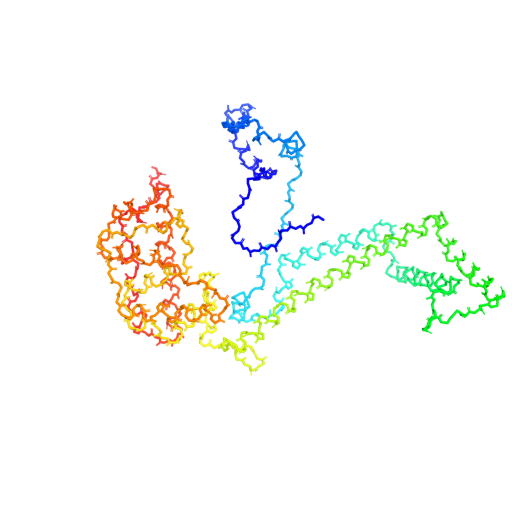A 1 394 ? 27.476 -6.449 -2.623 1.00 83.12 394 GLU A CA 1
ATOM 3046 C C . GLU A 1 394 ? 27.524 -5.777 -1.252 1.00 83.12 394 GLU A C 1
ATOM 3048 O O . GLU A 1 394 ? 28.294 -4.846 -0.986 1.00 83.12 394 GLU A O 1
ATOM 3053 N N . SER A 1 395 ? 26.648 -6.237 -0.363 1.00 83.62 395 SER A N 1
ATOM 3054 C CA . SER A 1 395 ? 26.651 -5.743 1.001 1.00 83.62 395 SER A CA 1
ATOM 3055 C C . SER A 1 395 ? 27.993 -6.070 1.651 1.00 83.62 395 SER A C 1
ATOM 3057 O O . SER A 1 395 ? 28.411 -7.224 1.638 1.00 83.62 395 SER A O 1
ATOM 3059 N N . LEU A 1 396 ? 28.630 -5.088 2.298 1.00 85.75 396 LEU A N 1
ATOM 3060 C CA . LEU A 1 396 ? 29.885 -5.303 3.036 1.00 85.75 396 LEU A CA 1
ATOM 3061 C C . LEU A 1 396 ? 29.779 -6.439 4.069 1.00 85.75 396 LEU A C 1
ATOM 3063 O O . LEU A 1 396 ? 30.775 -7.088 4.373 1.00 85.75 396 LEU A O 1
ATOM 3067 N N . TYR A 1 397 ? 28.570 -6.724 4.563 1.00 87.38 397 TYR A N 1
ATOM 3068 C CA . TYR A 1 397 ? 28.297 -7.840 5.469 1.00 87.38 397 TYR A CA 1
ATOM 3069 C C . TYR A 1 397 ? 28.549 -9.228 4.859 1.00 87.38 397 TYR A C 1
ATOM 3071 O O . TYR A 1 397 ? 28.734 -10.173 5.616 1.00 87.38 397 TYR A O 1
ATOM 3079 N N . LEU A 1 398 ? 28.575 -9.369 3.529 1.00 85.50 398 LEU A N 1
ATOM 3080 C CA . LEU A 1 398 ? 28.886 -10.632 2.844 1.00 85.50 398 LEU A CA 1
ATOM 3081 C C . LEU A 1 398 ? 30.396 -10.904 2.759 1.00 85.50 398 LEU A C 1
ATOM 3083 O O . LEU A 1 398 ? 30.804 -12.049 2.592 1.00 85.50 398 LEU A O 1
ATOM 3087 N N . HIS A 1 399 ? 31.224 -9.867 2.903 1.00 78.12 399 HIS A N 1
ATOM 3088 C CA . HIS A 1 399 ? 32.686 -9.966 2.828 1.00 78.12 399 HIS A CA 1
ATOM 3089 C C . HIS A 1 399 ? 33.373 -9.925 4.196 1.00 78.12 399 HIS A C 1
ATOM 3091 O O . HIS A 1 399 ? 34.592 -10.053 4.277 1.00 78.12 399 HIS A O 1
ATOM 3097 N N . MET A 1 400 ? 32.613 -9.738 5.276 1.00 66.19 400 MET A N 1
ATOM 3098 C CA . MET A 1 400 ? 33.127 -9.813 6.640 1.00 66.19 400 MET A CA 1
ATOM 3099 C C . MET A 1 400 ? 33.223 -11.278 7.092 1.00 66.19 400 MET A C 1
ATOM 3101 O O . MET A 1 400 ? 32.396 -11.742 7.878 1.00 66.19 400 MET A O 1
ATOM 3105 N N . HIS A 1 401 ? 34.225 -11.995 6.583 1.00 52.38 401 HIS A N 1
ATOM 3106 C CA . HIS A 1 401 ? 34.631 -13.316 7.067 1.00 52.38 401 HIS A CA 1
ATOM 3107 C C . HIS A 1 401 ? 36.060 -13.303 7.596 1.00 52.38 401 HIS A C 1
ATOM 3109 O O . HIS A 1 401 ? 36.934 -12.714 6.921 1.00 52.38 401 HIS A O 1
#

pLDDT: mean 83.64, std 16.12, range [25.53, 98.5]

Secondary structure (DSSP, 8-state):
-------S-------PPPHHHHHHHHTTS--TTT-SS---------BTTBSTTSPPHHHHHHHHHPPPPPP-------HHHHHHHHHTT--GGGGGGSHHHHHHHHHHHHHHHHHHTTS-SS-HHHHHHHHHHHHHHHHHHHHHTT---GGG------HHHHHHHHHHHHHHHHTSTTHHHHHHHHHHHHHHHHHHHHHHHHHHHHHHHHHHHHHHHHHHTTSB-SSSS-PBPHHHHHHHH-SSS-HHHHHHHHHTTTTTT--HHHHHHHHGGGS----SSS-PPPPSSPPPPPHHHHHHHHHHHHHHHHTT--SPPP-HHHHHHHHHHHH--HHHHHHHS-GGGHHHHHHHHHHHHHHHHHHHHHHHHHT-HHHHHHTTTHHHHH--GGGGPPPGGGT--

Foldseek 3Di:
DDPDPDPDDDDDDDDDDALVRLCVVQVPQDDPPPDPDRDDDDDFDADPVGDPRDDDPVSVCCSHPNDDDDDDDPDDQALLNLLLQVLVVHDPVVVCVDVNVVVLVVLLVVLVCVVDVVPPDPPPPVLVVLVVLLVLLVVLVCLLVQVPDDPSDRDDDDPVVNVVSVVSNQVSQVVADVGPVRSVVNSVSSVVSVVSVVVSVVVSVVSSVSSVVSLVVCCVVQQFPPPVSRHGDQLSNQLNLDPFQNSSLRSVCLSVPLLLPPFLLLLLLLSLLRQDQDADDDQFDQFDPFDDDDPSSVVSQVSSQVVCVVVPNPDGGDRNLSRVSSRCLVPVDLVRVPVRGPPVCSVVNLVSLVVSVVVLVSSLVSCVVSVVVSSNVSSPCSVVSSDDDPSPDDDVVVVPD

Organism: NCBI:txid420275

Radius of gyration: 31.56 Å; chains: 1; bounding box: 90×51×77 Å